Protein AF-A0A962TSA5-F1 (afdb_monomer_lite)

Foldseek 3Di:
DDDDDDDDDDDDDDDDDDDDDDDDDDDDDDDDDDDDDDPPPCDPVNVVVVVVVVVVLVVVVVVVCVVAVVSVVLLVQCQVPDPVSLVVVLVCCVPPVSVCVCCVVRVDPGVNVVSVVCNVVSCRLDLPPVDPLLVLLVLQLVLLCVVLVAASLLLQLQLCLQQVSVVRQADPVCFGASNRDHPVLLVVLCVPCVVVLLVSCCVSCVVCNVVSVVSVVCSVVVNNPCVSHVSNSVSNSLSVQLSVLCVLLVHRSNDLVCSLLSQCCSQLNSVLSNVLVVQVVVVHLAQSCVVSPPSCVVVVVLRPPSHHSVSSSVVSSVSSVVSSVVSVVSVVVVVPPPCPDPPPPPPPPDDDDDDDDDDDDDDDDDDDDDDDDDDDDDDDDDDDDDDDDDDDDDDDDDDDDDDDDDDDDDDDPPDPPPVPDDPVNVVVPDDDDDDDDDDD

Structure (mmCIF, N/CA/C/O backbone):
data_AF-A0A962TSA5-F1
#
_entry.id   AF-A0A962TSA5-F1
#
loop_
_atom_site.group_PDB
_atom_site.id
_atom_site.type_symbol
_atom_site.label_atom_id
_atom_site.label_alt_id
_atom_site.label_comp_id
_atom_site.label_asym_id
_atom_site.label_entity_id
_atom_site.label_seq_id
_atom_site.pdbx_PDB_ins_code
_atom_site.Cartn_x
_atom_site.Cartn_y
_atom_site.Cartn_z
_atom_site.occupancy
_atom_site.B_iso_or_equiv
_atom_site.auth_seq_id
_atom_site.auth_comp_id
_atom_site.auth_asym_id
_atom_site.auth_atom_id
_atom_site.pdbx_PDB_model_num
ATOM 1 N N . MET A 1 1 ? -27.569 -52.762 -12.638 1.00 45.59 1 MET A N 1
ATOM 2 C CA . MET A 1 1 ? -26.628 -53.143 -13.709 1.00 45.59 1 MET A CA 1
ATOM 3 C C . MET A 1 1 ? -25.319 -52.463 -13.376 1.00 45.59 1 MET A C 1
ATOM 5 O O . MET A 1 1 ? -25.299 -51.246 -13.286 1.00 45.59 1 MET A O 1
ATOM 9 N N . ALA A 1 2 ? -24.329 -53.265 -12.997 1.00 36.88 2 ALA A N 1
ATOM 10 C CA . ALA A 1 2 ? -23.041 -52.830 -12.474 1.00 36.88 2 ALA A CA 1
ATOM 11 C C . ALA A 1 2 ? -22.015 -52.797 -13.615 1.00 36.88 2 ALA A C 1
ATOM 13 O O . ALA A 1 2 ? -21.939 -53.762 -14.376 1.00 36.88 2 ALA A O 1
ATOM 14 N N . GLU A 1 3 ? -21.253 -51.711 -13.723 1.00 48.50 3 GLU A N 1
ATOM 15 C CA . GLU A 1 3 ? -20.084 -51.613 -14.603 1.00 48.50 3 GLU A CA 1
ATOM 16 C C . GLU A 1 3 ? -18.805 -52.027 -13.855 1.00 48.50 3 GLU A C 1
ATOM 18 O O . GLU A 1 3 ? -18.669 -51.715 -12.666 1.00 48.50 3 GLU A O 1
ATOM 23 N N . PRO A 1 4 ? -17.870 -52.743 -14.511 1.00 63.16 4 PRO A N 1
ATOM 24 C CA . PRO A 1 4 ? -16.690 -53.279 -13.854 1.00 63.16 4 PRO A CA 1
ATOM 25 C C . PRO A 1 4 ? -15.444 -52.381 -13.941 1.00 63.16 4 PRO A C 1
ATOM 27 O O . PRO A 1 4 ? -15.107 -51.793 -14.965 1.00 63.16 4 PRO A O 1
ATOM 30 N N . ASN A 1 5 ? -14.742 -52.415 -12.812 1.00 50.22 5 ASN A N 1
ATOM 31 C CA . ASN A 1 5 ? -13.368 -52.036 -12.491 1.00 50.22 5 ASN A CA 1
ATOM 32 C C . ASN A 1 5 ? -12.312 -52.385 -13.569 1.00 50.22 5 ASN A C 1
ATOM 34 O O . ASN A 1 5 ? -12.251 -53.530 -14.020 1.00 50.22 5 ASN A O 1
ATOM 38 N N . GLN A 1 6 ? -11.393 -51.453 -13.860 1.00 51.62 6 GLN A N 1
ATOM 39 C CA . GLN A 1 6 ? -10.094 -51.729 -14.500 1.00 51.62 6 GLN A CA 1
ATOM 40 C C . GLN A 1 6 ? -8.940 -51.549 -13.490 1.00 51.62 6 GLN A C 1
ATOM 42 O O . GLN A 1 6 ? -8.972 -50.596 -12.710 1.00 51.62 6 GLN A O 1
ATOM 47 N N . PRO A 1 7 ? -7.922 -52.436 -13.481 1.00 57.53 7 PRO A N 1
ATOM 48 C CA . PRO A 1 7 ? -6.838 -52.399 -12.503 1.00 57.53 7 PRO A CA 1
ATOM 49 C C . PRO A 1 7 ? -5.642 -51.523 -12.912 1.00 57.53 7 PRO A C 1
ATOM 51 O O . PRO A 1 7 ? -5.318 -51.356 -14.087 1.00 57.53 7 PRO A O 1
ATOM 54 N N . ALA A 1 8 ? -4.975 -51.020 -11.872 1.00 40.25 8 ALA A N 1
ATOM 55 C CA . ALA A 1 8 ? -3.790 -50.174 -11.874 1.00 40.25 8 ALA A CA 1
ATOM 56 C C . ALA A 1 8 ? -2.538 -50.843 -12.472 1.00 40.25 8 ALA A C 1
ATOM 58 O O . ALA A 1 8 ? -2.273 -52.021 -12.229 1.00 40.25 8 ALA A O 1
ATOM 59 N N . GLN A 1 9 ? -1.729 -50.048 -13.179 1.00 44.59 9 GLN A N 1
ATOM 60 C CA . GLN A 1 9 ? -0.360 -50.387 -13.563 1.00 44.59 9 GLN A CA 1
ATOM 61 C C . GLN A 1 9 ? 0.637 -49.709 -12.617 1.00 44.59 9 GLN A C 1
ATOM 63 O O . GLN A 1 9 ? 0.576 -48.508 -12.363 1.00 44.59 9 GLN A O 1
ATOM 68 N N . THR A 1 10 ? 1.539 -50.524 -12.082 1.00 39.41 10 THR A N 1
ATOM 69 C CA . THR A 1 10 ? 2.683 -50.164 -11.245 1.00 39.41 10 THR A CA 1
ATOM 70 C C . THR A 1 10 ? 3.916 -49.948 -12.120 1.00 39.41 10 THR A C 1
ATOM 72 O O . THR A 1 10 ? 4.357 -50.894 -12.773 1.00 39.41 10 THR A O 1
ATOM 75 N N . GLU A 1 11 ? 4.513 -48.757 -12.088 1.00 47.38 11 GLU A N 1
ATOM 76 C CA . GLU A 1 11 ? 5.845 -48.503 -12.651 1.00 47.38 11 GLU A CA 1
ATOM 77 C C . GLU A 1 11 ? 6.874 -48.320 -11.525 1.00 47.38 11 GLU A C 1
ATOM 79 O O . GLU A 1 11 ? 6.693 -47.516 -10.609 1.00 47.38 11 GLU A O 1
ATOM 84 N N . SER A 1 12 ? 7.950 -49.110 -11.592 1.00 42.41 12 SER A N 1
ATOM 85 C CA . SER A 1 12 ? 9.136 -49.014 -10.733 1.00 42.41 12 SER A CA 1
ATOM 86 C C . SER A 1 12 ? 10.098 -47.918 -11.219 1.00 42.41 12 SER A C 1
ATOM 88 O O . SER A 1 12 ? 10.203 -47.695 -12.426 1.00 42.41 12 SER A O 1
ATOM 90 N N . PRO A 1 13 ? 10.866 -47.279 -10.316 1.00 49.09 13 PRO A N 1
ATOM 91 C CA . PRO A 1 13 ? 11.733 -46.153 -10.652 1.00 49.09 13 PRO A CA 1
ATOM 92 C C . PRO A 1 13 ? 13.113 -46.585 -11.177 1.00 49.09 13 PRO A C 1
ATOM 94 O O . PRO A 1 13 ? 13.785 -47.438 -10.594 1.00 49.09 13 PRO A O 1
ATOM 97 N N . ALA A 1 14 ? 13.561 -45.930 -12.251 1.00 45.16 14 ALA A N 1
ATOM 98 C CA . ALA A 1 14 ? 14.906 -46.056 -12.801 1.00 45.16 14 ALA A CA 1
ATOM 99 C C . ALA A 1 14 ? 15.915 -45.151 -12.068 1.00 45.16 14 ALA A C 1
ATOM 101 O O . ALA A 1 14 ? 15.670 -43.977 -11.792 1.00 45.16 14 ALA A O 1
ATOM 102 N N . THR A 1 15 ? 17.067 -45.740 -11.768 1.00 35.50 15 THR A N 1
ATOM 103 C CA . THR A 1 15 ? 18.242 -45.177 -11.097 1.00 35.50 15 THR A CA 1
ATOM 104 C C . THR A 1 15 ? 19.026 -44.242 -12.031 1.00 35.50 15 THR A C 1
ATOM 106 O O . THR A 1 15 ? 19.345 -44.635 -13.150 1.00 35.50 15 THR A O 1
ATOM 109 N N . VAL A 1 16 ? 19.400 -43.040 -11.573 1.00 45.16 16 VAL A N 1
ATOM 110 C CA . VAL A 1 16 ? 20.314 -42.128 -12.294 1.00 45.16 16 VAL A CA 1
ATOM 111 C C . VAL A 1 16 ? 21.552 -41.844 -11.437 1.00 45.16 16 VAL A C 1
ATOM 113 O O . VAL A 1 16 ? 21.449 -41.516 -10.257 1.00 45.16 16 VAL A O 1
ATOM 116 N N . ALA A 1 17 ? 22.718 -42.031 -12.055 1.00 39.06 17 ALA A N 1
ATOM 117 C CA . ALA A 1 17 ? 24.061 -41.945 -11.485 1.00 39.06 17 ALA A CA 1
ATOM 118 C C . ALA A 1 17 ? 24.573 -40.491 -11.316 1.00 39.06 17 ALA A C 1
ATOM 120 O O . ALA A 1 17 ? 24.081 -39.588 -11.997 1.00 39.06 17 ALA A O 1
ATOM 121 N N . PRO A 1 18 ? 25.585 -40.251 -10.454 1.00 36.62 18 PRO A N 1
ATOM 122 C CA . PRO A 1 18 ? 26.130 -38.921 -10.191 1.00 36.62 18 PRO A CA 1
ATOM 123 C C . PRO A 1 18 ? 27.232 -38.534 -11.194 1.00 36.62 18 PRO A C 1
ATOM 125 O O . PRO A 1 18 ? 28.142 -39.317 -11.463 1.00 36.62 18 PRO A O 1
ATOM 128 N N . VAL A 1 19 ? 27.188 -37.299 -11.701 1.00 40.53 19 VAL A N 1
ATOM 129 C CA . VAL A 1 19 ? 28.249 -36.698 -12.528 1.00 40.53 19 VAL A CA 1
ATOM 130 C C . VAL A 1 19 ? 28.995 -35.654 -11.697 1.00 40.53 19 VAL A C 1
ATOM 132 O O . VAL A 1 19 ? 28.388 -34.748 -11.130 1.00 40.53 19 VAL A O 1
ATOM 135 N N . GLY A 1 20 ? 30.314 -35.832 -11.592 1.00 31.53 20 GLY A N 1
ATOM 136 C CA . GLY A 1 20 ? 31.245 -34.953 -10.883 1.00 31.53 20 GLY A CA 1
ATOM 137 C C . GLY A 1 20 ? 31.638 -33.682 -11.658 1.00 31.53 20 GLY A C 1
ATOM 138 O O . GLY A 1 20 ? 31.197 -33.479 -12.790 1.00 31.53 20 GLY A O 1
ATOM 139 N N . PRO A 1 21 ? 32.461 -32.810 -11.045 1.00 34.44 21 PRO A N 1
ATOM 140 C CA . PRO A 1 21 ? 32.612 -31.415 -11.447 1.00 34.44 21 PRO A CA 1
ATOM 141 C C . PRO A 1 21 ? 33.734 -31.201 -12.473 1.00 34.44 21 PRO A C 1
ATOM 143 O O . PRO A 1 21 ? 34.819 -31.769 -12.350 1.00 34.44 21 PRO A O 1
ATOM 146 N N . ALA A 1 22 ? 33.499 -30.310 -13.439 1.00 31.52 22 ALA A N 1
ATOM 147 C CA . ALA A 1 22 ? 34.520 -29.804 -14.352 1.00 31.52 22 ALA A CA 1
ATOM 148 C C . ALA A 1 22 ? 34.832 -28.333 -14.038 1.00 31.52 22 ALA A C 1
ATOM 150 O O . ALA A 1 22 ? 33.946 -27.479 -14.021 1.00 31.52 22 ALA A O 1
ATOM 151 N N . ALA A 1 23 ? 36.111 -28.065 -13.784 1.00 30.44 23 ALA A N 1
ATOM 152 C CA . ALA A 1 23 ? 36.692 -26.739 -13.646 1.00 30.44 23 ALA A CA 1
ATOM 153 C C . ALA A 1 23 ? 36.972 -26.123 -15.025 1.00 30.44 23 ALA A C 1
ATOM 155 O O . ALA A 1 23 ? 37.478 -26.814 -15.908 1.00 30.44 23 ALA A O 1
ATOM 156 N N . VAL A 1 24 ? 36.730 -24.817 -15.183 1.00 30.95 24 VAL A N 1
ATOM 157 C CA . VAL A 1 24 ? 37.295 -24.004 -16.273 1.00 30.95 24 VAL A CA 1
ATOM 158 C C . VAL A 1 24 ? 37.670 -22.620 -15.736 1.00 30.95 24 VAL A C 1
ATOM 160 O O . VAL A 1 24 ? 36.848 -21.896 -15.183 1.00 30.95 24 VAL A O 1
ATOM 163 N N . THR A 1 25 ? 38.942 -22.280 -15.912 1.00 30.20 25 THR A N 1
ATOM 164 C CA . THR A 1 25 ? 39.590 -20.976 -15.721 1.00 30.20 25 THR A CA 1
ATOM 165 C C . THR A 1 25 ? 39.541 -20.138 -17.005 1.00 30.20 25 THR A C 1
ATOM 167 O O . THR A 1 25 ? 39.847 -20.694 -18.057 1.00 30.20 25 THR A O 1
ATOM 170 N N . ALA A 1 26 ? 39.296 -18.820 -16.924 1.00 30.06 26 ALA A N 1
ATOM 171 C CA . ALA A 1 26 ? 39.888 -17.789 -17.804 1.00 30.06 26 ALA A CA 1
ATOM 172 C C . ALA A 1 26 ? 39.580 -16.349 -17.317 1.00 30.06 26 ALA A C 1
ATOM 174 O O . ALA A 1 26 ? 38.661 -16.126 -16.539 1.00 30.06 26 ALA A O 1
ATOM 175 N N . ALA A 1 27 ? 40.416 -15.412 -17.772 1.00 29.89 27 ALA A N 1
ATOM 176 C CA . ALA A 1 27 ? 40.799 -14.103 -17.224 1.00 29.89 27 ALA A CA 1
ATOM 177 C C . ALA A 1 27 ? 39.903 -12.901 -17.671 1.00 29.89 27 ALA A C 1
ATOM 179 O O . ALA A 1 27 ? 38.966 -13.109 -18.441 1.00 29.89 27 ALA A O 1
ATOM 180 N N . PRO A 1 28 ? 40.150 -11.653 -17.194 1.00 35.25 28 PRO A N 1
ATOM 181 C CA . PRO A 1 28 ? 39.163 -10.569 -17.163 1.00 35.25 28 PRO A CA 1
ATOM 182 C C . PRO A 1 28 ? 39.222 -9.635 -18.383 1.00 35.25 28 PRO A C 1
ATOM 184 O O . PRO A 1 28 ? 40.281 -9.440 -18.979 1.00 35.25 28 PRO A O 1
ATOM 187 N N . ALA A 1 29 ? 38.092 -8.999 -18.708 1.00 32.16 29 ALA A N 1
ATOM 188 C CA . ALA A 1 29 ? 37.985 -7.973 -19.746 1.00 32.16 29 ALA A CA 1
ATOM 189 C C . ALA A 1 29 ? 37.429 -6.647 -19.191 1.00 32.16 29 ALA A C 1
ATOM 191 O O . ALA A 1 29 ? 36.701 -6.616 -18.201 1.00 32.16 29 ALA A O 1
ATOM 192 N N . ALA A 1 30 ? 37.855 -5.572 -19.850 1.00 30.20 30 ALA A N 1
ATOM 193 C CA . ALA A 1 30 ? 37.902 -4.178 -19.430 1.00 30.20 30 ALA A CA 1
ATOM 194 C C . ALA A 1 30 ? 36.566 -3.500 -19.068 1.00 30.20 30 ALA A C 1
ATOM 196 O O . ALA A 1 30 ? 35.527 -3.718 -19.687 1.00 30.20 30 ALA A O 1
ATOM 197 N N . THR A 1 31 ? 36.660 -2.577 -18.111 1.00 30.45 31 THR A N 1
ATOM 198 C CA . THR A 1 31 ? 35.673 -1.557 -17.747 1.00 30.45 31 THR A CA 1
ATOM 199 C C . THR A 1 31 ? 35.572 -0.473 -18.824 1.00 30.45 31 THR A C 1
ATOM 201 O O . THR A 1 31 ? 36.545 0.227 -19.100 1.00 30.45 31 THR A O 1
ATOM 204 N N . ALA A 1 32 ? 34.380 -0.290 -19.393 1.00 33.47 32 ALA A N 1
ATOM 205 C CA . ALA A 1 32 ? 34.023 0.895 -20.172 1.00 33.47 32 ALA A CA 1
ATOM 206 C C . ALA A 1 32 ? 33.307 1.911 -19.266 1.00 33.47 32 ALA A C 1
ATOM 208 O O . ALA A 1 32 ? 32.428 1.546 -18.484 1.00 33.47 32 ALA A O 1
ATOM 209 N N . ALA A 1 33 ? 33.718 3.177 -19.351 1.00 32.69 33 ALA A N 1
ATOM 210 C CA . ALA A 1 33 ? 33.140 4.288 -18.600 1.00 32.69 33 ALA A CA 1
ATOM 211 C C . ALA A 1 33 ? 31.745 4.672 -19.140 1.00 32.69 33 ALA A C 1
ATOM 213 O O . ALA A 1 33 ? 31.531 4.602 -20.353 1.00 32.69 33 ALA A O 1
ATOM 214 N N . PRO A 1 34 ? 30.805 5.102 -18.279 1.00 33.91 34 PRO A N 1
ATOM 215 C CA . PRO A 1 34 ? 29.478 5.521 -18.712 1.00 33.91 34 PRO A CA 1
ATOM 216 C C . PRO A 1 34 ? 29.515 6.885 -19.414 1.00 33.91 34 PRO A C 1
ATOM 218 O O . PRO A 1 34 ? 30.122 7.843 -18.936 1.00 33.91 34 PRO A O 1
ATOM 221 N N . THR A 1 35 ? 28.831 6.959 -20.552 1.00 33.50 35 THR A N 1
ATOM 222 C CA . THR A 1 35 ? 28.543 8.188 -21.297 1.00 33.50 35 THR A CA 1
ATOM 223 C C . THR A 1 35 ? 27.528 9.026 -20.515 1.00 33.50 35 THR A C 1
ATOM 225 O O . THR A 1 35 ? 26.468 8.525 -20.148 1.00 33.50 35 THR A O 1
ATOM 228 N N . ILE A 1 36 ? 27.868 10.286 -20.234 1.00 35.75 36 ILE A N 1
ATOM 229 C CA . ILE A 1 36 ? 27.014 11.250 -19.529 1.00 35.75 36 ILE A CA 1
ATOM 230 C C . ILE A 1 36 ? 26.337 12.140 -20.571 1.00 35.75 36 ILE A C 1
ATOM 232 O O . ILE A 1 36 ? 27.021 12.783 -21.366 1.00 35.75 36 ILE A O 1
ATOM 236 N N . ASP A 1 37 ? 25.007 12.165 -20.543 1.00 37.59 37 ASP A N 1
ATOM 237 C CA . ASP A 1 37 ? 24.167 13.070 -21.324 1.00 37.59 37 ASP A CA 1
ATOM 238 C C . ASP A 1 37 ? 23.950 14.366 -20.525 1.00 37.59 37 ASP A C 1
ATOM 240 O O . ASP A 1 37 ? 23.416 14.357 -19.413 1.00 37.59 37 ASP A O 1
ATOM 244 N N . GLY A 1 38 ? 24.447 15.476 -21.059 1.00 38.34 38 GLY A N 1
ATOM 245 C CA . GLY A 1 38 ? 24.337 16.809 -20.485 1.00 38.34 38 GLY A CA 1
ATOM 246 C C . GLY A 1 38 ? 24.269 17.821 -21.620 1.00 38.34 38 GLY A C 1
ATOM 247 O O . GLY A 1 38 ? 25.075 17.774 -22.548 1.00 38.34 38 GLY A O 1
ATOM 248 N N . GLY A 1 39 ? 23.282 18.716 -21.564 1.00 54.00 39 GLY A N 1
ATOM 249 C CA . GLY A 1 39 ? 23.109 19.769 -22.562 1.00 54.00 39 GLY A CA 1
ATOM 250 C C . GLY A 1 39 ? 24.360 20.656 -22.698 1.00 54.00 39 GLY A C 1
ATOM 251 O O . GLY A 1 39 ? 25.144 20.764 -21.753 1.00 54.00 39 GLY A O 1
ATOM 252 N N . PRO A 1 40 ? 24.539 21.329 -23.847 1.00 49.22 40 PRO A N 1
ATOM 253 C CA . PRO A 1 40 ? 25.822 21.874 -24.312 1.00 49.22 40 PRO A CA 1
ATOM 254 C C . PRO A 1 40 ? 26.482 22.967 -23.445 1.00 49.22 40 PRO A C 1
ATOM 256 O O . PRO A 1 40 ? 27.595 23.373 -23.761 1.00 49.22 40 PRO A O 1
ATOM 259 N N . ASP A 1 41 ? 25.856 23.410 -22.350 1.00 57.28 41 ASP A N 1
ATOM 260 C CA . ASP A 1 41 ? 26.374 24.455 -21.451 1.00 57.28 41 ASP A CA 1
ATOM 261 C C . ASP A 1 41 ? 26.521 24.031 -19.974 1.00 57.28 41 ASP A C 1
ATOM 263 O O . ASP A 1 41 ? 26.943 24.844 -19.132 1.00 57.28 41 ASP A O 1
ATOM 267 N N . ASP A 1 42 ? 26.185 22.779 -19.635 1.00 60.59 42 ASP A N 1
ATOM 268 C CA . ASP A 1 42 ? 26.234 22.292 -18.254 1.00 60.59 42 ASP A CA 1
ATOM 269 C C . ASP A 1 42 ? 27.566 21.590 -17.973 1.00 60.59 42 ASP A C 1
ATOM 271 O O . ASP A 1 42 ? 27.711 20.375 -18.112 1.00 60.59 42 ASP A O 1
ATOM 275 N N . THR A 1 43 ? 28.584 22.378 -17.615 1.00 85.50 43 THR A N 1
ATOM 276 C CA . THR A 1 43 ? 29.880 21.802 -17.248 1.00 85.50 43 THR A CA 1
ATOM 277 C C . THR A 1 43 ? 29.738 20.980 -15.957 1.00 85.50 43 THR A C 1
ATOM 279 O O . THR A 1 43 ? 28.943 21.344 -15.079 1.00 85.50 43 THR A O 1
ATOM 282 N N . PRO A 1 44 ? 30.508 19.889 -15.790 1.00 73.69 44 PRO A N 1
ATOM 283 C CA . PRO A 1 44 ? 30.489 19.078 -14.571 1.00 73.69 44 PRO A CA 1
ATOM 284 C C . PRO A 1 44 ? 30.640 19.914 -13.291 1.00 73.69 44 PRO A C 1
ATOM 286 O O . PRO A 1 44 ? 29.990 19.638 -12.285 1.00 73.69 44 PRO A O 1
ATOM 289 N N . GLU A 1 45 ? 31.422 20.991 -13.347 1.00 73.75 45 GLU A N 1
ATOM 290 C CA . GLU A 1 45 ? 31.641 21.921 -12.239 1.00 73.75 45 GLU A CA 1
ATOM 291 C C . GLU A 1 45 ? 30.384 22.731 -11.897 1.00 73.75 45 GLU A C 1
ATOM 293 O O . GLU A 1 45 ? 30.066 22.894 -10.720 1.00 73.75 45 GLU A O 1
ATOM 298 N N . LYS A 1 46 ? 29.621 23.200 -12.897 1.00 70.56 46 LYS A N 1
ATOM 299 C CA . LYS A 1 46 ? 28.351 23.912 -12.664 1.00 70.56 46 LYS A CA 1
ATOM 300 C C . LYS A 1 46 ? 27.287 22.992 -12.076 1.00 70.56 46 LYS A C 1
ATOM 302 O O . LYS A 1 46 ? 26.497 23.438 -11.241 1.00 70.56 46 LYS A O 1
ATOM 307 N N . LYS A 1 47 ? 27.270 21.720 -12.481 1.00 66.25 47 LYS A N 1
ATOM 308 C CA . LYS A 1 47 ? 26.379 20.712 -11.900 1.00 66.25 47 LYS A CA 1
ATOM 309 C C . LYS A 1 47 ? 26.737 20.436 -10.440 1.00 66.25 47 LYS A C 1
ATOM 311 O O . LYS A 1 47 ? 25.862 20.513 -9.584 1.00 66.25 47 LYS A O 1
ATOM 316 N N . VAL A 1 48 ? 28.015 20.192 -10.145 1.00 71.81 48 VAL A N 1
ATOM 317 C CA . VAL A 1 48 ? 28.498 19.970 -8.771 1.00 71.81 48 VAL A CA 1
ATOM 318 C C . VAL A 1 48 ? 28.218 21.184 -7.886 1.00 71.81 48 VAL A C 1
ATOM 320 O O . VAL A 1 48 ? 27.725 21.017 -6.775 1.00 71.81 48 VAL A O 1
ATOM 323 N N . GLN A 1 49 ? 28.446 22.402 -8.385 1.00 70.25 49 GLN A N 1
ATOM 324 C CA . GLN A 1 49 ? 28.152 23.624 -7.638 1.00 70.25 49 GLN A CA 1
ATOM 325 C C . GLN A 1 49 ? 26.651 23.772 -7.352 1.00 70.25 49 GLN A C 1
ATOM 327 O O . GLN A 1 49 ? 26.272 24.062 -6.224 1.00 70.25 49 GLN A O 1
ATOM 332 N N . ARG A 1 50 ? 25.782 23.506 -8.335 1.00 73.62 50 ARG A N 1
ATOM 333 C CA . ARG A 1 50 ? 24.321 23.553 -8.160 1.00 73.62 50 ARG A CA 1
ATOM 334 C C . ARG A 1 50 ? 23.825 22.503 -7.165 1.00 73.62 50 ARG A C 1
ATOM 336 O O . ARG A 1 50 ? 22.947 22.800 -6.355 1.00 73.62 50 ARG A O 1
ATOM 343 N N . ASP A 1 51 ? 24.375 21.293 -7.229 1.00 59.44 51 ASP A N 1
ATOM 344 C CA . ASP A 1 51 ? 24.047 20.196 -6.318 1.00 59.44 51 ASP A CA 1
ATOM 345 C C . ASP A 1 51 ? 24.533 20.516 -4.889 1.00 59.44 51 ASP A C 1
ATOM 347 O O . ASP A 1 51 ? 23.806 20.285 -3.921 1.00 59.44 51 ASP A O 1
ATOM 351 N N . MET A 1 52 ? 25.705 21.147 -4.753 1.00 60.16 52 MET A N 1
ATOM 352 C CA . MET A 1 52 ? 26.259 21.610 -3.477 1.00 60.16 52 MET A CA 1
ATOM 353 C C . MET A 1 52 ? 25.462 22.781 -2.884 1.00 60.16 52 MET A C 1
ATOM 355 O O . MET A 1 52 ? 25.105 22.738 -1.709 1.00 60.16 52 MET A O 1
ATOM 359 N N . ASP A 1 53 ? 25.091 23.781 -3.686 1.00 61.53 53 ASP A N 1
ATOM 360 C CA . ASP A 1 53 ? 24.254 24.910 -3.254 1.00 61.53 53 ASP A CA 1
ATOM 361 C C . ASP A 1 53 ? 22.862 24.433 -2.813 1.00 61.53 53 ASP A C 1
ATOM 363 O O . ASP A 1 53 ? 22.301 24.915 -1.824 1.00 61.53 53 ASP A O 1
ATOM 367 N N . ARG A 1 54 ? 22.309 23.432 -3.512 1.00 54.91 54 ARG A N 1
ATOM 368 C CA . ARG A 1 54 ? 21.053 22.772 -3.136 1.00 54.91 54 ARG A CA 1
ATOM 369 C C . ARG A 1 54 ? 21.198 22.016 -1.813 1.00 54.91 54 ARG A C 1
ATOM 371 O O . ARG A 1 54 ? 20.321 22.141 -0.960 1.00 54.91 54 ARG A O 1
ATOM 378 N N . ALA A 1 55 ? 22.294 21.283 -1.614 1.00 48.25 55 ALA A N 1
ATOM 379 C CA . ALA A 1 55 ? 22.569 20.568 -0.369 1.00 48.25 55 ALA A CA 1
ATOM 380 C C . ALA A 1 55 ? 22.744 21.526 0.824 1.00 48.25 55 ALA A C 1
ATOM 382 O O . ALA A 1 55 ? 22.137 21.308 1.870 1.00 48.25 55 ALA A O 1
ATOM 383 N N . ILE A 1 56 ? 23.482 22.628 0.647 1.00 53.91 56 ILE A N 1
ATOM 384 C CA . ILE A 1 56 ? 23.678 23.668 1.671 1.00 53.91 56 ILE A CA 1
ATOM 385 C C . ILE A 1 56 ? 22.344 24.329 2.040 1.00 53.91 56 ILE A C 1
ATOM 387 O O . ILE A 1 56 ? 22.036 24.489 3.221 1.00 53.91 56 ILE A O 1
ATOM 391 N N . LYS A 1 57 ? 21.512 24.670 1.047 1.00 56.59 57 LYS A N 1
ATOM 392 C CA . LYS A 1 57 ? 20.185 25.258 1.287 1.00 56.59 57 LYS A CA 1
ATOM 393 C C . LYS A 1 57 ? 19.247 24.291 2.014 1.00 56.59 57 LYS A C 1
ATOM 395 O O . LYS A 1 57 ? 18.515 24.707 2.912 1.00 56.59 57 LYS A O 1
ATOM 400 N N . ASN A 1 58 ? 19.281 23.009 1.653 1.00 54.44 58 ASN A N 1
ATOM 401 C CA . ASN A 1 58 ? 18.485 21.976 2.312 1.00 54.44 58 ASN A CA 1
ATOM 402 C C . ASN A 1 58 ? 18.936 21.758 3.764 1.00 54.44 58 ASN A C 1
ATOM 404 O O . ASN A 1 58 ? 18.085 21.703 4.647 1.00 54.44 58 ASN A O 1
ATOM 408 N N . GLN A 1 59 ? 20.247 21.737 4.024 1.00 52.69 59 GLN A N 1
ATOM 409 C CA . GLN A 1 59 ? 20.804 21.624 5.374 1.00 52.69 59 GLN A CA 1
ATOM 410 C C . GLN A 1 59 ? 20.437 22.831 6.252 1.00 52.69 59 GLN A C 1
ATOM 412 O O . GLN A 1 59 ? 19.969 22.647 7.369 1.00 52.69 59 GLN A O 1
ATOM 417 N N . ALA A 1 60 ? 20.546 24.061 5.735 1.00 50.16 60 ALA A N 1
ATOM 418 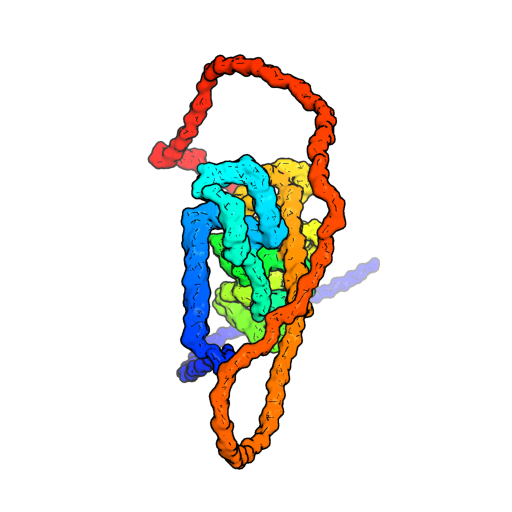C CA . ALA A 1 60 ? 20.191 25.270 6.485 1.00 50.16 60 ALA A CA 1
ATOM 419 C C . ALA A 1 60 ? 18.694 25.321 6.854 1.00 50.16 60 ALA A C 1
ATOM 421 O O . ALA A 1 60 ? 18.329 25.715 7.963 1.00 50.16 60 ALA A O 1
ATOM 422 N N . ASN A 1 61 ? 17.820 24.876 5.945 1.00 52.16 61 ASN A N 1
ATOM 423 C CA . ASN A 1 61 ? 16.393 24.729 6.230 1.00 52.16 61 ASN A CA 1
ATOM 424 C C . ASN A 1 61 ? 16.136 23.644 7.286 1.00 52.16 61 ASN A C 1
ATOM 426 O O . ASN A 1 61 ? 15.276 23.813 8.147 1.00 52.16 61 ASN A O 1
ATOM 430 N N . GLN A 1 62 ? 16.888 22.545 7.243 1.00 49.53 62 GLN A N 1
ATOM 431 C CA . GLN A 1 62 ? 16.765 21.441 8.190 1.00 49.53 62 GLN A CA 1
ATOM 432 C C . GLN A 1 62 ? 17.259 21.825 9.593 1.00 49.53 62 GLN A C 1
ATOM 434 O O . GLN A 1 62 ? 16.591 21.513 10.576 1.00 49.53 62 GLN A O 1
ATOM 439 N N . ASP A 1 63 ? 18.342 22.593 9.702 1.00 53.84 63 ASP A N 1
ATOM 440 C CA . ASP A 1 63 ? 18.854 23.109 10.975 1.00 53.84 63 ASP A CA 1
ATOM 441 C C . ASP A 1 63 ? 17.890 24.129 11.610 1.00 53.84 63 ASP A C 1
ATOM 443 O O . ASP A 1 63 ? 17.641 24.086 12.816 1.00 53.84 63 ASP A O 1
ATOM 447 N N . ALA A 1 64 ? 17.258 24.989 10.800 1.00 54.72 64 ALA A N 1
ATOM 448 C CA . ALA A 1 64 ? 16.226 25.922 11.263 1.00 54.72 64 ALA A CA 1
ATOM 449 C C . ALA A 1 64 ? 14.951 25.210 11.756 1.00 54.72 64 ALA A C 1
ATOM 451 O O . ALA A 1 64 ? 14.326 25.645 12.725 1.00 54.72 64 ALA A O 1
ATOM 452 N N . LEU A 1 65 ? 14.577 24.100 11.114 1.00 51.34 65 LEU A N 1
ATOM 453 C CA . LEU A 1 65 ? 13.457 23.255 11.531 1.00 51.34 65 LEU A CA 1
ATOM 454 C C . LEU A 1 65 ? 13.773 22.470 12.816 1.00 51.34 65 LEU A C 1
ATOM 456 O O . LEU A 1 65 ? 12.906 22.329 13.677 1.00 51.34 65 LEU A O 1
ATOM 460 N N . ASN A 1 66 ? 15.016 22.011 12.976 1.00 50.38 66 ASN A N 1
ATOM 461 C CA . ASN A 1 66 ? 15.469 21.276 14.158 1.00 50.38 66 ASN A CA 1
ATOM 462 C C . ASN A 1 66 ? 15.609 22.170 15.403 1.00 50.38 66 ASN A C 1
ATOM 464 O O . ASN A 1 66 ? 15.460 21.687 16.524 1.00 50.38 66 ASN A O 1
ATOM 468 N N . ALA A 1 67 ? 15.862 23.470 15.227 1.00 61.44 67 ALA A N 1
ATOM 469 C CA . ALA A 1 67 ? 16.019 24.420 16.328 1.00 61.44 67 ALA A CA 1
ATOM 470 C C . ALA A 1 67 ? 14.694 24.824 17.009 1.00 61.44 67 ALA A C 1
ATOM 472 O O . ALA A 1 67 ? 14.720 25.350 18.122 1.00 61.44 67 ALA A O 1
ATOM 473 N N . ASN A 1 68 ? 13.533 24.594 16.377 1.00 68.44 68 ASN A N 1
ATOM 474 C CA . ASN A 1 68 ? 12.233 24.928 16.962 1.00 68.44 68 ASN A CA 1
ATOM 475 C C . ASN A 1 68 ? 11.148 23.893 16.579 1.00 68.44 68 ASN A C 1
ATOM 477 O O . ASN A 1 68 ? 10.609 23.945 15.469 1.00 68.44 68 ASN A O 1
ATOM 481 N N . PRO A 1 69 ? 10.761 22.978 17.491 1.00 62.00 69 PRO A N 1
ATOM 482 C CA . PRO A 1 69 ? 9.818 21.894 17.196 1.00 62.00 69 PRO A CA 1
ATOM 483 C C . PRO A 1 69 ? 8.418 22.381 16.787 1.00 62.00 69 PRO A C 1
ATOM 485 O O . PRO A 1 69 ? 7.717 21.683 16.051 1.00 62.00 69 PRO A O 1
ATOM 488 N N . PHE A 1 70 ? 8.016 23.591 17.191 1.00 70.69 70 PHE A N 1
ATOM 489 C CA . PHE A 1 70 ? 6.777 24.212 16.715 1.00 70.69 70 PHE A CA 1
ATOM 490 C C . PHE A 1 70 ? 6.862 24.594 15.234 1.00 70.69 70 PHE A C 1
ATOM 492 O O . PHE A 1 70 ? 5.903 24.396 14.492 1.00 70.69 70 PHE A O 1
ATOM 499 N N . MET A 1 71 ? 8.021 25.075 14.779 1.00 66.62 71 MET A N 1
ATOM 500 C CA . MET A 1 71 ? 8.243 25.451 13.381 1.00 66.62 71 MET A CA 1
ATOM 501 C C . MET A 1 71 ? 8.284 24.229 12.466 1.00 66.62 71 MET A C 1
ATOM 503 O O . MET A 1 71 ? 7.730 24.279 11.371 1.00 66.62 71 MET A O 1
ATOM 507 N N . PHE A 1 72 ? 8.843 23.109 12.936 1.00 64.44 72 PHE A N 1
ATOM 508 C CA . PHE A 1 72 ? 8.757 21.830 12.228 1.00 64.44 72 PHE A CA 1
ATOM 509 C C . PHE A 1 72 ? 7.311 21.340 12.095 1.00 64.44 72 PHE A C 1
ATOM 511 O O . PHE A 1 72 ? 6.868 20.997 10.999 1.00 64.44 72 PHE A O 1
ATOM 518 N N . PHE A 1 73 ? 6.543 21.367 13.188 1.00 68.06 73 PHE A N 1
ATOM 519 C CA . PHE A 1 73 ? 5.133 20.974 13.178 1.00 68.06 73 PHE A CA 1
ATOM 520 C C . PHE A 1 73 ? 4.281 21.869 12.263 1.00 68.06 73 PHE A C 1
ATOM 522 O O . PHE A 1 73 ? 3.461 21.376 11.489 1.00 68.06 73 PHE A O 1
ATOM 529 N N . LEU A 1 74 ? 4.507 23.182 12.304 1.00 67.06 74 LEU A N 1
ATOM 530 C CA . LEU A 1 74 ? 3.818 24.156 11.465 1.00 67.06 74 LEU A CA 1
ATOM 531 C C . LEU A 1 74 ? 4.184 23.997 9.980 1.00 67.06 74 LEU A C 1
ATOM 533 O O . LEU A 1 74 ? 3.294 24.024 9.132 1.00 67.06 74 LEU A O 1
ATOM 537 N N . ALA A 1 75 ? 5.462 23.771 9.661 1.00 62.25 75 ALA A N 1
ATOM 538 C CA . ALA A 1 75 ? 5.909 23.468 8.303 1.00 62.25 75 ALA A CA 1
ATOM 539 C C . ALA A 1 75 ? 5.281 22.167 7.781 1.00 62.25 75 ALA A C 1
ATOM 541 O O . ALA A 1 75 ? 4.839 22.131 6.638 1.00 62.25 75 ALA A O 1
ATOM 542 N N . LEU A 1 76 ? 5.154 21.136 8.625 1.00 59.12 76 LEU A N 1
ATOM 543 C CA . LEU A 1 76 ? 4.483 19.882 8.276 1.00 59.12 76 LEU A CA 1
ATOM 544 C C . LEU A 1 76 ? 2.995 20.106 7.961 1.00 59.12 76 LEU A C 1
ATOM 546 O O . LEU A 1 76 ? 2.500 19.598 6.959 1.00 59.12 76 LEU A O 1
ATOM 550 N N . ILE A 1 77 ? 2.279 20.891 8.777 1.00 64.00 77 ILE A N 1
ATOM 551 C CA . ILE A 1 77 ? 0.874 21.252 8.518 1.00 64.00 77 ILE A CA 1
ATOM 552 C C . ILE A 1 77 ? 0.756 22.008 7.191 1.00 64.00 77 ILE A C 1
ATOM 554 O O . ILE A 1 77 ? -0.047 21.639 6.337 1.00 64.00 77 ILE A O 1
ATOM 558 N N . LEU A 1 78 ? 1.571 23.042 6.985 1.00 62.19 78 LEU A N 1
ATOM 559 C CA . LEU A 1 78 ? 1.535 23.839 5.757 1.00 62.19 78 LEU A CA 1
ATOM 560 C C . LEU A 1 78 ? 1.871 22.996 4.518 1.00 62.19 78 LEU A C 1
ATOM 562 O O . LEU A 1 78 ? 1.220 23.142 3.484 1.00 62.19 78 LEU A O 1
ATOM 566 N N . ALA A 1 79 ? 2.824 22.070 4.639 1.00 56.06 79 ALA A N 1
ATOM 567 C CA . ALA A 1 79 ? 3.187 21.140 3.581 1.00 56.06 79 ALA A CA 1
ATOM 568 C C . ALA A 1 79 ? 2.027 20.174 3.266 1.00 56.06 79 ALA A C 1
ATOM 570 O O . ALA A 1 79 ? 1.686 20.005 2.098 1.00 56.06 79 ALA A O 1
ATOM 571 N N . MET A 1 80 ? 1.363 19.609 4.283 1.00 55.38 80 MET A N 1
ATOM 572 C CA . MET A 1 80 ? 0.274 18.631 4.124 1.00 55.38 80 MET A CA 1
ATOM 573 C C . MET A 1 80 ? -0.986 19.174 3.444 1.00 55.38 80 MET A C 1
ATOM 575 O O . MET A 1 80 ? -1.678 18.409 2.780 1.00 55.38 80 MET A O 1
ATOM 579 N N . PHE A 1 81 ? -1.301 20.459 3.603 1.00 62.06 81 PHE A N 1
ATOM 580 C CA . PHE A 1 81 ? -2.592 21.011 3.175 1.00 62.06 81 PHE A CA 1
ATOM 581 C C . PHE A 1 81 ? -2.493 22.013 2.004 1.00 62.06 81 PHE A C 1
ATOM 583 O O . PHE A 1 81 ? -3.513 22.540 1.545 1.00 62.06 81 PHE A O 1
ATOM 590 N N . GLY A 1 82 ? -1.285 22.289 1.497 1.00 61.97 82 GLY A N 1
ATOM 591 C CA . GLY A 1 82 ? -1.063 23.185 0.357 1.00 61.97 82 GLY A CA 1
ATOM 592 C C . GLY A 1 82 ? -1.640 24.595 0.566 1.00 61.97 82 GLY A C 1
ATOM 593 O O . GLY A 1 82 ? -1.723 25.094 1.688 1.00 61.97 82 GLY A O 1
ATOM 594 N N . LYS A 1 83 ? -2.073 25.256 -0.519 1.00 59.31 83 LYS A N 1
ATOM 595 C CA . LYS A 1 83 ? -2.588 26.642 -0.470 1.00 59.31 83 LYS A CA 1
ATOM 596 C C . LYS A 1 83 ? -3.835 26.790 0.420 1.00 59.31 83 LYS A C 1
ATOM 598 O O . LYS A 1 83 ? -3.921 27.739 1.189 1.00 59.31 83 LYS A O 1
ATOM 603 N N . HIS A 1 84 ? -4.763 25.831 0.376 1.00 56.41 84 HIS A N 1
ATOM 604 C CA . HIS A 1 84 ? -5.951 25.837 1.244 1.00 56.41 84 HIS A CA 1
ATOM 605 C C . HIS A 1 84 ? -5.600 25.623 2.724 1.00 56.41 84 HIS A C 1
ATOM 607 O O . HIS A 1 84 ? -6.212 26.222 3.609 1.00 56.41 84 HIS A O 1
ATOM 613 N N . GLY A 1 85 ? -4.572 24.822 2.995 1.00 66.44 85 GLY A N 1
ATOM 614 C CA . GLY A 1 85 ? -3.964 24.684 4.311 1.00 66.44 85 GLY A CA 1
ATOM 615 C C . GLY A 1 85 ? -3.381 25.962 4.858 1.00 66.44 85 GLY A C 1
ATOM 616 O O . GLY A 1 85 ? -3.616 26.309 6.010 1.00 66.44 85 GLY A O 1
ATOM 617 N N . GLN A 1 86 ? -2.646 26.676 4.012 1.00 70.31 86 GLN A N 1
ATOM 618 C CA . GLN A 1 86 ? -2.050 27.954 4.362 1.00 70.31 86 GLN A CA 1
ATOM 619 C C . GLN A 1 86 ? -3.116 28.973 4.771 1.00 70.31 86 GLN A C 1
ATOM 621 O O . GLN A 1 86 ? -2.974 29.596 5.821 1.00 70.31 86 GLN A O 1
ATOM 626 N N . ASP A 1 87 ? -4.198 29.104 4.002 1.00 73.69 87 ASP A N 1
ATOM 627 C CA . ASP A 1 87 ? -5.293 30.026 4.327 1.00 73.69 87 ASP A CA 1
ATOM 628 C C . ASP A 1 87 ? -6.008 29.613 5.624 1.00 73.69 87 ASP A C 1
ATOM 630 O O . ASP A 1 87 ? -6.305 30.455 6.470 1.00 73.69 87 ASP A O 1
ATOM 634 N N . THR A 1 88 ? -6.191 28.306 5.838 1.00 74.50 88 THR A N 1
ATOM 635 C CA . THR A 1 88 ? -6.779 27.761 7.071 1.00 74.50 88 THR A CA 1
ATOM 636 C C . THR A 1 88 ? -5.905 28.063 8.292 1.00 74.50 88 THR A C 1
ATOM 638 O O . THR A 1 88 ? -6.399 28.576 9.295 1.00 74.50 88 THR A O 1
ATOM 641 N N . VAL A 1 89 ? -4.595 27.821 8.207 1.00 75.75 89 VAL A N 1
ATOM 642 C CA . VAL A 1 89 ? -3.637 28.118 9.283 1.00 75.75 89 VAL A CA 1
ATOM 643 C C . VAL A 1 89 ? -3.565 29.621 9.541 1.00 75.75 89 VAL A C 1
ATOM 645 O O . VAL A 1 89 ? -3.623 30.045 10.692 1.00 75.75 89 VAL A O 1
ATOM 648 N N . LEU A 1 90 ? -3.501 30.445 8.492 1.00 81.62 90 LEU A N 1
ATOM 649 C CA . LEU A 1 90 ? -3.494 31.902 8.632 1.00 81.62 90 LEU A CA 1
ATOM 650 C C . LEU A 1 90 ? -4.788 32.430 9.265 1.00 81.62 90 LEU A C 1
ATOM 652 O O . LEU A 1 90 ? -4.707 33.363 10.062 1.00 81.62 90 LEU A O 1
ATOM 656 N N . SER A 1 91 ? -5.940 31.821 8.965 1.00 79.94 91 SER A N 1
ATOM 657 C CA . SER A 1 91 ? -7.224 32.159 9.595 1.00 79.94 91 SER A CA 1
ATOM 658 C C . SER A 1 91 ? -7.305 31.718 11.061 1.00 79.94 91 SER A C 1
ATOM 660 O O . SER A 1 91 ? -7.902 32.402 11.886 1.00 79.94 91 SER A O 1
ATOM 662 N N . ALA A 1 92 ? -6.632 30.627 11.444 1.00 79.25 92 ALA A N 1
ATOM 663 C CA . ALA A 1 92 ? -6.548 30.215 12.845 1.00 79.25 92 ALA A CA 1
ATOM 664 C C . ALA A 1 92 ? -5.793 31.249 13.702 1.00 79.25 92 ALA A C 1
ATOM 666 O O . ALA A 1 92 ? -6.141 31.451 14.864 1.00 79.25 92 ALA A O 1
ATOM 667 N N . PHE A 1 93 ? -4.820 31.959 13.121 1.00 84.88 93 PHE A N 1
ATOM 668 C CA . PHE A 1 93 ? -4.127 33.078 13.771 1.00 84.88 93 PHE A CA 1
ATOM 669 C C . PHE A 1 93 ? -4.936 34.388 13.814 1.00 84.88 93 PHE A C 1
ATOM 671 O O . PHE A 1 93 ? -4.510 35.323 14.493 1.00 84.88 93 PHE A O 1
ATOM 678 N N . ASP A 1 94 ? -6.100 34.471 13.154 1.00 84.06 94 ASP A N 1
ATOM 679 C CA . ASP A 1 94 ? -7.069 35.557 13.391 1.00 84.06 94 ASP A CA 1
ATOM 680 C C . ASP A 1 94 ? -7.756 35.410 14.760 1.00 84.06 94 ASP A C 1
ATOM 682 O O . ASP A 1 94 ? -8.268 36.382 15.318 1.00 84.06 94 ASP A O 1
ATOM 686 N N . ASN A 1 95 ? -7.724 34.211 15.353 1.00 88.44 95 ASN A N 1
ATOM 687 C CA . ASN A 1 95 ? -8.169 34.006 16.721 1.00 88.44 95 ASN A CA 1
ATOM 688 C C . ASN A 1 95 ? -7.103 34.509 17.709 1.00 88.44 95 ASN A C 1
ATOM 690 O O . ASN A 1 95 ? -6.018 33.933 17.828 1.00 88.44 95 ASN A O 1
ATOM 694 N N . LYS A 1 96 ? -7.444 35.556 18.474 1.00 85.69 96 LYS A N 1
ATOM 695 C CA . LYS A 1 96 ? -6.565 36.156 19.491 1.00 85.69 96 LYS A CA 1
ATOM 696 C C . LYS A 1 96 ? -6.004 35.125 20.479 1.00 85.69 96 LYS A C 1
ATOM 698 O O . LYS A 1 96 ? -4.828 35.202 20.806 1.00 85.69 96 LYS A O 1
ATOM 703 N N . GLY A 1 97 ? -6.802 34.144 20.906 1.00 86.12 97 GLY A N 1
ATOM 704 C CA . GLY A 1 97 ? -6.365 33.111 21.850 1.00 86.12 97 GLY A CA 1
ATOM 705 C C . GLY A 1 97 ? -5.300 32.175 21.274 1.00 86.12 97 GLY A C 1
ATOM 706 O O . GLY A 1 97 ? -4.342 31.845 21.964 1.00 86.12 97 GLY A O 1
ATOM 707 N N . VAL A 1 98 ? -5.421 31.796 19.998 1.00 77.44 98 VAL A N 1
ATOM 708 C CA . VAL A 1 98 ? -4.407 30.981 19.302 1.00 77.44 98 VAL A CA 1
ATOM 709 C C . VAL A 1 98 ? -3.122 31.784 19.105 1.00 77.44 98 VAL A C 1
ATOM 711 O O . VAL A 1 98 ? -2.028 31.268 19.324 1.00 77.44 98 VAL A O 1
ATOM 714 N N . ASN A 1 99 ? -3.248 33.056 18.726 1.00 83.75 99 ASN A N 1
ATOM 715 C CA . ASN A 1 99 ? -2.106 33.937 18.512 1.00 83.75 99 ASN A CA 1
ATOM 716 C C . ASN A 1 99 ? -1.336 34.217 19.818 1.00 83.75 99 ASN A C 1
ATOM 718 O O . ASN A 1 99 ? -0.117 34.059 19.854 1.00 83.75 99 ASN A O 1
ATOM 722 N N . ASP A 1 100 ? -2.047 34.550 20.902 1.00 84.44 100 ASP A N 1
ATOM 723 C CA . ASP A 1 100 ? -1.456 34.759 22.230 1.00 84.44 100 ASP A CA 1
ATOM 724 C C . ASP A 1 100 ? -0.806 33.466 22.748 1.00 84.44 100 ASP A C 1
ATOM 726 O O . ASP A 1 100 ? 0.347 33.492 23.165 1.00 84.44 100 ASP A O 1
ATOM 730 N N . PHE A 1 101 ? -1.477 32.312 22.621 1.00 85.69 101 PHE A N 1
ATOM 731 C CA . PHE A 1 101 ? -0.902 31.020 23.007 1.00 85.69 101 PHE A CA 1
ATOM 732 C C . PHE A 1 101 ? 0.429 30.748 22.299 1.00 85.69 101 PHE A C 1
ATOM 734 O O . PHE A 1 101 ? 1.399 30.351 22.944 1.00 85.69 101 PHE A O 1
ATOM 741 N N . VAL A 1 102 ? 0.496 30.967 20.982 1.00 81.50 102 VAL A N 1
ATOM 742 C CA . VAL A 1 102 ? 1.721 30.698 20.220 1.00 81.50 102 VAL A CA 1
ATOM 743 C C . VAL A 1 102 ? 2.830 31.687 20.574 1.00 81.50 102 VAL A C 1
ATOM 745 O O . VAL A 1 102 ? 3.982 31.278 20.732 1.00 81.50 102 VAL A O 1
ATOM 748 N N . ARG A 1 103 ? 2.501 32.971 20.743 1.00 84.56 103 ARG A N 1
ATOM 749 C CA . ARG A 1 103 ? 3.473 33.977 21.183 1.00 84.56 103 ARG A CA 1
ATOM 750 C C . ARG A 1 103 ? 4.051 33.625 22.551 1.00 84.56 103 ARG A C 1
ATOM 752 O O . ARG A 1 103 ? 5.268 33.642 22.716 1.00 84.56 103 ARG A O 1
ATOM 759 N N . ASP A 1 104 ? 3.192 33.284 23.503 1.00 84.31 104 ASP A N 1
ATOM 760 C CA . ASP A 1 104 ? 3.576 33.144 24.904 1.00 84.31 104 ASP A CA 1
ATOM 761 C C . ASP A 1 104 ? 4.319 31.819 25.169 1.00 84.31 104 ASP A C 1
ATOM 763 O O . ASP A 1 104 ? 5.223 31.784 26.001 1.00 84.31 104 ASP A O 1
ATOM 767 N N . ASN A 1 105 ? 4.004 30.748 24.427 1.00 77.69 105 ASN A N 1
ATOM 768 C CA . ASN A 1 105 ? 4.638 29.431 24.605 1.00 77.69 105 ASN A CA 1
ATOM 769 C C . ASN A 1 105 ? 5.853 29.187 23.700 1.00 77.69 105 ASN A C 1
ATOM 771 O O . ASN A 1 105 ? 6.691 28.349 24.029 1.00 77.69 105 ASN A O 1
ATOM 775 N N . PHE A 1 106 ? 5.958 29.879 22.560 1.00 80.94 106 PHE A N 1
ATOM 776 C CA . PHE A 1 106 ? 7.048 29.665 21.596 1.00 80.94 106 PHE A CA 1
ATOM 777 C C . PHE A 1 106 ? 7.914 30.905 21.366 1.00 80.94 106 PHE A C 1
ATOM 779 O O . PHE A 1 106 ? 8.811 30.871 20.525 1.00 80.94 106 PHE A O 1
ATOM 786 N N . HIS A 1 107 ? 7.658 31.988 22.108 1.00 85.62 107 HIS A N 1
ATOM 787 C CA . HIS A 1 107 ? 8.392 33.255 22.040 1.00 85.62 107 HIS A CA 1
ATOM 788 C C . HIS A 1 107 ? 8.462 33.847 20.623 1.00 85.62 107 HIS A C 1
ATOM 790 O O . HIS A 1 107 ? 9.447 34.474 20.239 1.00 85.62 107 HIS A O 1
ATOM 796 N N . ILE A 1 108 ? 7.404 33.647 19.829 1.00 83.38 108 ILE A N 1
ATOM 797 C CA . ILE A 1 108 ? 7.293 34.203 18.479 1.00 83.38 108 ILE A CA 1
ATOM 798 C C . ILE A 1 108 ? 6.507 35.506 18.570 1.00 83.38 108 ILE A C 1
ATOM 800 O O . ILE A 1 108 ? 5.298 35.483 18.764 1.00 83.38 108 ILE A O 1
ATOM 804 N N . GLU A 1 109 ? 7.184 36.639 18.403 1.00 86.44 109 GLU A N 1
ATOM 805 C CA . GLU A 1 109 ? 6.601 37.975 18.597 1.00 86.44 109 GLU A CA 1
ATOM 806 C C . GLU A 1 109 ? 5.419 38.265 17.653 1.00 86.44 109 GLU A C 1
ATOM 808 O O . GLU A 1 109 ? 4.436 38.891 18.049 1.00 86.44 109 GLU A O 1
ATOM 813 N N . ASN A 1 110 ? 5.469 37.748 16.419 1.00 88.88 110 ASN A N 1
ATOM 814 C CA . ASN A 1 110 ? 4.378 37.855 15.451 1.00 88.88 110 ASN A CA 1
ATOM 815 C C . ASN A 1 110 ? 4.139 36.522 14.717 1.00 88.88 110 ASN A C 1
ATOM 817 O O . ASN A 1 110 ? 4.590 36.354 13.580 1.00 88.88 110 ASN A O 1
ATOM 821 N N . PRO A 1 111 ? 3.425 35.562 15.338 1.00 81.62 111 PRO A N 1
ATOM 822 C CA . PRO A 1 111 ? 3.212 34.223 14.792 1.00 81.62 111 PRO A CA 1
ATOM 823 C C . PRO A 1 111 ? 2.653 34.237 13.372 1.00 81.62 111 PRO A C 1
ATOM 825 O O . PRO A 1 111 ? 3.143 33.522 12.503 1.00 81.62 111 PRO A O 1
ATOM 828 N N . ARG A 1 112 ? 1.690 35.122 13.095 1.00 82.94 112 ARG A N 1
ATOM 829 C CA . ARG A 1 112 ? 1.079 35.253 11.770 1.00 82.94 112 ARG A CA 1
ATOM 830 C C . ARG A 1 112 ? 2.058 35.751 10.709 1.00 82.94 112 ARG A C 1
ATOM 832 O O . ARG A 1 112 ? 2.097 35.191 9.614 1.00 82.94 112 ARG A O 1
ATOM 839 N N . ALA A 1 113 ? 2.817 36.811 10.996 1.00 83.06 113 ALA A N 1
ATOM 840 C CA . ALA A 1 113 ? 3.809 37.324 10.051 1.00 83.06 113 ALA A CA 1
ATOM 841 C C . ALA A 1 113 ? 4.910 36.288 9.803 1.00 83.06 113 ALA A C 1
ATOM 843 O O . ALA A 1 113 ? 5.306 36.092 8.658 1.00 83.06 113 ALA A O 1
ATOM 844 N N . THR A 1 114 ? 5.316 35.566 10.847 1.00 79.81 114 THR A N 1
ATOM 845 C CA . THR A 1 114 ? 6.258 34.450 10.765 1.00 79.81 114 THR A CA 1
ATOM 846 C C . THR A 1 114 ? 5.731 33.326 9.870 1.00 79.81 114 THR A C 1
ATOM 848 O O . THR A 1 114 ? 6.412 32.943 8.926 1.00 79.81 114 THR A O 1
ATOM 851 N N . VAL A 1 115 ? 4.488 32.866 10.064 1.00 77.88 115 VAL A N 1
ATOM 852 C CA . VAL A 1 115 ? 3.829 31.872 9.190 1.00 77.88 115 VAL A CA 1
ATOM 853 C C . VAL A 1 115 ? 3.765 32.367 7.743 1.00 77.88 115 VAL A C 1
ATOM 855 O O . VAL A 1 115 ? 4.040 31.617 6.811 1.00 77.88 115 VAL A O 1
ATOM 858 N N . ARG A 1 116 ? 3.430 33.645 7.533 1.00 79.38 116 ARG A N 1
ATOM 859 C CA . ARG A 1 116 ? 3.328 34.255 6.199 1.00 79.38 116 ARG A CA 1
ATOM 860 C C . ARG A 1 116 ? 4.686 34.393 5.506 1.00 79.38 116 ARG A C 1
ATOM 862 O O . ARG A 1 116 ? 4.756 34.200 4.298 1.00 79.38 116 ARG A O 1
ATOM 869 N N . ALA A 1 117 ? 5.743 34.709 6.252 1.00 76.94 117 ALA A N 1
ATOM 870 C CA . ALA A 1 117 ? 7.120 34.776 5.759 1.00 76.94 117 ALA A CA 1
ATOM 871 C C . ALA A 1 117 ? 7.709 33.380 5.502 1.00 76.94 117 ALA A C 1
ATOM 873 O O . ALA A 1 117 ? 8.533 33.201 4.604 1.00 76.94 117 ALA A O 1
ATOM 874 N N . MET A 1 118 ? 7.247 32.383 6.259 1.00 66.06 118 MET A N 1
ATOM 875 C CA . MET A 1 118 ? 7.578 30.982 6.040 1.00 66.06 118 MET A CA 1
ATOM 876 C C . MET A 1 118 ? 6.830 30.394 4.857 1.00 66.06 118 MET A C 1
ATOM 878 O O . MET A 1 118 ? 7.430 29.622 4.136 1.00 66.06 118 MET A O 1
ATOM 882 N N . ALA A 1 119 ? 5.580 30.768 4.593 1.00 65.06 119 ALA A N 1
ATOM 883 C CA . ALA A 1 119 ? 4.767 30.192 3.522 1.00 65.06 119 ALA A CA 1
ATOM 884 C C . ALA A 1 119 ? 5.440 30.073 2.131 1.00 65.06 119 ALA A C 1
ATOM 886 O O . ALA A 1 119 ? 5.296 29.018 1.518 1.00 65.06 119 ALA A O 1
ATOM 887 N N . PRO A 1 120 ? 6.193 31.069 1.613 1.00 58.22 120 PRO A N 1
ATOM 888 C CA . PRO A 1 120 ? 6.929 30.913 0.351 1.00 58.22 120 PRO A CA 1
ATOM 889 C C . PRO A 1 120 ? 8.185 30.025 0.456 1.00 58.22 120 PRO A C 1
ATOM 891 O O . PRO A 1 120 ? 8.728 29.625 -0.570 1.00 58.22 120 PRO A O 1
ATOM 894 N N . ASN A 1 121 ? 8.649 29.735 1.675 1.00 48.97 121 ASN A N 1
ATOM 895 C CA . ASN A 1 121 ? 9.856 28.967 1.995 1.00 48.97 121 ASN A CA 1
ATOM 896 C C . ASN A 1 121 ? 9.572 27.615 2.671 1.00 48.97 121 ASN A C 1
ATOM 898 O O . ASN A 1 121 ? 10.504 26.832 2.849 1.00 48.97 121 ASN A O 1
ATOM 902 N N . VAL A 1 122 ? 8.318 27.316 3.038 1.00 49.59 122 VAL A N 1
ATOM 903 C CA . VAL A 1 122 ? 7.900 25.953 3.363 1.00 49.59 122 VAL A CA 1
ATOM 904 C C . VAL A 1 122 ? 8.180 25.168 2.092 1.00 49.59 122 VAL A C 1
ATOM 906 O O . VAL A 1 122 ? 7.650 25.551 1.042 1.00 49.59 122 VAL A O 1
ATOM 909 N N . PRO A 1 123 ? 9.025 24.123 2.134 1.00 44.53 123 PRO A N 1
ATOM 910 C CA . PRO A 1 123 ? 9.136 23.226 1.005 1.00 44.53 123 PRO A CA 1
ATOM 911 C C . PRO A 1 123 ? 7.704 22.809 0.701 1.00 44.53 123 PRO A C 1
ATOM 913 O O . PRO A 1 123 ? 7.057 22.194 1.550 1.00 44.53 123 PRO A O 1
ATOM 916 N N . SER A 1 124 ? 7.160 23.200 -0.456 1.00 45.22 124 SER A N 1
ATOM 917 C CA . SER A 1 124 ? 5.946 22.546 -0.931 1.00 45.22 124 SER A CA 1
ATOM 918 C C . SER A 1 124 ? 6.206 21.053 -0.746 1.00 45.22 124 SER A C 1
ATOM 920 O O . SER A 1 124 ? 7.306 20.628 -1.120 1.00 45.22 124 SER A O 1
ATOM 922 N N . LEU A 1 125 ? 5.270 20.265 -0.191 1.00 42.75 125 LEU A N 1
ATOM 923 C CA . LEU A 1 125 ? 5.234 18.847 -0.568 1.00 42.75 125 LEU A CA 1
ATOM 924 C C . LEU A 1 125 ? 5.346 18.888 -2.083 1.00 42.75 125 LEU A C 1
ATOM 926 O O . LEU A 1 125 ? 4.487 19.524 -2.695 1.00 42.75 125 LEU A O 1
ATOM 930 N N . GLY A 1 126 ? 6.508 18.475 -2.600 1.00 40.84 126 GLY A N 1
ATOM 931 C CA . GLY A 1 126 ? 7.103 19.076 -3.790 1.00 40.84 126 GLY A CA 1
ATOM 932 C C . GLY A 1 126 ? 6.069 19.261 -4.883 1.00 40.84 126 GLY A C 1
ATOM 933 O O . GLY A 1 126 ? 5.186 18.417 -5.043 1.00 40.84 126 GLY A O 1
ATOM 934 N N . LYS A 1 127 ? 6.207 20.300 -5.718 1.00 41.84 127 LYS A N 1
ATOM 935 C CA . LYS A 1 127 ? 5.832 20.071 -7.120 1.00 41.84 127 LYS A CA 1
ATOM 936 C C . LYS A 1 127 ? 6.353 18.672 -7.442 1.00 41.84 127 LYS A C 1
ATOM 938 O O . LYS A 1 127 ? 7.541 18.447 -7.215 1.00 41.84 127 LYS A O 1
ATOM 943 N N . ILE A 1 128 ? 5.487 17.738 -7.838 1.00 44.62 128 ILE A N 1
ATOM 944 C CA . ILE A 1 128 ? 5.990 16.494 -8.400 1.00 44.62 128 ILE A CA 1
ATOM 945 C C . ILE A 1 128 ? 6.780 16.963 -9.616 1.00 44.62 128 ILE A C 1
ATOM 947 O O . ILE A 1 128 ? 6.211 17.316 -10.648 1.00 44.62 128 ILE A O 1
ATOM 951 N N . GLU A 1 129 ? 8.092 17.085 -9.452 1.00 49.75 129 GLU A N 1
ATOM 952 C CA . GLU A 1 129 ? 9.001 17.026 -10.568 1.00 49.75 129 GLU A CA 1
ATOM 953 C C . GLU A 1 129 ? 8.798 15.606 -11.059 1.00 49.75 129 GLU A C 1
ATOM 955 O O . GLU A 1 129 ? 9.206 14.647 -10.407 1.00 49.75 129 GLU A O 1
ATOM 960 N N . VAL A 1 130 ? 8.001 15.466 -12.117 1.00 58.44 130 VAL A N 1
ATOM 961 C CA . VAL A 1 130 ? 7.799 14.175 -12.754 1.00 58.44 130 VAL A CA 1
ATOM 962 C C . VAL A 1 130 ? 9.111 13.826 -13.416 1.00 58.44 130 VAL A C 1
ATOM 964 O O . VAL A 1 130 ? 9.360 14.166 -14.569 1.00 58.44 130 VAL A O 1
ATOM 967 N N . GLY A 1 131 ? 9.972 13.209 -12.621 1.00 77.44 131 GLY A N 1
ATOM 968 C CA . GLY A 1 131 ? 11.142 12.524 -13.101 1.00 77.44 131 GLY A CA 1
ATOM 969 C C . GLY A 1 131 ? 10.746 11.173 -13.670 1.00 77.44 131 GLY A C 1
ATOM 970 O O . GLY A 1 131 ? 9.613 10.695 -13.524 1.00 77.44 131 GLY A O 1
ATOM 971 N N . ASP A 1 132 ? 11.729 10.532 -14.283 1.00 85.94 132 ASP A N 1
ATOM 972 C CA . ASP A 1 132 ? 11.587 9.224 -14.918 1.00 85.94 132 ASP A CA 1
ATOM 973 C C . ASP A 1 132 ? 11.005 8.180 -13.953 1.00 85.94 132 ASP A C 1
ATOM 975 O O . ASP A 1 132 ? 10.215 7.324 -14.347 1.00 85.94 132 ASP A O 1
ATOM 979 N N . ARG A 1 133 ? 11.312 8.302 -12.652 1.00 90.62 133 ARG A N 1
ATOM 980 C CA . ARG A 1 133 ? 10.762 7.436 -11.604 1.00 90.62 133 ARG A CA 1
ATOM 981 C C . ARG A 1 133 ? 9.238 7.522 -11.513 1.00 90.62 133 ARG A C 1
ATOM 983 O O . ARG A 1 133 ? 8.574 6.489 -11.549 1.00 90.62 133 ARG A O 1
ATOM 990 N N . GLN A 1 134 ? 8.674 8.724 -11.375 1.00 91.12 134 GLN A N 1
ATOM 991 C CA . GLN A 1 134 ? 7.226 8.894 -11.243 1.00 91.12 134 GLN A CA 1
ATOM 992 C C . GLN A 1 134 ? 6.501 8.430 -12.504 1.00 91.12 134 GLN A C 1
ATOM 994 O O . GLN A 1 134 ? 5.459 7.789 -12.398 1.00 91.12 134 GLN A O 1
ATOM 999 N N . GLN A 1 135 ? 7.067 8.696 -13.685 1.00 90.06 135 GLN A N 1
ATOM 1000 C CA . GLN A 1 135 ? 6.521 8.183 -14.944 1.00 90.06 135 GLN A CA 1
ATOM 1001 C C . GLN A 1 135 ? 6.522 6.650 -14.970 1.00 90.06 135 GLN A C 1
ATOM 1003 O O . GLN A 1 135 ? 5.514 6.046 -15.341 1.00 90.06 135 GLN A O 1
ATOM 1008 N N . ALA A 1 136 ? 7.608 6.019 -14.513 1.00 92.94 136 ALA A N 1
ATOM 1009 C CA . ALA A 1 136 ? 7.709 4.567 -14.440 1.00 92.94 136 ALA A CA 1
ATOM 1010 C C . ALA A 1 136 ? 6.654 3.956 -13.501 1.00 92.94 136 ALA A C 1
ATOM 1012 O O . ALA A 1 136 ? 5.983 3.004 -13.900 1.00 92.94 136 ALA A O 1
ATOM 1013 N N . VAL A 1 137 ? 6.433 4.522 -12.305 1.00 95.81 137 VAL A N 1
ATOM 1014 C CA . VAL A 1 137 ? 5.378 4.042 -11.386 1.00 95.81 137 VAL A CA 1
ATOM 1015 C C . VAL A 1 137 ? 3.982 4.254 -11.983 1.00 95.81 137 VAL A C 1
ATOM 1017 O O . VAL A 1 137 ? 3.167 3.332 -11.984 1.00 95.81 137 VAL A O 1
ATOM 1020 N N . VAL A 1 138 ? 3.706 5.432 -12.558 1.00 94.25 138 VAL A N 1
ATOM 1021 C CA . VAL A 1 138 ? 2.423 5.733 -13.224 1.00 94.25 138 VAL A CA 1
ATOM 1022 C C . VAL A 1 138 ? 2.133 4.746 -14.357 1.00 94.25 138 VAL A C 1
ATOM 1024 O O . VAL A 1 138 ? 0.995 4.292 -14.488 1.00 94.25 138 VAL A O 1
ATOM 1027 N N . GLY A 1 139 ? 3.148 4.386 -15.147 1.00 94.38 139 GLY A N 1
ATOM 1028 C CA . GLY A 1 139 ? 3.037 3.381 -16.204 1.00 94.38 139 GLY A CA 1
ATOM 1029 C C . GLY A 1 139 ? 2.914 1.944 -15.682 1.00 94.38 139 GLY A C 1
ATOM 1030 O O . GLY A 1 139 ? 2.264 1.120 -16.326 1.00 94.38 139 GLY A O 1
ATOM 1031 N N . ALA A 1 140 ? 3.495 1.641 -14.517 1.00 97.62 140 ALA A N 1
ATOM 1032 C CA . ALA A 1 140 ? 3.474 0.309 -13.907 1.00 97.62 140 ALA A CA 1
ATOM 1033 C C . ALA A 1 140 ? 2.165 -0.036 -13.210 1.00 97.62 140 ALA A C 1
ATOM 1035 O O . ALA A 1 140 ? 1.719 -1.177 -13.310 1.00 97.62 140 ALA A O 1
ATOM 1036 N N . ILE A 1 141 ? 1.518 0.932 -12.555 1.00 98.12 141 ILE A N 1
ATOM 1037 C CA . ILE A 1 141 ? 0.260 0.705 -11.831 1.00 98.12 141 ILE A CA 1
ATOM 1038 C C . ILE A 1 141 ? -0.810 0.008 -12.690 1.00 98.12 141 ILE A C 1
ATOM 1040 O O . ILE A 1 141 ? -1.307 -1.026 -12.247 1.00 98.12 141 ILE A O 1
ATOM 1044 N N . PRO A 1 142 ? -1.191 0.494 -13.891 1.00 97.94 142 PRO A N 1
ATOM 1045 C CA . PRO A 1 142 ? -2.239 -0.162 -14.673 1.00 97.94 142 PRO A CA 1
ATOM 1046 C C . PRO A 1 142 ? -1.852 -1.587 -15.090 1.00 97.94 142 PRO A C 1
ATOM 1048 O O . PRO A 1 142 ? -2.696 -2.477 -15.036 1.00 97.94 142 PRO A O 1
ATOM 1051 N N . LYS A 1 143 ? -0.579 -1.821 -15.435 1.00 98.31 143 LYS A N 1
ATOM 1052 C CA . LYS A 1 143 ? -0.065 -3.141 -15.827 1.00 98.31 143 LYS A CA 1
ATOM 1053 C C . LYS A 1 143 ? -0.090 -4.129 -14.648 1.00 98.31 143 LYS A C 1
ATOM 1055 O O . LYS A 1 143 ? -0.549 -5.256 -14.795 1.00 98.31 143 LYS A O 1
ATOM 1060 N N . ALA A 1 144 ? 0.347 -3.703 -13.463 1.00 98.62 144 ALA A N 1
ATOM 1061 C CA . ALA A 1 144 ? 0.330 -4.531 -12.254 1.00 98.62 144 ALA A CA 1
ATOM 1062 C C . ALA A 1 144 ? -1.104 -4.812 -11.761 1.00 98.62 144 ALA A C 1
ATOM 1064 O O . ALA A 1 144 ? -1.432 -5.934 -11.365 1.00 98.62 144 ALA A O 1
ATOM 1065 N N . ALA A 1 145 ? -1.979 -3.806 -11.826 1.00 98.56 145 ALA A N 1
ATOM 1066 C CA . ALA A 1 145 ? -3.398 -3.925 -11.502 1.00 98.56 145 ALA A CA 1
ATOM 1067 C C . ALA A 1 145 ? -4.128 -4.911 -12.428 1.00 98.56 145 ALA A C 1
ATOM 1069 O O . ALA A 1 145 ? -4.936 -5.709 -11.957 1.00 98.56 145 ALA A O 1
ATOM 1070 N N . GLU A 1 146 ? -3.824 -4.902 -13.731 1.00 98.38 146 GLU A N 1
ATOM 1071 C CA . GLU A 1 146 ? -4.398 -5.845 -14.701 1.00 98.38 146 GLU A CA 1
ATOM 1072 C C . GLU A 1 146 ? -4.105 -7.299 -14.317 1.00 98.38 146 GLU A C 1
ATOM 1074 O O . GLU A 1 146 ? -5.000 -8.144 -14.328 1.00 98.38 146 GLU A O 1
ATOM 1079 N N . VAL A 1 147 ? -2.861 -7.577 -13.932 1.00 98.19 147 VAL A N 1
ATOM 1080 C CA . VAL A 1 147 ? -2.395 -8.930 -13.618 1.00 98.19 147 VAL A CA 1
ATOM 1081 C C . VAL A 1 147 ? -2.925 -9.435 -12.274 1.00 98.19 147 VAL A C 1
ATOM 1083 O O . VAL A 1 147 ? -3.279 -10.606 -12.131 1.00 98.19 147 VAL A O 1
ATOM 1086 N N . THR A 1 148 ? -3.011 -8.556 -11.279 1.00 98.50 148 THR A N 1
ATOM 1087 C CA . THR A 1 148 ? -3.396 -8.931 -9.908 1.00 98.50 148 THR A CA 1
ATOM 1088 C C . THR A 1 148 ? -4.885 -8.771 -9.624 1.00 98.50 148 THR A C 1
ATOM 1090 O O . THR A 1 148 ? -5.392 -9.333 -8.653 1.00 98.50 148 THR A O 1
ATOM 1093 N N . GLY A 1 149 ? -5.594 -8.020 -10.467 1.00 98.06 149 GLY A N 1
ATOM 1094 C CA . GLY A 1 149 ? -6.991 -7.666 -10.272 1.00 98.06 149 GLY A CA 1
ATOM 1095 C C . GLY A 1 149 ? -7.218 -6.570 -9.229 1.00 98.06 149 GLY A C 1
ATOM 1096 O O . GLY A 1 149 ? -8.366 -6.364 -8.860 1.00 98.06 149 GLY A O 1
ATOM 1097 N N . VAL A 1 150 ? -6.182 -5.879 -8.753 1.00 98.50 150 VAL A N 1
ATOM 1098 C CA . VAL A 1 150 ? -6.306 -4.765 -7.796 1.00 98.50 150 VAL A CA 1
ATOM 1099 C C . VAL A 1 150 ? -6.855 -3.509 -8.480 1.00 98.50 150 VAL A C 1
ATOM 1101 O O . VAL A 1 150 ? -6.605 -3.291 -9.664 1.00 98.50 150 VAL A O 1
ATOM 1104 N N . ASP A 1 151 ? -7.597 -2.663 -7.759 1.00 98.44 151 ASP A N 1
ATOM 1105 C CA . ASP A 1 151 ? -8.017 -1.363 -8.293 1.00 98.44 151 ASP A CA 1
ATOM 1106 C C . ASP A 1 151 ? -6.801 -0.434 -8.534 1.00 98.44 151 ASP A C 1
ATOM 1108 O O . ASP A 1 151 ? -6.120 -0.039 -7.578 1.00 98.44 151 ASP A O 1
ATOM 1112 N N . PRO A 1 152 ? -6.523 0.001 -9.779 1.00 98.31 152 PRO A N 1
ATOM 1113 C CA . PRO A 1 152 ? -5.433 0.938 -10.043 1.00 98.31 152 PRO A CA 1
ATOM 1114 C C . PRO A 1 152 ? -5.617 2.297 -9.345 1.00 98.31 152 PRO A C 1
ATOM 1116 O O . PRO A 1 152 ? -4.632 3.001 -9.115 1.00 98.31 152 PRO A O 1
ATOM 1119 N N . LYS A 1 153 ? -6.847 2.705 -9.005 1.00 98.19 153 LYS A N 1
ATOM 1120 C CA . LYS A 1 153 ? -7.099 3.941 -8.245 1.00 98.19 153 LYS A CA 1
ATOM 1121 C C . LYS A 1 153 ? -6.635 3.811 -6.798 1.00 98.19 153 LYS A C 1
ATOM 1123 O O . LYS A 1 153 ? -5.976 4.724 -6.300 1.00 98.19 153 LYS A O 1
ATOM 1128 N N . PHE A 1 154 ? -6.893 2.661 -6.172 1.00 98.62 154 PHE A N 1
ATOM 1129 C CA . PHE A 1 154 ? -6.373 2.344 -4.843 1.00 98.62 154 PHE A CA 1
ATOM 1130 C C . PHE A 1 154 ? -4.849 2.436 -4.825 1.00 98.62 154 PHE A C 1
ATOM 1132 O O . PHE A 1 154 ? -4.284 3.136 -3.991 1.00 98.62 154 PHE A O 1
ATOM 1139 N N . MET A 1 155 ? -4.186 1.800 -5.798 1.00 98.62 155 MET A N 1
ATOM 1140 C CA . MET A 1 155 ? -2.725 1.817 -5.910 1.00 98.62 155 MET A CA 1
ATOM 1141 C C . MET A 1 155 ? -2.161 3.238 -6.046 1.00 98.62 155 MET A C 1
ATOM 1143 O O . MET A 1 155 ? -1.161 3.563 -5.413 1.00 98.62 155 MET A O 1
ATOM 1147 N N . LYS A 1 156 ? -2.813 4.117 -6.816 1.00 97.75 156 LYS A N 1
ATOM 1148 C CA . LYS A 1 156 ? -2.411 5.531 -6.932 1.00 97.75 156 LYS A CA 1
ATOM 1149 C C . LYS A 1 156 ? -2.534 6.278 -5.604 1.00 97.75 156 LYS A C 1
ATOM 1151 O O . LYS A 1 156 ? -1.614 7.002 -5.228 1.00 97.75 156 LYS A O 1
ATOM 1156 N N . GLY A 1 157 ? -3.650 6.094 -4.894 1.00 97.44 157 GLY A N 1
ATOM 1157 C CA . GLY A 1 157 ? -3.847 6.685 -3.570 1.00 97.44 157 GLY A CA 1
ATOM 1158 C C . GLY A 1 157 ? -2.841 6.155 -2.545 1.00 97.44 157 GLY A C 1
ATOM 1159 O O . GLY A 1 157 ? -2.254 6.936 -1.799 1.00 97.44 157 GLY A O 1
ATOM 1160 N N . LEU A 1 158 ? -2.568 4.849 -2.565 1.00 98.25 158 LEU A N 1
ATOM 1161 C CA . LEU A 1 158 ? -1.588 4.208 -1.693 1.00 98.25 158 LEU A CA 1
ATOM 1162 C C . LEU A 1 158 ? -0.169 4.721 -1.957 1.00 98.25 158 LEU A C 1
ATOM 1164 O O . LEU A 1 158 ? 0.497 5.137 -1.019 1.00 98.25 158 LEU A O 1
ATOM 1168 N N . TRP A 1 159 ? 0.273 4.793 -3.214 1.00 97.62 159 TRP A N 1
ATOM 1169 C CA . TRP A 1 159 ? 1.586 5.349 -3.568 1.00 97.62 159 TRP A CA 1
ATOM 1170 C C . TRP A 1 159 ? 1.758 6.799 -3.085 1.00 97.62 159 TRP A C 1
ATOM 1172 O O . TRP A 1 159 ? 2.795 7.174 -2.529 1.00 97.62 159 TRP A O 1
ATOM 1182 N N . GLY A 1 160 ? 0.710 7.615 -3.236 1.00 95.31 160 GLY A N 1
ATOM 1183 C CA . GLY A 1 160 ? 0.677 8.976 -2.703 1.00 95.31 160 GLY A CA 1
ATOM 1184 C C . GLY A 1 160 ? 0.736 9.033 -1.179 1.00 95.31 160 GLY A C 1
ATOM 1185 O O . GLY A 1 160 ? 1.316 9.963 -0.619 1.00 95.31 160 GLY A O 1
ATOM 1186 N N . PHE A 1 161 ? 0.153 8.051 -0.496 1.00 95.81 161 PHE A N 1
ATOM 1187 C CA . PHE A 1 161 ? 0.199 7.978 0.957 1.00 95.81 161 PHE A CA 1
ATOM 1188 C C . PHE A 1 161 ? 1.569 7.519 1.469 1.00 95.81 161 PHE A C 1
ATOM 1190 O O . PHE A 1 161 ? 2.124 8.169 2.351 1.00 95.81 161 PHE A O 1
ATOM 1197 N N . GLU A 1 162 ? 2.118 6.448 0.896 1.00 96.38 162 GLU A N 1
ATOM 1198 C CA . GLU A 1 162 ? 3.329 5.786 1.386 1.00 96.38 162 GLU A CA 1
ATOM 1199 C C . GLU A 1 162 ? 4.594 6.611 1.123 1.00 96.38 162 GLU A C 1
ATOM 1201 O O . GLU A 1 162 ? 5.370 6.875 2.038 1.00 96.38 162 GLU A O 1
ATOM 1206 N N . SER A 1 163 ? 4.798 7.097 -0.104 1.00 95.88 163 SER A N 1
ATOM 1207 C CA . SER A 1 163 ? 6.049 7.778 -0.481 1.00 95.88 163 SER A CA 1
ATOM 1208 C C . SER A 1 163 ? 5.857 9.212 -0.957 1.00 95.88 163 SER A C 1
ATOM 1210 O O . SER A 1 163 ? 6.798 9.830 -1.458 1.00 95.88 163 SER A O 1
ATOM 1212 N N . SER A 1 164 ? 4.648 9.772 -0.818 1.00 94.06 164 SER A N 1
ATOM 1213 C CA . SER A 1 164 ? 4.310 11.077 -1.404 1.00 94.06 164 SER A CA 1
ATOM 1214 C C . SER A 1 164 ? 4.666 11.133 -2.895 1.00 94.06 164 SER A C 1
ATOM 1216 O O . SER A 1 164 ? 5.286 12.095 -3.348 1.00 94.06 164 SER A O 1
ATOM 1218 N N . PHE A 1 165 ? 4.303 10.079 -3.638 1.00 93.81 165 PHE A N 1
ATOM 1219 C CA . PHE A 1 165 ? 4.615 9.901 -5.061 1.00 93.81 165 PHE A CA 1
ATOM 1220 C C . PHE A 1 165 ? 6.126 9.824 -5.356 1.00 93.81 165 PHE A C 1
ATOM 1222 O O . PHE A 1 165 ? 6.638 10.489 -6.259 1.00 93.81 165 PHE A O 1
ATOM 1229 N N . GLY A 1 166 ? 6.856 9.039 -4.557 1.00 91.31 166 GLY A N 1
ATOM 1230 C CA . GLY A 1 166 ? 8.296 8.813 -4.721 1.00 91.31 166 GLY A CA 1
ATOM 1231 C C . GLY A 1 166 ? 9.202 9.929 -4.186 1.00 91.31 166 GLY A C 1
ATOM 1232 O O . GLY A 1 166 ? 10.418 9.856 -4.344 1.00 91.31 166 GLY A O 1
ATOM 1233 N N . ASN A 1 167 ? 8.641 10.949 -3.531 1.00 89.19 167 ASN A N 1
ATOM 1234 C CA . ASN A 1 167 ? 9.412 12.032 -2.907 1.00 89.19 167 ASN A CA 1
ATOM 1235 C C . ASN A 1 167 ? 10.043 11.623 -1.567 1.00 89.19 167 ASN A C 1
ATOM 1237 O O . ASN A 1 167 ? 10.965 12.282 -1.090 1.00 89.19 167 ASN A O 1
ATOM 1241 N N . ASN A 1 168 ? 9.550 10.547 -0.953 1.00 90.31 168 ASN A N 1
ATOM 1242 C CA . ASN A 1 168 ? 10.089 9.989 0.276 1.00 90.31 168 ASN A CA 1
ATOM 1243 C C . ASN A 1 168 ? 10.255 8.473 0.143 1.00 90.31 168 ASN A C 1
ATOM 1245 O O . ASN A 1 168 ? 9.308 7.718 0.341 1.00 90.31 168 ASN A O 1
ATOM 1249 N N . LEU A 1 169 ? 11.463 8.032 -0.209 1.00 93.06 169 LEU A N 1
ATOM 1250 C CA . LEU A 1 169 ? 11.757 6.616 -0.452 1.00 93.06 169 LEU A CA 1
ATOM 1251 C C . LEU A 1 169 ? 12.266 5.877 0.788 1.00 93.06 169 LEU A C 1
ATOM 1253 O O . LEU A 1 169 ? 12.530 4.684 0.696 1.00 93.06 169 LEU A O 1
ATOM 1257 N N . LYS A 1 170 ? 12.427 6.544 1.936 1.00 94.06 170 LYS A N 1
ATOM 1258 C CA . LYS A 1 170 ? 12.939 5.914 3.157 1.00 94.06 170 LYS A CA 1
ATOM 1259 C C . LYS A 1 170 ? 12.281 6.502 4.396 1.00 94.06 170 LYS A C 1
ATOM 1261 O O . LYS A 1 170 ? 12.424 7.689 4.680 1.00 94.06 170 LYS A O 1
ATOM 1266 N N . SER A 1 171 ? 11.604 5.662 5.169 1.00 91.88 171 SER A N 1
ATOM 1267 C CA . SER A 1 171 ? 11.018 6.063 6.445 1.00 91.88 171 SER A CA 1
ATOM 1268 C C . SER A 1 171 ? 12.003 5.906 7.607 1.00 91.88 171 SER A C 1
ATOM 1270 O O . SER A 1 171 ? 12.925 5.087 7.586 1.00 91.88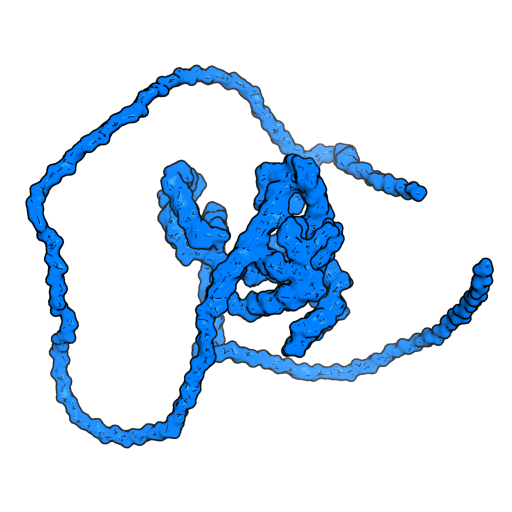 171 SER A O 1
ATOM 1272 N N . GLY A 1 172 ? 11.736 6.622 8.704 1.00 86.69 172 GLY A N 1
ATOM 1273 C CA . GLY A 1 172 ? 12.412 6.381 9.984 1.00 86.69 172 GLY A CA 1
ATOM 1274 C C . GLY A 1 172 ? 12.095 5.012 10.608 1.00 86.69 172 GLY A C 1
ATOM 1275 O O . GLY A 1 172 ? 12.798 4.587 11.518 1.00 86.69 172 GLY A O 1
ATOM 1276 N N . SER A 1 173 ? 11.062 4.309 10.123 1.00 82.94 173 SER A N 1
ATOM 1277 C CA . SER A 1 173 ? 10.705 2.952 10.557 1.00 82.94 173 SER A CA 1
ATOM 1278 C C . SER A 1 173 ? 11.437 1.847 9.784 1.00 82.94 173 SER A C 1
ATOM 1280 O O . SER A 1 173 ? 11.184 0.672 10.042 1.00 82.94 173 SER A O 1
ATOM 1282 N N . GLY A 1 174 ? 12.340 2.200 8.860 1.00 90.69 174 GLY A N 1
ATOM 1283 C CA . GLY A 1 174 ? 13.091 1.237 8.047 1.00 90.69 174 GLY A CA 1
ATOM 1284 C C . GLY A 1 174 ? 12.291 0.652 6.881 1.00 90.69 174 GLY A C 1
ATOM 1285 O O . GLY A 1 174 ? 12.619 -0.427 6.401 1.00 90.69 174 GLY A O 1
ATOM 1286 N N . CYS A 1 175 ? 11.223 1.333 6.462 1.00 95.00 175 CYS A N 1
ATOM 1287 C CA . CYS A 1 175 ? 10.475 0.997 5.257 1.00 95.00 175 CYS A CA 1
ATOM 1288 C C . CYS A 1 175 ? 11.045 1.772 4.066 1.00 95.00 175 CYS A C 1
ATOM 1290 O O . CYS A 1 175 ? 11.401 2.946 4.206 1.00 95.00 175 CYS A O 1
ATOM 1292 N N . GLU A 1 176 ? 11.142 1.124 2.908 1.00 97.50 176 GLU A N 1
ATOM 1293 C CA . GLU A 1 176 ? 11.883 1.664 1.766 1.00 97.50 176 GLU A CA 1
ATOM 1294 C C . GLU A 1 176 ? 11.118 1.544 0.435 1.00 97.50 176 GLU A C 1
ATOM 1296 O O . GLU A 1 176 ? 10.207 0.724 0.275 1.00 97.50 176 GLU A O 1
ATOM 1301 N N . GLY A 1 177 ? 11.477 2.397 -0.528 1.00 97.19 177 GLY A N 1
ATOM 1302 C CA . GLY A 1 177 ? 10.910 2.428 -1.877 1.00 97.19 177 GLY A CA 1
ATOM 1303 C C . GLY A 1 177 ? 9.582 3.179 -2.009 1.00 97.19 177 GLY A C 1
ATOM 1304 O O . GLY A 1 177 ? 9.076 3.777 -1.059 1.00 97.19 177 GLY A O 1
ATOM 1305 N N . ASP A 1 178 ? 8.993 3.132 -3.209 1.00 97.19 178 ASP A N 1
ATOM 1306 C CA . ASP A 1 178 ? 7.730 3.827 -3.530 1.00 97.19 178 ASP A CA 1
ATOM 1307 C C . ASP A 1 178 ? 6.550 3.352 -2.676 1.00 97.19 178 ASP A C 1
ATOM 1309 O O . ASP A 1 178 ? 5.630 4.118 -2.389 1.00 97.19 178 ASP A O 1
ATOM 1313 N N . TRP A 1 179 ? 6.604 2.090 -2.265 1.00 98.19 179 TRP A N 1
ATOM 1314 C CA . TRP A 1 179 ? 5.534 1.394 -1.561 1.00 98.19 179 TRP A CA 1
ATOM 1315 C C . TRP A 1 179 ? 5.878 1.132 -0.091 1.00 98.19 179 TRP A C 1
ATOM 1317 O O . TRP A 1 179 ? 5.139 0.427 0.587 1.00 98.19 179 TRP A O 1
ATOM 1327 N N . GLN A 1 180 ? 6.992 1.691 0.401 1.00 97.94 180 GLN A N 1
ATOM 1328 C CA . GLN A 1 180 ? 7.422 1.607 1.802 1.00 97.94 180 GLN A CA 1
ATOM 1329 C C . GLN A 1 180 ? 7.377 0.172 2.350 1.00 97.94 180 GLN A C 1
ATOM 1331 O O . GLN A 1 180 ? 6.776 -0.121 3.385 1.00 97.94 180 GLN A O 1
ATOM 1336 N N . PHE A 1 181 ? 8.039 -0.751 1.657 1.00 98.25 181 PHE A N 1
ATOM 1337 C CA . PHE A 1 181 ? 8.165 -2.118 2.143 1.00 98.25 181 PHE A CA 1
ATOM 1338 C C . PHE A 1 181 ? 9.104 -2.178 3.347 1.00 98.25 181 PHE A C 1
ATOM 1340 O O . PHE A 1 181 ? 10.207 -1.639 3.305 1.00 98.25 181 PHE A O 1
ATOM 1347 N N . SER A 1 182 ? 8.711 -2.910 4.392 1.00 96.62 182 SER A N 1
ATOM 1348 C CA . SER A 1 182 ? 9.684 -3.410 5.368 1.00 96.62 182 SER A CA 1
ATOM 1349 C C . SER A 1 182 ? 10.519 -4.537 4.750 1.00 96.62 182 SER A C 1
ATOM 1351 O O . SER A 1 182 ? 10.050 -5.236 3.845 1.00 96.62 182 SER A O 1
ATOM 1353 N N . GLU A 1 183 ? 11.724 -4.778 5.272 1.00 96.50 183 GLU A N 1
ATOM 1354 C CA . GLU A 1 183 ? 12.576 -5.880 4.805 1.00 96.50 183 GLU A CA 1
ATOM 1355 C C . GLU A 1 183 ? 11.852 -7.237 4.867 1.00 96.50 183 GLU A C 1
ATOM 1357 O O . GLU A 1 183 ? 11.848 -7.988 3.891 1.00 96.50 183 GLU A O 1
ATOM 1362 N N . GLY A 1 184 ? 11.177 -7.528 5.984 1.00 97.19 184 GLY A N 1
ATOM 1363 C CA . GLY A 1 184 ? 10.451 -8.786 6.167 1.00 97.19 184 GLY A CA 1
ATOM 1364 C C . GLY A 1 184 ? 9.276 -8.939 5.201 1.00 97.19 184 GLY A C 1
ATOM 1365 O O . GLY A 1 184 ? 9.098 -10.005 4.608 1.00 97.19 184 GLY A O 1
ATOM 1366 N N . THR A 1 185 ? 8.502 -7.868 4.990 1.00 97.94 185 THR A N 1
ATOM 1367 C CA . THR A 1 185 ? 7.390 -7.873 4.026 1.00 97.94 185 THR A CA 1
ATOM 1368 C C . THR A 1 185 ? 7.908 -8.107 2.610 1.00 97.94 185 THR A C 1
ATOM 1370 O O . THR A 1 185 ? 7.385 -8.964 1.900 1.00 97.94 185 THR A O 1
ATOM 1373 N N . TRP A 1 186 ? 8.972 -7.401 2.216 1.00 98.44 186 TRP A N 1
ATOM 1374 C CA . TRP A 1 186 ? 9.593 -7.563 0.906 1.00 98.44 186 TRP A CA 1
ATOM 1375 C C . TRP A 1 186 ? 10.058 -8.997 0.669 1.00 98.44 186 TRP A C 1
ATOM 1377 O O . TRP A 1 186 ? 9.682 -9.613 -0.326 1.00 98.44 186 TRP A O 1
ATOM 1387 N N . GLN A 1 187 ? 10.829 -9.563 1.601 1.00 98.38 187 GLN A N 1
ATOM 1388 C CA . GLN A 1 187 ? 11.309 -10.943 1.498 1.00 98.38 187 GLN A CA 1
ATOM 1389 C C . GLN A 1 187 ? 10.150 -11.943 1.374 1.00 98.38 187 GLN A C 1
ATOM 1391 O O . GLN A 1 187 ? 10.242 -12.886 0.586 1.00 98.38 187 GLN A O 1
ATOM 1396 N N . GLY A 1 188 ? 9.049 -11.716 2.099 1.00 98.38 188 GLY A N 1
ATOM 1397 C CA . GLY A 1 188 ? 7.821 -12.503 1.982 1.00 98.38 188 GLY A CA 1
ATOM 1398 C C . GLY A 1 188 ? 7.242 -12.481 0.565 1.00 98.38 188 GLY A C 1
ATOM 1399 O O . GLY A 1 188 ? 7.064 -13.542 -0.036 1.00 98.38 188 GLY A O 1
ATOM 1400 N N . VAL A 1 189 ? 7.038 -11.287 -0.001 1.00 98.62 189 VAL A N 1
ATOM 1401 C CA . VAL A 1 189 ? 6.516 -11.122 -1.369 1.00 98.62 189 VAL A CA 1
ATOM 1402 C C . VAL A 1 189 ? 7.461 -11.741 -2.400 1.00 98.62 189 VAL A C 1
ATOM 1404 O O . VAL A 1 189 ? 7.011 -12.469 -3.280 1.00 98.62 189 VAL A O 1
ATOM 1407 N N . MET A 1 190 ? 8.776 -11.533 -2.281 1.00 98.50 190 MET A N 1
ATOM 1408 C CA . MET A 1 190 ? 9.756 -12.113 -3.212 1.00 98.50 190 MET A CA 1
ATOM 1409 C C . MET A 1 190 ? 9.749 -13.641 -3.180 1.00 98.50 190 MET A C 1
ATOM 1411 O O . MET A 1 190 ? 9.828 -14.286 -4.227 1.00 98.50 190 MET A O 1
ATOM 1415 N N . LYS A 1 191 ? 9.641 -14.231 -1.986 1.00 98.31 191 LYS A N 1
ATOM 1416 C CA . LYS A 1 191 ? 9.581 -15.684 -1.813 1.00 98.31 191 LYS A CA 1
ATOM 1417 C C . LYS A 1 191 ? 8.327 -16.276 -2.454 1.00 98.31 191 LYS A C 1
ATOM 1419 O O . LYS A 1 191 ? 8.412 -17.352 -3.042 1.00 98.31 191 LYS A O 1
ATOM 1424 N N . GLN A 1 192 ? 7.190 -15.600 -2.313 1.00 98.56 192 GLN A N 1
ATOM 1425 C CA . GLN A 1 192 ? 5.901 -16.096 -2.785 1.00 98.56 192 GLN A CA 1
ATOM 1426 C C . GLN A 1 192 ? 5.686 -15.835 -4.281 1.00 98.56 192 GLN A C 1
ATOM 1428 O O . GLN A 1 192 ? 5.327 -16.755 -5.008 1.00 98.56 192 GLN A O 1
ATOM 1433 N N . HIS A 1 193 ? 5.978 -14.618 -4.743 1.00 98.69 193 HIS A N 1
ATOM 1434 C CA . HIS A 1 193 ? 5.581 -14.121 -6.066 1.00 98.69 193 HIS A CA 1
ATOM 1435 C C . HIS A 1 193 ? 6.754 -13.771 -6.982 1.00 98.69 193 HIS A C 1
ATOM 1437 O O . HIS A 1 193 ? 6.550 -13.511 -8.162 1.00 98.69 193 HIS A O 1
ATOM 1443 N N . GLY A 1 194 ? 8.002 -13.782 -6.497 1.00 98.25 194 GLY A N 1
ATOM 1444 C CA . GLY A 1 194 ? 9.164 -13.296 -7.258 1.00 98.25 194 GLY A CA 1
ATOM 1445 C C . GLY A 1 194 ? 9.312 -13.917 -8.649 1.00 98.25 194 GLY A C 1
ATOM 1446 O O . GLY A 1 194 ? 9.573 -13.211 -9.619 1.00 98.25 194 GLY A O 1
ATOM 1447 N N . LYS A 1 195 ? 9.100 -15.235 -8.770 1.00 98.38 195 LYS A N 1
ATOM 1448 C CA . LYS A 1 195 ? 9.179 -15.942 -10.062 1.00 98.38 195 LYS A CA 1
ATOM 1449 C C . LYS A 1 195 ? 8.026 -15.588 -11.002 1.00 98.38 195 LYS A C 1
ATOM 1451 O O . LYS A 1 195 ? 8.256 -15.457 -12.200 1.00 98.38 195 LYS A O 1
ATOM 1456 N N . GLU A 1 196 ? 6.816 -15.461 -10.464 1.00 98.38 196 GLU A N 1
ATOM 1457 C CA . GLU A 1 196 ? 5.622 -15.079 -11.225 1.00 98.38 196 GLU A CA 1
ATOM 1458 C C . GLU A 1 196 ? 5.796 -13.657 -11.770 1.00 98.38 196 GLU A C 1
ATOM 1460 O O . GLU A 1 196 ? 5.721 -13.450 -12.980 1.00 98.38 196 GLU A O 1
ATOM 1465 N N . MET A 1 197 ? 6.210 -12.721 -10.911 1.00 98.50 197 MET A N 1
ATOM 1466 C CA . MET A 1 197 ? 6.468 -11.330 -11.284 1.00 98.50 197 MET A CA 1
ATOM 1467 C C . MET A 1 197 ? 7.507 -11.180 -12.395 1.00 98.50 197 MET A C 1
ATOM 1469 O O . MET A 1 197 ? 7.343 -10.326 -13.257 1.00 98.50 197 MET A O 1
ATOM 1473 N N . VAL A 1 198 ? 8.557 -12.008 -12.446 1.00 98.56 198 VAL A N 1
ATOM 1474 C CA . VAL A 1 198 ? 9.506 -11.975 -13.577 1.00 98.56 198 VAL A CA 1
ATOM 1475 C C . VAL A 1 198 ? 8.782 -12.216 -14.906 1.00 98.56 198 VAL A C 1
ATOM 1477 O O . VAL A 1 198 ? 9.011 -11.487 -15.870 1.00 98.56 198 VAL A O 1
ATOM 1480 N N . ALA A 1 199 ? 7.913 -13.227 -14.977 1.00 98.44 199 ALA A N 1
ATOM 1481 C CA . ALA A 1 199 ? 7.174 -13.542 -16.199 1.00 98.44 199 ALA A CA 1
ATOM 1482 C C . ALA A 1 199 ? 6.154 -12.446 -16.545 1.00 98.44 199 ALA A C 1
ATOM 1484 O O . ALA A 1 199 ? 6.027 -12.058 -17.708 1.00 98.44 199 ALA A O 1
ATOM 1485 N N . GLU A 1 200 ? 5.464 -11.918 -15.535 1.00 98.44 200 GLU A N 1
ATOM 1486 C CA . GLU A 1 200 ? 4.499 -10.830 -15.684 1.00 98.44 200 GLU A CA 1
ATOM 1487 C C . GLU A 1 200 ? 5.162 -9.543 -16.186 1.00 98.44 200 GLU A C 1
ATOM 1489 O O . GLU A 1 200 ? 4.670 -8.937 -17.135 1.00 98.44 200 GLU A O 1
ATOM 1494 N N . ILE A 1 201 ? 6.313 -9.164 -15.621 1.00 98.25 201 ILE A N 1
ATOM 1495 C CA . ILE A 1 201 ? 7.062 -7.969 -16.026 1.00 98.25 201 ILE A CA 1
ATOM 1496 C C . ILE A 1 201 ? 7.602 -8.135 -17.450 1.00 98.25 201 ILE A C 1
ATOM 1498 O O . ILE A 1 201 ? 7.439 -7.216 -18.248 1.00 98.25 201 ILE A O 1
ATOM 1502 N N . LYS A 1 202 ? 8.151 -9.306 -17.823 1.00 98.19 202 LYS A N 1
ATOM 1503 C CA . LYS A 1 202 ? 8.571 -9.579 -19.218 1.00 98.19 202 LYS A CA 1
ATOM 1504 C C . LYS A 1 202 ? 7.423 -9.391 -20.207 1.00 98.19 202 LYS A C 1
ATOM 1506 O O . LYS A 1 202 ? 7.618 -8.836 -21.283 1.00 98.19 202 LYS A O 1
ATOM 1511 N N . LYS A 1 203 ? 6.227 -9.861 -19.847 1.00 98.00 203 LYS A N 1
ATOM 1512 C CA . LYS A 1 203 ? 5.030 -9.721 -20.683 1.00 98.00 203 LYS A CA 1
ATOM 1513 C C . LYS A 1 203 ? 4.548 -8.271 -20.751 1.00 98.00 203 LYS A C 1
ATOM 1515 O O . LYS A 1 203 ? 4.105 -7.830 -21.806 1.00 98.00 203 LYS A O 1
ATOM 1520 N N . ALA A 1 204 ? 4.589 -7.558 -19.630 1.00 96.31 204 ALA A N 1
ATOM 1521 C CA . ALA A 1 204 ? 4.066 -6.206 -19.511 1.00 96.31 204 ALA A CA 1
ATOM 1522 C C . ALA A 1 204 ? 5.013 -5.135 -20.086 1.00 96.31 204 ALA A C 1
ATOM 1524 O O . ALA A 1 204 ? 4.541 -4.059 -20.451 1.00 96.31 204 ALA A O 1
ATOM 1525 N N . TYR A 1 205 ? 6.316 -5.421 -20.173 1.00 95.38 205 TYR A N 1
ATOM 1526 C CA . TYR A 1 205 ? 7.366 -4.524 -20.676 1.00 95.38 205 TYR A CA 1
ATOM 1527 C C . TYR A 1 205 ? 8.282 -5.222 -21.700 1.00 95.38 205 TYR A C 1
ATOM 1529 O O . TYR A 1 205 ? 9.483 -5.373 -21.455 1.00 95.38 205 TYR A O 1
ATOM 1537 N N . PRO A 1 206 ? 7.751 -5.675 -22.851 1.00 95.50 206 PRO A N 1
ATOM 1538 C CA . PRO A 1 206 ? 8.562 -6.303 -23.898 1.00 95.50 206 PRO A CA 1
ATOM 1539 C C . PRO A 1 206 ? 9.629 -5.364 -24.487 1.00 95.50 206 PRO A C 1
ATOM 1541 O O . PRO A 1 206 ? 10.616 -5.836 -25.044 1.00 95.50 206 PRO A O 1
ATOM 1544 N N . GLU A 1 207 ? 9.437 -4.050 -24.369 1.00 92.06 207 GLU A N 1
ATOM 1545 C CA . GLU A 1 207 ? 10.374 -3.004 -24.782 1.00 92.06 207 GLU A CA 1
ATOM 1546 C C . GLU A 1 207 ? 11.558 -2.807 -23.824 1.00 92.06 207 GLU A C 1
ATOM 1548 O O . GLU A 1 207 ? 12.550 -2.193 -24.211 1.00 92.06 207 GLU A O 1
ATOM 1553 N N . SER A 1 208 ? 11.460 -3.328 -22.597 1.00 91.44 208 SER A N 1
ATOM 1554 C CA . SER A 1 208 ? 12.480 -3.192 -21.548 1.00 91.44 208 SER A CA 1
ATOM 1555 C C . SER A 1 208 ? 12.730 -4.530 -20.833 1.00 91.44 208 SER A C 1
ATOM 1557 O O . SER A 1 208 ? 12.534 -4.640 -19.613 1.00 91.44 208 SER A O 1
ATOM 1559 N N . PRO A 1 209 ? 13.140 -5.585 -21.569 1.00 91.94 209 PRO A N 1
ATOM 1560 C CA . PRO A 1 209 ? 13.358 -6.918 -21.003 1.00 91.94 209 PRO A CA 1
ATOM 1561 C C . PRO A 1 209 ? 14.425 -6.928 -19.897 1.00 91.94 209 PRO A C 1
ATOM 1563 O O . PRO A 1 209 ? 14.362 -7.757 -18.984 1.00 91.94 209 PRO A O 1
ATOM 1566 N N . GLU A 1 210 ? 15.361 -5.976 -19.922 1.00 95.25 210 GLU A N 1
ATOM 1567 C CA . GLU A 1 210 ? 16.448 -5.853 -18.956 1.00 95.25 210 GLU A CA 1
ATOM 1568 C C . GLU A 1 210 ? 15.965 -5.655 -17.514 1.00 95.25 210 GLU A C 1
ATOM 1570 O O . GLU A 1 210 ? 16.665 -6.062 -16.585 1.00 95.25 210 GLU A O 1
ATOM 1575 N N . ILE A 1 211 ? 14.777 -5.072 -17.299 1.00 93.75 211 ILE A N 1
ATOM 1576 C CA . ILE A 1 211 ? 14.194 -4.905 -15.957 1.00 93.75 211 ILE A CA 1
ATOM 1577 C C . ILE A 1 211 ? 13.949 -6.284 -15.341 1.00 93.75 211 ILE A C 1
ATOM 1579 O O . ILE A 1 211 ? 14.433 -6.596 -14.249 1.00 93.75 211 ILE A O 1
ATOM 1583 N N . ALA A 1 212 ? 13.237 -7.142 -16.074 1.00 96.69 212 ALA A N 1
ATOM 1584 C CA . ALA A 1 212 ? 12.902 -8.475 -15.604 1.00 96.69 212 ALA A CA 1
ATOM 1585 C C . ALA A 1 212 ? 14.122 -9.401 -15.549 1.00 96.69 212 ALA A C 1
ATOM 1587 O O . ALA A 1 212 ? 14.206 -10.230 -14.648 1.00 96.69 212 ALA A O 1
ATOM 1588 N N . GLU A 1 213 ? 15.077 -9.269 -16.472 1.00 97.44 213 GLU A N 1
ATOM 1589 C CA . GLU A 1 213 ? 16.313 -10.061 -16.464 1.00 97.44 213 GLU A CA 1
ATOM 1590 C C . GLU A 1 213 ? 17.204 -9.736 -15.261 1.00 97.44 213 GLU A C 1
ATOM 1592 O O . GLU A 1 213 ? 17.668 -10.649 -14.570 1.00 97.44 213 GLU A O 1
ATOM 1597 N N . LYS A 1 214 ? 17.405 -8.445 -14.960 1.00 97.62 214 LYS A N 1
ATOM 1598 C CA . LYS A 1 214 ? 18.150 -8.014 -13.768 1.00 97.62 214 LYS A CA 1
ATOM 1599 C C . LYS A 1 214 ? 17.453 -8.483 -12.495 1.00 97.62 214 LYS A C 1
ATOM 1601 O O . LYS A 1 214 ? 18.118 -8.999 -11.594 1.00 97.62 214 LYS A O 1
ATOM 1606 N N . PHE A 1 215 ? 16.126 -8.354 -12.433 1.00 98.12 215 PHE A N 1
ATOM 1607 C CA . PHE A 1 215 ? 15.350 -8.825 -11.290 1.00 98.12 215 PHE A CA 1
ATOM 1608 C C . PHE A 1 215 ? 15.434 -10.348 -11.122 1.00 98.12 215 PHE A C 1
ATOM 1610 O O . PHE A 1 215 ? 15.673 -10.837 -10.020 1.00 98.12 215 PHE A O 1
ATOM 1617 N N . GLU A 1 216 ? 15.330 -11.113 -12.208 1.00 98.44 216 GLU A N 1
ATOM 1618 C CA . GLU A 1 216 ? 15.471 -12.570 -12.189 1.00 98.44 216 GLU A CA 1
ATOM 1619 C C . GLU A 1 216 ? 16.862 -13.004 -11.699 1.00 98.44 216 GLU A C 1
ATOM 1621 O O . GLU A 1 216 ? 16.980 -13.927 -10.886 1.00 98.44 216 GLU A O 1
ATOM 1626 N N . ALA A 1 217 ? 17.921 -12.331 -12.158 1.00 98.19 217 ALA A N 1
ATOM 1627 C CA . ALA A 1 217 ? 19.285 -12.582 -11.701 1.00 98.19 217 ALA A CA 1
ATOM 1628 C C . ALA A 1 217 ? 19.443 -12.287 -10.200 1.00 98.19 217 ALA A C 1
ATOM 1630 O O . ALA A 1 217 ? 20.008 -13.100 -9.463 1.00 98.19 217 ALA A O 1
ATOM 1631 N N . ALA A 1 218 ? 18.889 -11.169 -9.726 1.00 98.00 218 ALA A N 1
ATOM 1632 C CA . ALA A 1 218 ? 18.887 -10.803 -8.314 1.00 98.00 218 ALA A CA 1
ATOM 1633 C C . ALA A 1 218 ? 18.093 -11.793 -7.451 1.00 98.00 218 ALA A C 1
ATOM 1635 O O . ALA A 1 218 ? 18.553 -12.172 -6.373 1.00 98.00 218 ALA A O 1
ATOM 1636 N N . LEU A 1 219 ? 16.949 -12.274 -7.944 1.00 97.56 219 LEU A N 1
ATOM 1637 C CA . LEU A 1 219 ? 16.136 -13.292 -7.282 1.00 97.56 219 LEU A CA 1
ATOM 1638 C C . LEU A 1 219 ? 16.908 -14.609 -7.130 1.00 97.56 219 LEU A C 1
ATOM 1640 O O . LEU A 1 219 ? 16.938 -15.176 -6.039 1.00 97.56 219 LEU A O 1
ATOM 1644 N N . LYS A 1 220 ? 17.596 -15.063 -8.187 1.00 97.94 220 LYS A N 1
ATOM 1645 C CA . LYS A 1 220 ? 18.464 -16.258 -8.143 1.00 97.94 220 LYS A CA 1
ATOM 1646 C C . LYS A 1 220 ? 19.635 -16.092 -7.173 1.00 97.94 220 LYS A C 1
ATOM 1648 O O . LYS A 1 220 ? 20.022 -17.055 -6.519 1.00 97.94 220 LYS A O 1
ATOM 1653 N N . ALA A 1 221 ? 20.182 -14.883 -7.072 1.00 97.25 221 ALA A N 1
ATOM 1654 C CA . ALA A 1 221 ? 21.281 -14.563 -6.167 1.00 97.25 221 ALA A CA 1
ATOM 1655 C C . ALA A 1 221 ? 20.838 -14.289 -4.716 1.00 97.25 221 ALA A C 1
ATOM 1657 O O . ALA A 1 221 ? 21.701 -14.108 -3.858 1.00 97.25 221 ALA A O 1
ATOM 1658 N N . GLY A 1 222 ? 19.531 -14.209 -4.433 1.00 95.94 222 GLY A N 1
ATOM 1659 C CA . GLY A 1 222 ? 19.010 -13.799 -3.124 1.00 95.94 222 GLY A CA 1
ATOM 1660 C C . GLY A 1 222 ? 19.298 -12.332 -2.771 1.00 95.94 222 GLY A C 1
ATOM 1661 O O . GLY A 1 222 ? 19.345 -11.985 -1.596 1.00 95.94 222 GLY A O 1
ATOM 1662 N N . LYS A 1 223 ? 19.519 -11.470 -3.772 1.00 96.56 223 LYS A N 1
ATOM 1663 C CA . LYS A 1 223 ? 19.925 -10.059 -3.625 1.00 96.56 223 LYS A CA 1
ATOM 1664 C C . LYS A 1 223 ? 18.853 -9.103 -4.148 1.00 96.56 223 LYS A C 1
ATOM 1666 O O . LYS A 1 223 ? 19.123 -8.238 -4.970 1.00 96.56 223 LYS A O 1
ATOM 1671 N N . THR A 1 224 ? 17.612 -9.285 -3.711 1.00 97.12 224 THR A N 1
ATOM 1672 C CA . THR A 1 224 ? 16.467 -8.518 -4.229 1.00 97.12 224 THR A CA 1
ATOM 1673 C C . THR A 1 224 ? 16.206 -7.214 -3.484 1.00 97.12 224 THR A C 1
ATOM 1675 O O . THR A 1 224 ? 15.275 -6.509 -3.849 1.00 97.12 224 THR A O 1
ATOM 1678 N N . HIS A 1 225 ? 16.959 -6.889 -2.431 1.00 95.81 225 HIS A N 1
ATOM 1679 C CA . HIS A 1 225 ? 16.667 -5.728 -1.584 1.00 95.81 225 HIS A CA 1
ATOM 1680 C C . HIS A 1 225 ? 16.656 -4.408 -2.372 1.00 95.81 225 HIS A C 1
ATOM 1682 O O . HIS A 1 225 ? 15.693 -3.656 -2.266 1.00 95.81 225 HIS A O 1
ATOM 1688 N N . ASP A 1 226 ? 17.633 -4.192 -3.257 1.00 95.12 226 ASP A N 1
ATOM 1689 C CA . ASP A 1 226 ? 17.730 -2.963 -4.060 1.00 95.12 226 ASP A CA 1
ATOM 1690 C C . ASP A 1 226 ? 16.522 -2.756 -4.991 1.00 95.12 226 ASP A C 1
ATOM 1692 O O . ASP A 1 226 ? 16.186 -1.627 -5.347 1.00 95.12 226 ASP A O 1
ATOM 1696 N N . PHE A 1 227 ? 15.806 -3.830 -5.339 1.00 97.69 227 PHE A N 1
ATOM 1697 C CA . PHE A 1 227 ? 14.604 -3.758 -6.170 1.00 97.69 227 PHE A CA 1
ATOM 1698 C C . PHE A 1 227 ? 13.382 -3.193 -5.432 1.00 97.69 227 PHE A C 1
ATOM 1700 O O . PHE A 1 227 ? 12.379 -2.901 -6.079 1.00 97.69 227 PHE A O 1
ATOM 1707 N N . GLN A 1 228 ? 13.468 -2.939 -4.119 1.00 96.50 228 GLN A N 1
ATOM 1708 C CA . GLN A 1 228 ? 12.494 -2.092 -3.415 1.00 96.50 228 GLN A CA 1
ATOM 1709 C C . GLN A 1 228 ? 12.469 -0.671 -3.997 1.00 96.50 228 GLN A C 1
ATOM 1711 O O . GLN A 1 228 ? 11.426 -0.019 -4.008 1.00 96.50 228 GLN A O 1
ATOM 1716 N N . TYR A 1 229 ? 13.603 -0.211 -4.532 1.00 97.38 229 TYR A N 1
ATOM 1717 C CA . TYR A 1 229 ? 13.735 1.080 -5.197 1.00 97.38 229 TYR A CA 1
ATOM 1718 C C . TYR A 1 229 ? 13.516 1.004 -6.708 1.00 97.38 229 TYR A C 1
ATOM 1720 O O . TYR A 1 229 ? 13.523 2.051 -7.353 1.00 97.38 229 TYR A O 1
ATOM 1728 N N . ASP A 1 230 ? 13.293 -0.166 -7.299 1.00 97.50 230 ASP A N 1
ATOM 1729 C CA . ASP A 1 230 ? 12.921 -0.237 -8.709 1.00 97.50 230 ASP A CA 1
ATOM 1730 C C . ASP A 1 230 ? 11.421 0.089 -8.853 1.00 97.50 230 ASP A C 1
ATOM 1732 O O . ASP A 1 230 ? 10.591 -0.602 -8.254 1.00 97.50 230 ASP A O 1
ATOM 1736 N N . PRO A 1 231 ? 11.034 1.139 -9.600 1.00 97.38 231 PRO A N 1
ATOM 1737 C CA . PRO A 1 231 ? 9.643 1.586 -9.664 1.00 97.38 231 PRO A CA 1
ATOM 1738 C C . PRO A 1 231 ? 8.710 0.551 -10.305 1.00 97.38 231 PRO A C 1
ATOM 1740 O O . PRO A 1 231 ? 7.534 0.495 -9.953 1.00 97.38 231 PRO A O 1
ATOM 1743 N N . VAL A 1 232 ? 9.203 -0.290 -11.219 1.00 98.12 232 VAL A N 1
ATOM 1744 C CA . VAL A 1 232 ? 8.386 -1.315 -11.878 1.00 98.12 232 VAL A CA 1
ATOM 1745 C C . VAL A 1 232 ? 8.252 -2.527 -10.965 1.00 98.12 232 VAL A C 1
ATOM 1747 O O . VAL A 1 232 ? 7.135 -2.916 -10.622 1.00 98.12 232 VAL A O 1
ATOM 1750 N N . VAL A 1 233 ? 9.371 -3.094 -10.511 1.00 98.56 233 VAL A N 1
ATOM 1751 C CA . VAL A 1 233 ? 9.366 -4.311 -9.686 1.00 98.56 233 VAL A CA 1
ATOM 1752 C C . VAL A 1 233 ? 8.642 -4.076 -8.362 1.00 98.56 233 VAL A C 1
ATOM 1754 O O . VAL A 1 233 ? 7.804 -4.891 -7.973 1.00 98.56 233 VAL A O 1
ATOM 1757 N N . SER A 1 234 ? 8.894 -2.950 -7.689 1.00 98.62 234 SER A N 1
ATOM 1758 C CA . SER A 1 234 ? 8.214 -2.635 -6.428 1.00 98.62 234 SER A CA 1
ATOM 1759 C C . SER A 1 234 ? 6.704 -2.421 -6.603 1.00 98.62 234 SER A C 1
ATOM 1761 O O . SER A 1 234 ? 5.936 -2.808 -5.724 1.00 98.62 234 SER A O 1
ATOM 1763 N N . THR A 1 235 ? 6.252 -1.905 -7.753 1.00 98.75 235 THR A N 1
ATOM 1764 C CA . THR A 1 235 ? 4.819 -1.751 -8.067 1.00 98.75 235 THR A CA 1
ATOM 1765 C C . THR A 1 235 ? 4.121 -3.092 -8.270 1.00 98.75 235 THR A C 1
ATOM 1767 O O . THR A 1 235 ? 3.029 -3.296 -7.738 1.00 98.75 235 THR A O 1
ATOM 1770 N N . PHE A 1 236 ? 4.755 -4.037 -8.970 1.00 98.81 236 PHE A N 1
ATOM 1771 C CA . PHE A 1 236 ? 4.234 -5.405 -9.082 1.00 98.81 236 PHE A CA 1
ATOM 1772 C C . PHE A 1 236 ? 4.202 -6.104 -7.719 1.00 98.81 236 PHE A C 1
ATOM 1774 O O . PHE A 1 236 ? 3.199 -6.725 -7.367 1.00 98.81 236 PHE A O 1
ATOM 1781 N N . ALA A 1 237 ? 5.249 -5.933 -6.909 1.00 98.81 237 ALA A N 1
ATOM 1782 C CA . ALA A 1 237 ? 5.294 -6.477 -5.556 1.00 98.81 237 ALA A CA 1
ATOM 1783 C C . ALA A 1 237 ? 4.158 -5.926 -4.676 1.00 98.81 237 ALA A C 1
ATOM 1785 O O . ALA A 1 237 ? 3.512 -6.686 -3.953 1.00 98.81 237 ALA A O 1
ATOM 1786 N N . ALA A 1 238 ? 3.879 -4.620 -4.755 1.00 98.81 238 ALA A N 1
ATOM 1787 C CA . ALA A 1 238 ? 2.793 -3.991 -4.006 1.00 98.81 238 ALA A CA 1
ATOM 1788 C C . ALA A 1 238 ? 1.428 -4.522 -4.447 1.00 98.81 238 ALA A C 1
ATOM 1790 O O . ALA A 1 238 ? 0.605 -4.866 -3.601 1.00 98.81 238 ALA A O 1
ATOM 1791 N N . ALA A 1 239 ? 1.208 -4.667 -5.755 1.00 98.81 239 ALA A N 1
ATOM 1792 C CA . ALA A 1 239 ? -0.025 -5.227 -6.294 1.00 98.81 239 ALA A CA 1
ATOM 1793 C C . ALA A 1 239 ? -0.283 -6.661 -5.790 1.00 98.81 239 ALA A C 1
ATOM 1795 O O . ALA A 1 239 ? -1.392 -6.972 -5.354 1.00 98.81 239 ALA A O 1
ATOM 1796 N N . HIS A 1 240 ? 0.743 -7.521 -5.771 1.00 98.81 240 HIS A N 1
ATOM 1797 C CA . HIS A 1 240 ? 0.618 -8.883 -5.234 1.00 98.81 240 HIS A CA 1
ATOM 1798 C C . HIS A 1 240 ? 0.371 -8.902 -3.723 1.00 98.81 240 HIS A C 1
ATOM 1800 O O . HIS A 1 240 ? -0.483 -9.654 -3.259 1.00 98.81 240 HIS A O 1
ATOM 1806 N N . LEU A 1 241 ? 1.028 -8.029 -2.950 1.00 98.81 241 LEU A N 1
ATOM 1807 C CA . LEU A 1 241 ? 0.743 -7.901 -1.516 1.00 98.81 241 LEU A CA 1
ATOM 1808 C C . LEU A 1 241 ? -0.714 -7.478 -1.259 1.00 98.81 241 LEU A C 1
ATOM 1810 O O . LEU A 1 241 ? -1.374 -8.011 -0.366 1.00 98.81 241 LEU A O 1
ATOM 1814 N N . ILE A 1 242 ? -1.239 -6.535 -2.043 1.00 98.75 242 ILE A N 1
ATOM 1815 C CA . ILE A 1 242 ? -2.631 -6.080 -1.924 1.00 98.75 242 ILE A CA 1
ATOM 1816 C C . ILE A 1 242 ? -3.602 -7.212 -2.291 1.00 98.75 242 ILE A C 1
ATOM 1818 O O . ILE A 1 242 ? -4.571 -7.441 -1.563 1.00 98.75 242 ILE A O 1
ATOM 1822 N N . LYS A 1 243 ? -3.319 -7.964 -3.362 1.00 98.69 243 LYS A N 1
ATOM 1823 C CA . LYS A 1 243 ? -4.077 -9.162 -3.760 1.00 98.69 243 LYS A CA 1
ATOM 1824 C C . LYS A 1 243 ? -4.126 -10.195 -2.631 1.00 98.69 243 LYS A C 1
ATOM 1826 O O . LYS A 1 243 ? -5.216 -10.636 -2.268 1.00 98.69 243 LYS A O 1
ATOM 1831 N N . ASP A 1 244 ? -2.988 -10.532 -2.030 1.00 98.69 244 ASP A N 1
ATOM 1832 C CA . ASP A 1 244 ? -2.914 -11.495 -0.922 1.00 98.69 244 ASP A CA 1
ATOM 1833 C C . ASP A 1 244 ? -3.685 -11.017 0.317 1.00 98.69 244 ASP A C 1
ATOM 1835 O O . ASP A 1 244 ? -4.401 -11.790 0.968 1.00 98.69 244 ASP A O 1
ATOM 1839 N N . ASN A 1 245 ? -3.588 -9.723 0.632 1.00 98.62 245 ASN A N 1
ATOM 1840 C CA . ASN A 1 245 ? -4.353 -9.109 1.712 1.00 98.62 245 ASN A CA 1
ATOM 1841 C C . ASN A 1 245 ? -5.862 -9.205 1.450 1.00 98.62 245 ASN A C 1
ATOM 1843 O O . ASN A 1 245 ? -6.617 -9.599 2.343 1.00 98.62 245 ASN A O 1
ATOM 1847 N N . ALA A 1 246 ? -6.310 -8.900 0.231 1.00 98.56 246 ALA A N 1
ATOM 1848 C CA . ALA A 1 246 ? -7.716 -8.989 -0.150 1.00 98.56 246 ALA A CA 1
ATOM 1849 C C . ALA A 1 246 ? -8.244 -10.4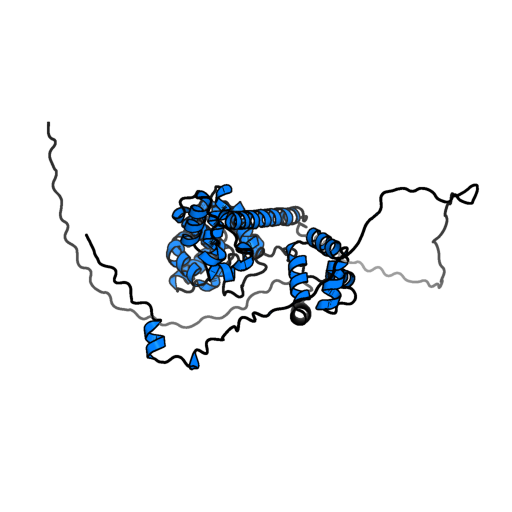32 -0.087 1.00 98.56 246 ALA A C 1
ATOM 1851 O O . ALA A 1 246 ? -9.323 -10.671 0.461 1.00 98.56 246 ALA A O 1
ATOM 1852 N N . GLN A 1 247 ? -7.454 -11.405 -0.552 1.00 98.44 247 GLN A N 1
ATOM 1853 C CA . GLN A 1 247 ? -7.770 -12.832 -0.436 1.00 98.44 247 GLN A CA 1
ATOM 1854 C C . GLN A 1 247 ? -7.900 -13.266 1.028 1.00 98.44 247 GLN A C 1
ATOM 1856 O O . GLN A 1 247 ? -8.887 -13.903 1.402 1.00 98.44 247 GLN A O 1
ATOM 1861 N N . THR A 1 248 ? -6.948 -12.867 1.875 1.00 98.19 248 THR A N 1
ATOM 1862 C CA . THR A 1 248 ? -6.963 -13.175 3.313 1.00 98.19 248 THR A CA 1
ATOM 1863 C C . THR A 1 248 ? -8.202 -12.596 3.997 1.00 98.19 248 THR A C 1
ATOM 1865 O O . THR A 1 248 ? -8.834 -13.251 4.828 1.00 98.19 248 THR A O 1
ATOM 1868 N N . LEU A 1 249 ? -8.583 -11.375 3.623 1.00 98.25 249 LEU A N 1
ATOM 1869 C CA . LEU A 1 249 ? -9.754 -10.688 4.156 1.00 98.25 249 LEU A CA 1
ATOM 1870 C C . LEU A 1 249 ? -11.076 -11.120 3.515 1.00 98.25 249 LEU A C 1
ATOM 1872 O O . LEU A 1 249 ? -12.130 -10.749 4.037 1.00 98.25 249 LEU A O 1
ATOM 1876 N N . LYS A 1 250 ? -11.047 -11.893 2.423 1.00 98.25 250 LYS A N 1
ATOM 1877 C CA . LYS A 1 250 ? -12.224 -12.256 1.618 1.00 98.25 250 LYS A CA 1
ATOM 1878 C C . LYS A 1 250 ? -13.010 -11.011 1.187 1.00 98.25 250 LYS A C 1
ATOM 1880 O O . LYS A 1 250 ? -14.198 -10.874 1.491 1.00 98.25 250 LYS A O 1
ATOM 1885 N N . ILE A 1 251 ? -12.311 -10.071 0.559 1.00 98.12 251 ILE A N 1
ATOM 1886 C CA . ILE A 1 251 ? -12.870 -8.848 -0.034 1.00 98.12 251 ILE A CA 1
ATOM 1887 C C . ILE A 1 251 ? -12.495 -8.780 -1.513 1.00 98.12 251 ILE A C 1
ATOM 1889 O O . ILE A 1 251 ? -11.500 -9.378 -1.922 1.00 98.12 251 ILE A O 1
ATOM 1893 N N . ASP A 1 252 ? -13.285 -8.059 -2.304 1.00 98.12 252 ASP A N 1
ATOM 1894 C CA . ASP A 1 252 ? -12.943 -7.781 -3.697 1.00 98.12 252 ASP A CA 1
ATOM 1895 C C . ASP A 1 252 ? -11.901 -6.649 -3.750 1.00 98.12 252 ASP A C 1
ATOM 1897 O O . ASP A 1 252 ? -12.213 -5.532 -3.330 1.00 98.12 252 ASP A O 1
ATOM 1901 N N . PRO A 1 253 ? -10.674 -6.889 -4.253 1.00 97.00 253 PRO A N 1
ATOM 1902 C CA . PRO A 1 253 ? -9.657 -5.849 -4.346 1.00 97.00 253 PRO A CA 1
ATOM 1903 C C . PRO A 1 253 ? -10.009 -4.718 -5.334 1.00 97.00 253 PRO A C 1
ATOM 1905 O O . PRO A 1 253 ? -9.325 -3.691 -5.330 1.00 97.00 253 PRO A O 1
ATOM 1908 N N . LYS A 1 254 ? -11.057 -4.877 -6.160 1.00 97.19 254 LYS A N 1
ATOM 1909 C CA . LYS A 1 254 ? -11.577 -3.843 -7.074 1.00 97.19 254 LYS A CA 1
ATOM 1910 C C . LYS A 1 254 ? -12.642 -2.945 -6.461 1.00 97.19 254 LYS A C 1
ATOM 1912 O O . LYS A 1 254 ? -12.936 -1.894 -7.023 1.00 97.19 254 LYS A O 1
ATOM 1917 N N . ASP A 1 255 ? -13.250 -3.367 -5.360 1.00 97.75 255 ASP A N 1
ATOM 1918 C CA . ASP A 1 255 ? -14.351 -2.635 -4.751 1.00 97.75 255 ASP A CA 1
ATOM 1919 C C . ASP A 1 255 ? -13.813 -1.485 -3.889 1.00 97.75 255 ASP A C 1
ATOM 1921 O O . ASP A 1 255 ? -13.095 -1.704 -2.906 1.00 97.75 255 ASP A O 1
ATOM 1925 N N . GLN A 1 256 ? -14.177 -0.255 -4.257 1.00 97.31 256 GLN A N 1
ATOM 1926 C CA . GLN A 1 256 ? -13.755 0.964 -3.572 1.00 97.31 256 GLN A CA 1
ATOM 1927 C C . GLN A 1 256 ? -14.205 1.012 -2.105 1.00 97.31 256 GLN A C 1
ATOM 1929 O O . GLN A 1 256 ? -13.471 1.532 -1.258 1.00 97.31 256 GLN A O 1
ATOM 1934 N N . ASP A 1 257 ? -15.341 0.397 -1.768 1.00 97.38 257 ASP A N 1
ATOM 1935 C CA . ASP A 1 257 ? -15.848 0.347 -0.390 1.00 97.38 257 ASP A CA 1
ATOM 1936 C C . ASP A 1 257 ? -14.962 -0.513 0.530 1.00 97.38 257 ASP A C 1
ATOM 1938 O O . ASP A 1 257 ? -15.056 -0.460 1.764 1.00 97.38 257 ASP A O 1
ATOM 1942 N N . THR A 1 258 ? -14.058 -1.301 -0.062 1.00 97.94 258 THR A N 1
ATOM 1943 C CA . THR A 1 258 ? -13.131 -2.171 0.661 1.00 97.94 258 THR A CA 1
ATOM 1944 C C . THR A 1 258 ? -11.754 -1.548 0.893 1.00 97.94 258 THR A C 1
ATOM 1946 O O . THR A 1 258 ? -10.955 -2.130 1.636 1.00 97.94 258 THR A O 1
ATOM 1949 N N . TRP A 1 259 ? -11.463 -0.367 0.333 1.00 98.38 259 TRP A N 1
ATOM 1950 C CA . TRP A 1 259 ? -10.144 0.273 0.442 1.00 98.38 259 TRP A CA 1
ATOM 1951 C C . TRP A 1 259 ? -9.707 0.490 1.892 1.00 98.38 259 TRP A C 1
ATOM 1953 O O . TRP A 1 259 ? -8.542 0.269 2.218 1.00 98.38 259 TRP A O 1
ATOM 1963 N N . LYS A 1 260 ? -10.633 0.829 2.796 1.00 98.50 260 LYS A N 1
ATOM 1964 C CA . LYS A 1 260 ? -10.367 0.910 4.242 1.00 98.50 260 LYS A CA 1
ATOM 1965 C C . LYS A 1 260 ? -9.765 -0.363 4.824 1.00 98.50 260 LYS A C 1
ATOM 1967 O O . LYS A 1 260 ? -8.860 -0.288 5.652 1.00 98.50 260 LYS A O 1
ATOM 1972 N N . TYR A 1 261 ? -10.248 -1.528 4.394 1.00 98.69 261 TYR A N 1
ATOM 1973 C CA . TYR A 1 261 ? -9.743 -2.816 4.860 1.00 98.69 261 TYR A CA 1
ATOM 1974 C C . TYR A 1 261 ? -8.433 -3.181 4.167 1.00 98.69 261 TYR A C 1
ATOM 1976 O O . TYR A 1 261 ? -7.524 -3.676 4.830 1.00 98.69 261 TYR A O 1
ATOM 1984 N N . GLN A 1 262 ? -8.323 -2.911 2.861 1.00 98.44 262 GLN A N 1
ATOM 1985 C CA . GLN A 1 262 ? -7.092 -3.144 2.104 1.00 98.44 262 GLN A CA 1
ATOM 1986 C C . GLN A 1 262 ? -5.934 -2.331 2.683 1.00 98.44 262 GLN A C 1
ATOM 1988 O O . GLN A 1 262 ? -4.867 -2.881 2.952 1.00 98.44 262 GLN A O 1
ATOM 1993 N N . TYR A 1 263 ? -6.157 -1.043 2.952 1.00 98.56 263 TYR A N 1
ATOM 1994 C CA . TYR A 1 263 ? -5.114 -0.188 3.492 1.00 98.56 263 TYR A CA 1
ATOM 1995 C C . TYR A 1 263 ? -4.796 -0.510 4.957 1.00 98.56 263 TYR A C 1
ATOM 1997 O O . TYR A 1 263 ? -3.626 -0.586 5.326 1.00 98.56 263 TYR A O 1
ATOM 2005 N N . ALA A 1 264 ? -5.801 -0.828 5.782 1.00 98.56 264 ALA A N 1
ATOM 2006 C CA . ALA A 1 264 ? -5.541 -1.352 7.122 1.00 98.56 264 ALA A CA 1
ATOM 2007 C C . ALA A 1 264 ? -4.684 -2.633 7.075 1.00 98.56 264 ALA A C 1
ATOM 2009 O O . ALA A 1 264 ? -3.752 -2.775 7.862 1.00 98.56 264 ALA A O 1
ATOM 2010 N N . ALA A 1 265 ? -4.950 -3.553 6.140 1.00 98.56 265 ALA A N 1
ATOM 2011 C CA . ALA A 1 265 ? -4.160 -4.776 5.994 1.00 98.56 265 ALA A CA 1
ATOM 2012 C C . ALA A 1 265 ? -2.730 -4.499 5.528 1.00 98.56 265 ALA A C 1
ATOM 2014 O O . ALA A 1 265 ? -1.804 -5.132 6.025 1.00 98.56 265 ALA A O 1
ATOM 2015 N N . TYR A 1 266 ? -2.551 -3.536 4.625 1.00 98.19 266 TYR A N 1
ATOM 2016 C CA . TYR A 1 266 ? -1.233 -3.086 4.187 1.00 98.19 266 TYR A CA 1
ATOM 2017 C C . TYR A 1 266 ? -0.419 -2.505 5.352 1.00 98.19 266 TYR A C 1
ATOM 2019 O O . TYR A 1 266 ? 0.738 -2.861 5.547 1.00 98.19 266 TYR A O 1
ATOM 2027 N N . ASN A 1 267 ? -1.055 -1.658 6.165 1.00 96.88 267 ASN A N 1
ATOM 2028 C CA . ASN A 1 267 ? -0.399 -0.883 7.213 1.00 96.88 267 ASN A CA 1
ATOM 2029 C C . ASN A 1 267 ? -0.123 -1.696 8.496 1.00 96.88 267 ASN A C 1
ATOM 2031 O O . ASN A 1 267 ? 0.978 -1.636 9.039 1.00 96.88 267 ASN A O 1
ATOM 2035 N N . VAL A 1 268 ? -1.103 -2.465 8.991 1.00 96.81 268 VAL A N 1
ATOM 2036 C CA . VAL A 1 268 ? -0.996 -3.194 10.277 1.00 96.81 268 VAL A CA 1
ATOM 2037 C C . VAL A 1 268 ? -1.051 -4.719 10.147 1.00 96.81 268 VAL A C 1
ATOM 2039 O O . VAL A 1 268 ? -1.040 -5.432 11.160 1.00 96.81 268 VAL A O 1
ATOM 2042 N N . GLY A 1 269 ? -1.108 -5.226 8.915 1.00 97.44 269 GLY A N 1
ATOM 2043 C CA . GLY A 1 269 ? -1.227 -6.643 8.588 1.00 97.44 269 GLY A CA 1
ATOM 2044 C C . GLY A 1 269 ? -2.682 -7.131 8.481 1.00 97.44 269 GLY A C 1
ATOM 2045 O O . GLY A 1 269 ? -3.581 -6.621 9.166 1.00 97.44 269 GLY A O 1
ATOM 2046 N N . PRO A 1 270 ? -2.943 -8.179 7.674 1.00 97.88 270 PRO A N 1
ATOM 2047 C CA . PRO A 1 270 ? -4.300 -8.641 7.375 1.00 97.88 270 PRO A CA 1
ATOM 2048 C C . PRO A 1 270 ? -5.040 -9.200 8.598 1.00 97.88 270 PRO A C 1
ATOM 2050 O O . PRO A 1 270 ? -6.253 -9.034 8.710 1.00 97.88 270 PRO A O 1
ATOM 2053 N N . GLY A 1 271 ? -4.336 -9.796 9.567 1.00 97.75 271 GLY A N 1
ATOM 2054 C CA . GLY A 1 271 ? -4.961 -10.306 10.795 1.00 97.75 271 GLY A CA 1
ATOM 2055 C C . GLY A 1 271 ? -5.601 -9.204 11.649 1.00 97.75 271 GLY A C 1
ATOM 2056 O O . GLY A 1 271 ? -6.715 -9.366 12.150 1.00 97.75 271 GLY A O 1
ATOM 2057 N N . ARG A 1 272 ? -4.937 -8.048 11.776 1.00 98.00 272 ARG A N 1
ATOM 2058 C CA . ARG A 1 272 ? -5.472 -6.903 12.530 1.00 98.00 272 ARG A CA 1
ATOM 2059 C C . ARG A 1 272 ? -6.564 -6.175 11.762 1.00 98.00 272 ARG A C 1
ATOM 2061 O O . ARG A 1 272 ? -7.554 -5.775 12.368 1.00 98.00 272 ARG A O 1
ATOM 2068 N N . ALA A 1 273 ? -6.438 -6.072 10.442 1.00 98.44 273 ALA A N 1
ATOM 2069 C CA . ALA A 1 273 ? -7.509 -5.551 9.598 1.00 98.44 273 ALA A CA 1
ATOM 2070 C C . ALA A 1 273 ? -8.782 -6.414 9.686 1.00 98.44 273 ALA A C 1
ATOM 2072 O O . ALA A 1 273 ? -9.881 -5.875 9.812 1.00 98.44 273 ALA A O 1
ATOM 2073 N N . ALA A 1 274 ? -8.647 -7.746 9.719 1.00 98.44 274 ALA A N 1
ATOM 2074 C CA . ALA A 1 274 ? -9.771 -8.660 9.932 1.00 98.44 274 ALA A CA 1
ATOM 2075 C C . ALA A 1 274 ? -10.438 -8.445 11.300 1.00 98.44 274 ALA A C 1
ATOM 2077 O O . ALA A 1 274 ? -11.667 -8.410 11.393 1.00 98.44 274 ALA A O 1
ATOM 2078 N N . MET A 1 275 ? -9.635 -8.253 12.354 1.00 98.06 275 MET A N 1
ATOM 2079 C CA . MET A 1 275 ? -10.139 -7.890 13.681 1.00 98.06 275 MET A CA 1
ATOM 2080 C C . MET A 1 275 ? -10.931 -6.576 13.628 1.00 98.06 275 MET A C 1
ATOM 2082 O O . MET A 1 275 ? -12.074 -6.552 14.071 1.00 98.06 275 MET A O 1
ATOM 2086 N N . MET A 1 276 ? -10.378 -5.509 13.041 1.00 98.50 276 MET A N 1
ATOM 2087 C CA . MET A 1 276 ? -11.073 -4.218 12.921 1.00 98.50 276 MET A CA 1
ATOM 2088 C C . MET A 1 276 ? -12.382 -4.339 12.140 1.00 98.50 276 MET A C 1
ATOM 2090 O O . MET A 1 276 ? -13.395 -3.797 12.569 1.00 98.50 276 MET A O 1
ATOM 2094 N N . ARG A 1 277 ? -12.398 -5.092 11.034 1.00 98.25 277 ARG A N 1
ATOM 2095 C CA . ARG A 1 277 ? -13.619 -5.346 10.256 1.00 98.25 277 ARG A CA 1
ATOM 2096 C C . ARG A 1 277 ? -14.701 -6.025 11.095 1.00 98.25 277 ARG A C 1
ATOM 2098 O O . ARG A 1 277 ? -15.867 -5.655 10.999 1.00 98.25 277 ARG A O 1
ATOM 2105 N N . LYS A 1 278 ? -14.327 -6.999 11.930 1.00 98.25 278 LYS A N 1
ATOM 2106 C CA . LYS A 1 278 ? -15.262 -7.669 12.845 1.00 98.25 278 LYS A CA 1
ATOM 2107 C C . LYS A 1 278 ? -15.826 -6.697 13.885 1.00 98.25 278 LYS A C 1
ATOM 2109 O O . LYS A 1 278 ? -17.031 -6.694 14.107 1.00 98.25 278 LYS A O 1
ATOM 2114 N N . GLU A 1 279 ? -14.967 -5.884 14.496 1.00 98.38 279 GLU A N 1
ATOM 2115 C CA . GLU A 1 279 ? -15.364 -4.896 15.509 1.00 98.38 279 GLU A CA 1
ATOM 2116 C C . GLU A 1 279 ? -16.252 -3.785 14.914 1.00 98.38 279 GLU A C 1
ATOM 2118 O O . GLU A 1 279 ? -17.221 -3.364 15.545 1.00 98.38 279 GLU A O 1
ATOM 2123 N N . GLU A 1 280 ? -15.971 -3.336 13.685 1.00 98.31 280 GLU A N 1
ATOM 2124 C CA . GLU A 1 280 ? -16.826 -2.401 12.942 1.00 98.31 280 GLU A CA 1
ATOM 2125 C C . GLU A 1 280 ? -18.203 -3.017 12.669 1.00 98.31 280 GLU A C 1
ATOM 2127 O O . GLU A 1 280 ? -19.218 -2.393 12.973 1.00 98.31 280 GLU A O 1
ATOM 2132 N N . ALA A 1 281 ? -18.249 -4.255 12.164 1.00 97.94 281 ALA A N 1
ATOM 2133 C CA . ALA A 1 281 ? -19.500 -4.950 11.865 1.00 97.94 281 ALA A CA 1
ATOM 2134 C C . ALA A 1 281 ? -20.372 -5.182 13.112 1.00 97.94 281 ALA A C 1
ATOM 2136 O O . ALA A 1 281 ? -21.596 -5.194 13.010 1.00 97.94 281 ALA A O 1
ATOM 2137 N N . SER A 1 282 ? -19.762 -5.344 14.291 1.00 98.12 282 SER A N 1
ATOM 2138 C CA . SER A 1 282 ? -20.493 -5.455 15.557 1.00 98.12 282 SER A CA 1
ATOM 2139 C C . SER A 1 282 ? -20.862 -4.107 16.188 1.00 98.12 282 SER A C 1
ATOM 2141 O O . SER A 1 282 ? -21.474 -4.102 17.252 1.00 98.12 282 SER A O 1
ATOM 2143 N N . GLY A 1 283 ? -20.457 -2.973 15.604 1.00 97.81 283 GLY A N 1
ATOM 2144 C CA . GLY A 1 283 ? -20.666 -1.644 16.193 1.00 97.81 283 GLY A CA 1
ATOM 2145 C C . GLY A 1 283 ? -19.889 -1.416 17.496 1.00 97.81 283 GLY A C 1
ATOM 2146 O O . GLY A 1 283 ? -20.321 -0.646 18.351 1.00 97.81 283 GLY A O 1
ATOM 2147 N N . SER A 1 284 ? -18.763 -2.110 17.678 1.00 97.31 284 SER A N 1
ATOM 2148 C CA . SER A 1 284 ? -17.955 -2.050 18.899 1.00 97.31 284 SER A CA 1
ATOM 2149 C C . SER A 1 284 ? -17.339 -0.665 19.095 1.00 97.31 284 SER A C 1
ATOM 2151 O O . SER A 1 284 ? -16.769 -0.086 18.169 1.00 97.31 284 SER A O 1
ATOM 2153 N N . THR A 1 285 ? -17.396 -0.154 20.325 1.00 97.56 285 THR A N 1
ATOM 2154 C CA . THR A 1 285 ? -16.761 1.111 20.735 1.00 97.56 285 THR A CA 1
ATOM 2155 C C . THR A 1 285 ? -15.367 0.909 21.332 1.00 97.56 285 THR A C 1
ATOM 2157 O O . THR A 1 285 ? -14.785 1.844 21.879 1.00 97.56 285 THR A O 1
ATOM 2160 N N . LYS A 1 286 ? -14.820 -0.310 21.241 1.00 97.44 286 LYS A N 1
ATOM 2161 C CA . LYS A 1 286 ? -13.497 -0.655 21.765 1.00 97.44 286 LYS A CA 1
ATOM 2162 C C . LYS A 1 286 ? -12.415 0.240 21.160 1.00 97.44 286 LYS A C 1
ATOM 2164 O O . LYS A 1 286 ? -12.316 0.355 19.941 1.00 97.44 286 LYS A O 1
ATOM 2169 N N . ASP A 1 287 ? -11.559 0.790 22.017 1.00 98.00 287 ASP A N 1
ATOM 2170 C CA . ASP A 1 287 ? -10.385 1.560 21.603 1.00 98.00 287 ASP A CA 1
ATOM 2171 C C . ASP A 1 287 ? -9.412 0.672 20.810 1.00 98.00 287 ASP A C 1
ATOM 2173 O O . ASP A 1 287 ? -8.797 -0.256 21.350 1.00 98.00 287 ASP A O 1
ATOM 2177 N N . MET A 1 288 ? -9.265 0.957 19.514 1.00 97.81 288 MET A N 1
ATOM 2178 C CA . MET A 1 288 ? -8.359 0.208 18.647 1.00 97.81 288 MET A CA 1
ATOM 2179 C C . MET A 1 288 ? -6.897 0.519 18.903 1.00 97.81 288 MET A C 1
ATOM 2181 O O . MET A 1 288 ? -6.070 -0.370 18.714 1.00 97.81 288 MET A O 1
ATOM 2185 N N . GLY A 1 289 ? -6.575 1.726 19.372 1.00 96.75 289 GLY A N 1
ATOM 2186 C CA . GLY A 1 289 ? -5.215 2.086 19.747 1.00 96.75 289 GLY A CA 1
ATOM 2187 C C . GLY A 1 289 ? -4.703 1.190 20.868 1.00 96.75 289 GLY A C 1
ATOM 2188 O O . GLY A 1 289 ? -3.645 0.571 20.747 1.00 96.75 289 GLY A O 1
ATOM 2189 N N . ALA A 1 290 ? -5.516 1.033 21.914 1.00 97.12 290 ALA A N 1
ATOM 2190 C CA . ALA A 1 290 ? -5.231 0.111 23.008 1.00 97.12 290 ALA A CA 1
ATOM 2191 C C . ALA A 1 290 ? -5.217 -1.359 22.550 1.00 97.12 290 ALA A C 1
ATOM 2193 O O . ALA A 1 290 ? -4.387 -2.141 23.009 1.00 97.12 290 ALA A O 1
ATOM 2194 N N . ALA A 1 291 ? -6.112 -1.746 21.634 1.00 96.75 291 ALA A N 1
ATOM 2195 C CA . ALA A 1 291 ? -6.255 -3.139 21.213 1.00 96.75 291 ALA A CA 1
ATOM 2196 C C . ALA A 1 291 ? -5.084 -3.670 20.373 1.00 96.75 291 ALA A C 1
ATOM 2198 O O . ALA A 1 291 ? -4.744 -4.845 20.506 1.00 96.75 291 ALA A O 1
ATOM 2199 N N . ILE A 1 292 ? -4.493 -2.846 19.499 1.00 95.81 292 ILE A N 1
ATOM 2200 C CA . ILE A 1 292 ? -3.384 -3.283 18.633 1.00 95.81 292 ILE A CA 1
ATOM 2201 C C . ILE A 1 292 ? -2.004 -2.856 19.147 1.00 95.81 292 ILE A C 1
ATOM 2203 O O . ILE A 1 292 ? -0.990 -3.345 18.652 1.00 95.81 292 ILE A O 1
ATOM 2207 N N . GLY A 1 293 ? -1.947 -1.978 20.152 1.00 94.81 293 GLY A N 1
ATOM 2208 C CA . GLY A 1 293 ? -0.729 -1.645 20.883 1.00 94.81 293 GLY A CA 1
ATOM 2209 C C . GLY A 1 293 ? 0.341 -0.983 20.013 1.00 94.81 293 GLY A C 1
ATOM 2210 O O . GLY A 1 293 ? 0.188 0.157 19.572 1.00 94.81 293 GLY A O 1
ATOM 2211 N N . ARG A 1 294 ? 1.459 -1.685 19.793 1.00 92.38 294 ARG A N 1
ATOM 2212 C CA . ARG A 1 294 ? 2.656 -1.123 19.145 1.00 92.38 294 ARG A CA 1
ATOM 2213 C C . ARG A 1 294 ? 2.368 -0.554 17.753 1.00 92.38 294 ARG A C 1
ATOM 2215 O O . ARG A 1 294 ? 2.900 0.498 17.417 1.00 92.38 294 ARG A O 1
ATOM 2222 N N . ASP A 1 295 ? 1.527 -1.201 16.958 1.00 91.38 295 ASP A N 1
ATOM 2223 C CA . ASP A 1 295 ? 1.247 -0.761 15.587 1.00 91.38 295 ASP A CA 1
ATOM 2224 C C . ASP A 1 295 ? 0.425 0.522 15.565 1.00 91.38 295 ASP A C 1
ATOM 2226 O O . ASP A 1 295 ? 0.655 1.382 14.718 1.00 91.38 295 ASP A O 1
ATOM 2230 N N . ALA A 1 296 ? -0.467 0.704 16.542 1.00 94.25 296 ALA A N 1
ATOM 2231 C CA . ALA A 1 296 ? -1.159 1.971 16.724 1.00 94.25 296 ALA A CA 1
ATOM 2232 C C . ALA A 1 296 ? -0.196 3.081 17.143 1.00 94.25 296 ALA A C 1
ATOM 2234 O O . ALA A 1 296 ? -0.339 4.204 16.669 1.00 94.25 296 ALA A O 1
ATOM 2235 N N . ALA A 1 297 ? 0.806 2.781 17.976 1.00 91.31 297 ALA A N 1
ATOM 2236 C CA . ALA A 1 297 ? 1.825 3.758 18.358 1.00 91.31 297 ALA A CA 1
ATOM 2237 C C . ALA A 1 297 ? 2.662 4.228 17.152 1.00 91.31 297 ALA A C 1
ATOM 2239 O O . ALA A 1 297 ? 2.964 5.416 17.047 1.00 91.31 297 ALA A O 1
ATOM 2240 N N . LEU A 1 298 ? 2.979 3.327 16.214 1.00 89.31 298 LEU A N 1
ATOM 2241 C CA . LEU A 1 298 ? 3.679 3.662 14.964 1.00 89.31 298 LEU A CA 1
ATOM 2242 C C . LEU A 1 298 ? 2.799 4.445 13.978 1.00 89.31 298 LEU A C 1
ATOM 2244 O O . LEU A 1 298 ? 3.309 5.223 13.179 1.00 89.31 298 LEU A O 1
ATOM 2248 N N . ASN A 1 299 ? 1.480 4.282 14.070 1.00 91.56 299 ASN A N 1
ATOM 2249 C CA . ASN A 1 299 ? 0.494 4.861 13.159 1.00 91.56 299 ASN A CA 1
ATOM 2250 C C . ASN A 1 299 ? -0.467 5.814 13.886 1.00 91.56 299 ASN A C 1
ATOM 2252 O O . ASN A 1 299 ? -1.664 5.871 13.591 1.00 91.56 299 ASN A O 1
ATOM 2256 N N . GLY A 1 300 ? 0.052 6.561 14.867 1.00 91.44 300 GLY A N 1
ATOM 2257 C CA . GLY A 1 300 ? -0.749 7.238 15.890 1.00 91.44 300 GLY A CA 1
ATOM 2258 C C . GLY A 1 300 ? -1.841 8.169 15.365 1.00 91.44 300 GLY A C 1
ATOM 2259 O O . GLY A 1 300 ? -2.860 8.334 16.029 1.00 91.44 300 GLY A O 1
ATOM 2260 N N . SER A 1 301 ? -1.686 8.745 14.168 1.00 92.94 301 SER A N 1
ATOM 2261 C CA . SER A 1 301 ? -2.699 9.590 13.518 1.00 92.94 301 SER A CA 1
ATOM 2262 C C . SER A 1 301 ? -4.050 8.890 13.327 1.00 92.94 301 SER A C 1
ATOM 2264 O O . SER A 1 301 ? -5.084 9.536 13.510 1.00 92.94 301 SER A O 1
ATOM 2266 N N . PHE A 1 302 ? -4.062 7.587 13.037 1.00 96.44 302 PHE A N 1
ATOM 2267 C CA . PHE A 1 302 ? -5.291 6.821 12.819 1.00 96.44 302 PHE A CA 1
ATOM 2268 C C . PHE A 1 302 ? -6.013 6.462 14.119 1.00 96.44 302 PHE A C 1
ATOM 2270 O O . PHE A 1 302 ? -7.240 6.376 14.122 1.00 96.44 302 PHE A O 1
ATOM 2277 N N . TYR A 1 303 ? -5.289 6.342 15.234 1.00 97.00 303 TYR A N 1
ATOM 2278 C CA . TYR A 1 303 ? -5.795 5.787 16.499 1.00 97.00 303 TYR A CA 1
ATOM 2279 C C . TYR A 1 303 ? -6.041 6.838 17.594 1.00 97.00 303 TYR A C 1
ATOM 2281 O O . TYR A 1 303 ? -6.368 6.495 18.727 1.00 97.00 303 TYR A O 1
ATOM 2289 N N . LYS A 1 304 ? -5.919 8.135 17.275 1.00 93.31 304 LYS A N 1
ATOM 2290 C CA . LYS A 1 304 ? -6.122 9.225 18.248 1.00 93.31 304 LYS A CA 1
ATOM 2291 C C . LYS A 1 304 ? -7.518 9.205 18.868 1.00 93.31 304 LYS A C 1
ATOM 2293 O O . LYS A 1 304 ? -8.501 8.954 18.161 1.00 93.31 304 LYS A O 1
ATOM 2298 N N . ASN A 1 305 ? -7.576 9.621 20.135 1.00 95.00 305 ASN A N 1
ATOM 2299 C CA . ASN A 1 305 ? -8.790 9.837 20.929 1.00 95.00 305 ASN A CA 1
ATOM 2300 C C . ASN A 1 305 ? -9.603 8.559 21.178 1.00 95.00 305 ASN A C 1
ATOM 2302 O O . ASN A 1 305 ? -10.828 8.593 21.115 1.00 95.00 305 ASN A O 1
ATOM 2306 N N . GLY A 1 306 ? -8.920 7.435 21.414 1.00 94.69 306 GLY A N 1
ATOM 2307 C CA . GLY A 1 306 ? -9.566 6.154 21.703 1.00 94.69 306 GLY A CA 1
ATOM 2308 C C . GLY A 1 306 ? -10.454 5.656 20.562 1.00 94.69 306 GLY A C 1
ATOM 2309 O O . GLY A 1 306 ? -11.564 5.182 20.793 1.00 94.69 306 GLY A O 1
ATOM 2310 N N . ALA A 1 307 ? -10.018 5.857 19.314 1.00 97.38 307 ALA A N 1
ATOM 2311 C CA . ALA A 1 307 ? -10.863 5.629 18.149 1.00 97.38 307 ALA A CA 1
ATOM 2312 C C . ALA A 1 307 ? -11.295 4.159 18.024 1.00 97.38 307 ALA A C 1
ATOM 2314 O O . ALA A 1 307 ? -10.467 3.246 17.992 1.00 97.38 307 ALA A O 1
ATOM 2315 N N . ALA A 1 308 ? -12.606 3.956 17.886 1.00 98.38 308 ALA A N 1
ATOM 2316 C CA . ALA A 1 308 ? -13.199 2.666 17.566 1.00 98.38 308 ALA A CA 1
ATOM 2317 C C . ALA A 1 308 ? -12.895 2.229 16.123 1.00 98.38 308 ALA A C 1
ATOM 2319 O O . ALA A 1 308 ? -12.519 3.046 15.277 1.00 98.38 308 ALA A O 1
ATOM 2320 N N . ALA A 1 309 ? -13.107 0.944 15.825 1.00 98.31 309 ALA A N 1
ATOM 2321 C CA . ALA A 1 309 ? -12.761 0.344 14.535 1.00 98.31 309 ALA A CA 1
ATOM 2322 C C . ALA A 1 309 ? -13.375 1.066 13.330 1.00 98.31 309 ALA A C 1
ATOM 2324 O O . ALA A 1 309 ? -12.646 1.395 12.398 1.00 98.31 309 ALA A O 1
ATOM 2325 N N . GLY A 1 310 ? -14.672 1.394 13.370 1.00 98.31 310 GLY A N 1
ATOM 2326 C CA . GLY A 1 310 ? -15.324 2.132 12.281 1.00 98.31 310 GLY A CA 1
ATOM 2327 C C . GLY A 1 310 ? -14.681 3.499 12.020 1.00 98.31 310 GLY A C 1
ATOM 2328 O O . GLY A 1 310 ? -14.440 3.867 10.874 1.00 98.31 310 GLY A O 1
ATOM 2329 N N . THR A 1 311 ? -14.301 4.225 13.076 1.00 98.50 311 THR A N 1
ATOM 2330 C CA . THR A 1 311 ? -13.610 5.518 12.954 1.00 98.50 311 THR A CA 1
ATOM 2331 C C . THR A 1 311 ? -12.205 5.363 12.372 1.00 98.50 311 THR A C 1
ATOM 2333 O O . THR A 1 311 ? -11.808 6.152 11.516 1.00 98.50 311 THR A O 1
ATOM 2336 N N . VAL A 1 312 ? -11.441 4.362 12.819 1.00 98.50 312 VAL A N 1
ATOM 2337 C CA . VAL A 1 312 ? -10.100 4.068 12.283 1.00 98.50 312 VAL A CA 1
ATOM 2338 C C . VAL A 1 312 ? -10.181 3.709 10.799 1.00 98.50 312 VAL A C 1
ATOM 2340 O O . VAL A 1 312 ? -9.466 4.286 9.983 1.00 98.50 312 VAL A O 1
ATOM 2343 N N . LEU A 1 313 ? -11.091 2.808 10.434 1.00 98.62 313 LEU A N 1
ATOM 2344 C CA . LEU A 1 313 ? -11.283 2.364 9.057 1.00 98.62 313 LEU A CA 1
ATOM 2345 C C . LEU A 1 313 ? -11.767 3.505 8.151 1.00 98.62 313 LEU A C 1
ATOM 2347 O O . LEU A 1 313 ? -11.247 3.668 7.052 1.00 98.62 313 LEU A O 1
ATOM 2351 N N . ALA A 1 314 ? -12.672 4.366 8.621 1.00 98.44 314 ALA A N 1
ATOM 2352 C CA . ALA A 1 314 ? -13.069 5.565 7.881 1.00 98.44 314 ALA A CA 1
ATOM 2353 C C . ALA A 1 314 ? -11.891 6.531 7.646 1.00 98.44 314 ALA A C 1
ATOM 2355 O O . ALA A 1 314 ? -11.789 7.144 6.583 1.00 98.44 314 ALA A O 1
ATOM 2356 N N . ARG A 1 315 ? -10.964 6.655 8.609 1.00 98.19 315 ARG A N 1
ATOM 2357 C CA . ARG A 1 315 ? -9.730 7.439 8.423 1.00 98.19 315 ARG A CA 1
ATOM 2358 C C . ARG A 1 315 ? -8.818 6.803 7.372 1.00 98.19 315 ARG A C 1
ATOM 2360 O O . ARG A 1 315 ? -8.275 7.541 6.554 1.00 98.19 315 ARG A O 1
ATOM 2367 N N . TYR A 1 316 ? -8.678 5.475 7.361 1.00 98.44 316 TYR A N 1
ATOM 2368 C CA . TYR A 1 316 ? -7.938 4.762 6.313 1.00 98.44 316 TYR A CA 1
ATOM 2369 C C . TYR A 1 316 ? -8.558 4.976 4.923 1.00 98.44 316 TYR A C 1
ATOM 2371 O O . TYR A 1 316 ? -7.824 5.320 4.001 1.00 98.44 316 TYR A O 1
ATOM 2379 N N . GLN A 1 317 ? -9.887 4.866 4.786 1.00 98.50 317 GLN A N 1
ATOM 2380 C CA . GLN A 1 317 ? -10.598 5.161 3.531 1.00 98.50 317 GLN A CA 1
ATOM 2381 C C . GLN A 1 317 ? -10.245 6.562 3.020 1.00 98.50 317 GLN A C 1
ATOM 2383 O O . GLN A 1 317 ? -9.704 6.730 1.928 1.00 98.50 317 GLN A O 1
ATOM 2388 N N . LYS A 1 318 ? -10.493 7.568 3.867 1.00 98.00 318 LYS A N 1
ATOM 2389 C CA . LYS A 1 318 ? -10.330 8.978 3.519 1.00 98.00 318 LYS A CA 1
ATOM 2390 C C . LYS A 1 318 ? -8.885 9.325 3.167 1.00 98.00 318 LYS A C 1
ATOM 2392 O O . LYS A 1 318 ? -8.651 10.177 2.316 1.00 98.00 318 LYS A O 1
ATOM 2397 N N . ALA A 1 319 ? -7.918 8.693 3.828 1.00 96.94 319 ALA A N 1
ATOM 2398 C CA . ALA A 1 319 ? -6.503 8.890 3.544 1.00 96.94 319 ALA A CA 1
ATOM 2399 C C . ALA A 1 319 ? -6.145 8.487 2.105 1.00 96.94 319 ALA A C 1
ATOM 2401 O O . ALA A 1 319 ? -5.463 9.246 1.417 1.00 96.94 319 ALA A O 1
ATOM 2402 N N . ILE A 1 320 ? -6.634 7.335 1.641 1.00 98.12 320 ILE A N 1
ATOM 2403 C CA . ILE A 1 320 ? -6.377 6.848 0.280 1.00 98.12 320 ILE A CA 1
ATOM 2404 C C . ILE A 1 320 ? -7.141 7.672 -0.755 1.00 98.12 320 ILE A C 1
ATOM 2406 O O . ILE A 1 320 ? -6.545 8.100 -1.741 1.00 98.12 320 ILE A O 1
ATOM 24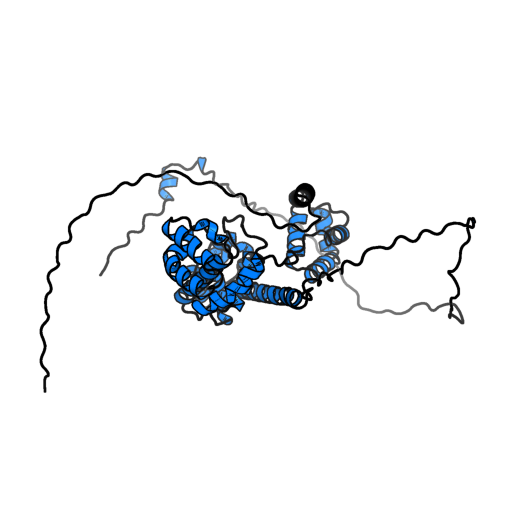10 N N . GLU A 1 321 ? -8.422 7.954 -0.512 1.00 97.31 321 GLU A N 1
ATOM 2411 C CA . GLU A 1 321 ? -9.243 8.781 -1.406 1.00 97.31 321 GLU A CA 1
ATOM 2412 C C . GLU A 1 321 ? -8.635 10.172 -1.597 1.00 97.31 321 GLU A C 1
ATOM 2414 O O . GLU A 1 321 ? -8.418 10.598 -2.728 1.00 97.31 321 GLU A O 1
ATOM 2419 N N . SER A 1 322 ? -8.239 10.833 -0.505 1.00 96.44 322 SER A N 1
ATOM 2420 C CA . SER A 1 322 ? -7.601 12.150 -0.568 1.00 96.44 322 SER A CA 1
ATOM 2421 C C . SER A 1 322 ? -6.302 12.128 -1.374 1.00 96.44 322 SER A C 1
ATOM 2423 O O . SER A 1 322 ? -6.014 13.082 -2.092 1.00 96.44 322 SER A O 1
ATOM 2425 N N . ARG A 1 323 ? -5.503 11.059 -1.275 1.00 95.56 323 ARG A N 1
ATOM 2426 C CA . ARG A 1 323 ? -4.262 10.935 -2.052 1.00 95.56 323 ARG A CA 1
ATOM 2427 C C . ARG A 1 323 ? -4.515 10.608 -3.515 1.00 95.56 323 ARG A C 1
ATOM 2429 O O . ARG A 1 323 ? -3.763 11.061 -4.374 1.00 95.56 323 ARG A O 1
ATOM 2436 N N . TYR A 1 324 ? -5.577 9.874 -3.820 1.00 96.31 324 TYR A N 1
ATOM 2437 C CA . TYR A 1 324 ? -6.011 9.681 -5.196 1.00 96.31 324 TYR A CA 1
ATOM 2438 C C . TYR A 1 324 ? -6.522 10.994 -5.821 1.00 96.31 324 TYR A C 1
ATOM 2440 O O . TYR A 1 324 ? -6.193 11.301 -6.969 1.00 96.31 324 TYR A O 1
ATOM 2448 N N . ASP A 1 325 ? -7.238 11.820 -5.059 1.00 95.12 325 ASP A N 1
ATOM 2449 C CA . ASP A 1 325 ? -7.647 13.157 -5.500 1.00 95.12 325 ASP A CA 1
ATOM 2450 C C . ASP A 1 325 ? -6.435 14.073 -5.730 1.00 95.12 325 ASP A C 1
ATOM 2452 O O . ASP A 1 325 ? -6.346 14.725 -6.776 1.00 95.12 325 ASP A O 1
ATOM 2456 N N . ASP A 1 326 ? -5.456 14.060 -4.816 1.00 92.12 326 ASP A N 1
ATOM 2457 C CA . ASP A 1 326 ? -4.180 14.770 -4.980 1.00 92.12 326 ASP A CA 1
ATOM 2458 C C . ASP A 1 326 ? -3.451 14.326 -6.255 1.00 92.12 326 ASP A C 1
ATOM 2460 O O . ASP A 1 326 ? -2.938 15.165 -7.000 1.00 92.12 326 ASP A O 1
ATOM 2464 N N . TYR A 1 327 ? -3.410 13.016 -6.524 1.00 91.69 327 TYR A N 1
ATOM 2465 C CA . TYR A 1 327 ? -2.831 12.453 -7.743 1.00 91.69 327 TYR A CA 1
ATOM 2466 C C . TYR A 1 327 ? -3.511 13.039 -8.987 1.00 91.69 327 TYR A C 1
ATOM 2468 O O . TYR A 1 327 ? -2.833 13.563 -9.873 1.00 91.69 327 TYR A O 1
ATOM 2476 N N . ASN A 1 328 ? -4.847 13.026 -9.038 1.00 92.00 328 ASN A N 1
ATOM 2477 C CA . ASN A 1 328 ? -5.609 13.550 -10.175 1.00 92.00 328 ASN A CA 1
ATOM 2478 C C . ASN A 1 328 ? -5.387 15.061 -10.361 1.00 92.00 328 ASN A C 1
ATOM 2480 O O . ASN A 1 328 ? -5.201 15.535 -11.484 1.00 92.00 328 ASN A O 1
ATOM 2484 N N . ALA A 1 329 ? -5.350 15.824 -9.265 1.00 88.38 329 ALA A N 1
ATOM 2485 C CA . ALA A 1 329 ? -5.114 17.266 -9.296 1.00 88.38 329 ALA A CA 1
ATOM 2486 C C . ALA A 1 329 ? -3.702 17.632 -9.786 1.00 88.38 329 ALA A C 1
ATOM 2488 O O . ALA A 1 329 ? -3.502 18.700 -10.376 1.00 88.38 329 ALA A O 1
ATOM 2489 N N . GLN A 1 330 ? -2.717 16.770 -9.532 1.00 81.31 330 GLN A N 1
ATOM 2490 C CA . GLN A 1 330 ? -1.330 16.980 -9.938 1.00 81.31 330 GLN A CA 1
ATOM 2491 C C . GLN A 1 330 ? -1.067 16.504 -11.370 1.00 81.31 330 GLN A C 1
ATOM 2493 O O . GLN A 1 330 ? -0.435 17.231 -12.133 1.00 81.31 330 GLN A O 1
ATOM 2498 N N . LEU A 1 331 ? -1.627 15.369 -11.793 1.00 70.69 331 LEU A N 1
ATOM 2499 C CA . LEU A 1 331 ? -1.512 14.887 -13.175 1.00 70.69 331 LEU A CA 1
ATOM 2500 C C . LEU A 1 331 ? -2.310 15.690 -14.191 1.00 70.69 331 LEU A C 1
ATOM 2502 O O . LEU A 1 331 ? -1.815 15.905 -15.292 1.00 70.69 331 LEU A O 1
ATOM 2506 N N . ALA A 1 332 ? -3.435 16.292 -13.804 1.00 61.09 332 ALA A N 1
ATOM 2507 C CA . ALA A 1 332 ? -4.096 17.288 -14.647 1.00 61.09 332 ALA A CA 1
ATOM 2508 C C . ALA A 1 332 ? -3.191 18.495 -14.971 1.00 61.09 332 ALA A C 1
ATOM 2510 O O . ALA A 1 332 ? -3.442 19.212 -15.939 1.00 61.09 332 ALA A O 1
ATOM 2511 N N . LYS A 1 333 ? -2.140 18.746 -14.176 1.00 63.47 333 LYS A N 1
ATOM 2512 C CA . LYS A 1 333 ? -1.123 19.769 -14.474 1.00 63.47 333 LYS A CA 1
ATOM 2513 C C . LYS A 1 333 ? -0.005 19.234 -15.368 1.00 63.47 333 LYS A C 1
ATOM 2515 O O . LYS A 1 333 ? 0.618 20.029 -16.060 1.00 63.47 333 LYS A O 1
ATOM 2520 N N . LEU A 1 334 ? 0.223 17.923 -15.365 1.00 58.47 334 LEU A N 1
ATOM 2521 C CA . LEU A 1 334 ? 1.236 17.244 -16.173 1.00 58.47 334 LEU A CA 1
ATOM 2522 C C . LEU A 1 334 ? 0.746 16.995 -17.598 1.00 58.47 334 LEU A C 1
ATOM 2524 O O . LEU A 1 334 ? 1.464 17.297 -18.538 1.00 58.47 334 LEU A O 1
ATOM 2528 N N . GLU A 1 335 ? -0.504 16.563 -17.767 1.00 55.03 335 GLU A N 1
ATOM 2529 C CA . GLU A 1 335 ? -1.132 16.401 -19.087 1.00 55.03 335 GLU A CA 1
ATOM 2530 C C . GLU A 1 335 ? -1.420 17.747 -19.777 1.00 55.03 335 GLU A C 1
ATOM 2532 O O . GLU A 1 335 ? -1.529 17.813 -20.998 1.00 55.03 335 GLU A O 1
ATOM 2537 N N . ARG A 1 336 ? -1.541 18.838 -19.004 1.00 51.22 336 ARG A N 1
ATOM 2538 C CA . ARG A 1 336 ? -1.709 20.206 -19.529 1.00 51.22 336 ARG A CA 1
ATOM 2539 C C . ARG A 1 336 ? -0.407 20.969 -19.705 1.00 51.22 336 ARG A C 1
ATOM 2541 O O . ARG A 1 336 ? -0.443 22.051 -20.292 1.00 51.22 336 ARG A O 1
ATOM 2548 N N . ALA A 1 337 ? 0.713 20.475 -19.177 1.00 46.34 337 ALA A N 1
ATOM 2549 C CA . ALA A 1 337 ? 1.994 21.051 -19.536 1.00 46.34 337 ALA A CA 1
ATOM 2550 C C . ALA A 1 337 ? 2.146 20.785 -21.037 1.00 46.34 337 ALA A C 1
ATOM 2552 O O . ALA A 1 337 ? 2.119 19.616 -21.427 1.00 46.34 337 ALA A O 1
ATOM 2553 N N . PRO A 1 338 ? 2.202 21.823 -21.894 1.00 42.09 338 PRO A N 1
ATOM 2554 C CA . PRO A 1 338 ? 2.416 21.588 -23.305 1.00 42.09 338 PRO A CA 1
ATOM 2555 C C . PRO A 1 338 ? 3.672 20.736 -23.393 1.00 42.09 338 PRO A C 1
ATOM 2557 O O . PRO A 1 338 ? 4.699 21.076 -22.801 1.00 42.09 338 PRO A O 1
ATOM 2560 N N . THR A 1 339 ? 3.570 19.608 -24.089 1.00 45.44 339 THR A N 1
ATOM 2561 C CA . THR A 1 339 ? 4.735 18.983 -24.682 1.00 45.44 339 THR A CA 1
ATOM 2562 C C . THR A 1 339 ? 5.349 20.074 -25.539 1.00 45.44 339 THR A C 1
ATOM 2564 O O . THR A 1 339 ? 4.937 20.312 -26.673 1.00 45.44 339 THR A O 1
ATOM 2567 N N . SER A 1 340 ? 6.281 20.825 -24.958 1.00 45.44 340 SER A N 1
ATOM 2568 C CA . SER A 1 340 ? 7.274 21.563 -25.704 1.00 45.44 340 SER A CA 1
ATOM 2569 C C . SER A 1 340 ? 7.946 20.475 -26.516 1.00 45.44 340 SER A C 1
ATOM 2571 O O . SER A 1 340 ? 8.830 19.778 -26.019 1.00 45.44 340 SER A O 1
ATOM 2573 N N . GLY A 1 341 ? 7.412 20.224 -27.715 1.00 38.22 341 GLY A N 1
ATOM 2574 C CA . GLY A 1 341 ? 8.019 19.317 -28.664 1.00 38.22 341 GLY A CA 1
ATOM 2575 C C . GLY A 1 341 ? 9.486 19.708 -28.785 1.00 38.22 341 GLY A C 1
ATOM 2576 O O . GLY A 1 341 ? 9.820 20.862 -28.487 1.00 38.22 341 GLY A O 1
ATOM 2577 N N . PRO A 1 342 ? 10.372 18.781 -29.178 1.00 40.59 342 PRO A N 1
ATOM 2578 C CA . PRO A 1 342 ? 11.749 19.152 -29.451 1.00 40.59 342 PRO A CA 1
ATOM 2579 C C . PRO A 1 342 ? 11.696 20.388 -30.342 1.00 40.59 342 PRO A C 1
ATOM 2581 O O . PRO A 1 342 ? 11.143 20.326 -31.443 1.00 40.59 342 PRO A O 1
ATOM 2584 N N . THR A 1 343 ? 12.148 21.532 -29.815 1.00 39.34 343 THR A N 1
ATOM 2585 C CA . THR A 1 343 ? 12.289 22.754 -30.592 1.00 39.34 343 THR A CA 1
ATOM 2586 C C . THR A 1 343 ? 13.080 22.315 -31.800 1.00 39.34 343 THR A C 1
ATOM 2588 O O . THR A 1 343 ? 14.229 21.900 -31.647 1.00 39.34 343 THR A O 1
ATOM 2591 N N . ALA A 1 344 ? 12.431 22.282 -32.964 1.00 36.09 344 ALA A N 1
ATOM 2592 C CA . ALA A 1 344 ? 13.095 21.943 -34.198 1.00 36.09 344 ALA A CA 1
ATOM 2593 C C . ALA A 1 344 ? 14.278 22.903 -34.281 1.00 36.09 344 ALA A C 1
ATOM 2595 O O . ALA A 1 344 ? 14.090 24.112 -34.428 1.00 36.09 344 ALA A O 1
ATOM 2596 N N . LEU A 1 345 ? 15.484 22.370 -34.083 1.00 37.53 345 LEU A N 1
ATOM 2597 C CA . LEU A 1 345 ? 16.711 23.041 -34.450 1.00 37.53 345 LEU A CA 1
ATOM 2598 C C . LEU A 1 345 ? 16.545 23.301 -35.938 1.00 37.53 345 LEU A C 1
ATOM 2600 O O . LEU A 1 345 ? 16.675 22.393 -36.759 1.00 37.53 345 LEU A O 1
ATOM 2604 N N . ALA A 1 346 ? 16.127 24.525 -36.256 1.00 39.00 346 ALA A N 1
ATOM 2605 C CA . ALA A 1 346 ? 16.087 25.018 -37.608 1.00 39.00 346 ALA A CA 1
ATOM 2606 C C . ALA A 1 346 ? 17.471 24.736 -38.185 1.00 39.00 346 ALA A C 1
ATOM 2608 O O . ALA A 1 346 ? 18.481 25.213 -37.664 1.00 39.00 346 ALA A O 1
ATOM 2609 N N . SER A 1 347 ? 17.498 23.883 -39.205 1.00 39.81 347 SER A N 1
ATOM 2610 C CA . SER A 1 347 ? 18.657 23.679 -40.053 1.00 39.81 347 SER A CA 1
ATOM 2611 C C . SER A 1 347 ? 19.065 25.057 -40.567 1.00 39.81 347 SER A C 1
ATOM 2613 O O . SER A 1 347 ? 18.404 25.635 -41.429 1.00 39.81 347 SER A O 1
ATOM 2615 N N . ALA A 1 348 ? 20.091 25.634 -39.944 1.00 39.94 348 ALA A N 1
ATOM 2616 C CA . ALA A 1 348 ? 20.753 26.816 -40.449 1.00 39.94 348 ALA A CA 1
ATOM 2617 C C . ALA A 1 348 ? 21.544 26.359 -41.671 1.00 39.94 348 ALA A C 1
ATOM 2619 O O . ALA A 1 348 ? 22.629 25.786 -41.560 1.00 39.94 348 ALA A O 1
ATOM 2620 N N . ASP A 1 349 ? 20.919 26.550 -42.825 1.00 37.59 349 ASP A N 1
ATOM 2621 C CA . ASP A 1 349 ? 21.512 26.349 -44.130 1.00 37.59 349 ASP A CA 1
ATOM 2622 C C . ASP A 1 349 ? 22.776 27.215 -44.244 1.00 37.59 349 ASP A C 1
ATOM 2624 O O . ASP A 1 349 ? 22.786 28.416 -43.948 1.00 37.59 349 ASP A O 1
ATOM 2628 N N . ALA A 1 350 ? 23.880 26.570 -44.602 1.00 46.31 350 ALA A N 1
ATOM 2629 C CA . ALA A 1 350 ? 25.199 27.167 -44.643 1.00 46.31 350 ALA A CA 1
ATOM 2630 C C . ALA A 1 350 ? 25.363 27.990 -45.926 1.00 46.31 350 ALA A C 1
ATOM 2632 O O . ALA A 1 350 ? 25.944 27.528 -46.906 1.00 46.31 350 ALA A O 1
ATOM 2633 N N . THR A 1 351 ? 24.925 29.250 -45.912 1.00 38.16 351 THR A N 1
ATOM 2634 C CA . THR A 1 351 ? 25.347 30.231 -46.922 1.00 38.16 351 THR A CA 1
ATOM 2635 C C . THR A 1 351 ? 26.372 31.208 -46.353 1.00 38.16 351 THR A C 1
ATOM 2637 O O . THR A 1 351 ? 26.068 32.050 -45.512 1.00 38.16 351 THR A O 1
ATOM 2640 N N . LYS A 1 352 ? 27.605 31.051 -46.853 1.00 37.81 352 LYS A N 1
ATOM 2641 C CA . LYS A 1 352 ? 28.763 31.965 -46.823 1.00 37.81 352 LYS A CA 1
ATOM 2642 C C . LYS A 1 352 ? 28.421 33.443 -46.538 1.00 37.81 352 LYS A C 1
ATOM 2644 O O . LYS A 1 352 ? 27.665 34.032 -47.311 1.00 37.81 352 LYS A O 1
ATOM 2649 N N . PRO A 1 353 ? 29.088 34.103 -45.572 1.00 33.31 353 PRO A N 1
ATOM 2650 C CA . PRO A 1 353 ? 29.060 35.555 -45.482 1.00 33.31 353 PRO A CA 1
ATOM 2651 C C . PRO A 1 353 ? 30.013 36.165 -46.520 1.00 33.31 353 PRO A C 1
ATOM 2653 O O . PRO A 1 353 ? 31.228 35.961 -46.481 1.00 33.31 353 PRO A O 1
ATOM 2656 N N . THR A 1 354 ? 29.453 36.937 -47.450 1.00 34.28 354 THR A N 1
ATOM 2657 C CA . THR A 1 354 ? 30.211 37.880 -48.277 1.00 34.28 354 THR A CA 1
ATOM 2658 C C . THR A 1 354 ? 30.465 39.131 -47.446 1.00 34.28 354 THR A C 1
ATOM 2660 O O . THR A 1 354 ? 29.536 39.842 -47.070 1.00 34.28 354 THR A O 1
ATOM 2663 N N . ILE A 1 355 ? 31.738 39.389 -47.158 1.00 33.56 355 ILE A N 1
ATOM 2664 C CA . ILE A 1 355 ? 32.215 40.641 -46.576 1.00 33.56 355 ILE A CA 1
ATOM 2665 C C . ILE A 1 355 ? 32.044 41.742 -47.626 1.00 33.56 355 ILE A C 1
ATOM 2667 O O . ILE A 1 355 ? 32.660 41.679 -48.689 1.00 33.56 355 ILE A O 1
ATOM 2671 N N . VAL A 1 356 ? 31.255 42.769 -47.311 1.00 33.16 356 VAL A N 1
ATOM 2672 C CA . VAL A 1 356 ? 31.339 44.068 -47.985 1.00 33.16 356 VAL A CA 1
ATOM 2673 C C . VAL A 1 356 ? 31.590 45.119 -46.916 1.00 33.16 356 VAL A C 1
ATOM 2675 O O . VAL A 1 356 ? 30.735 45.412 -46.084 1.00 33.16 356 VAL A O 1
ATOM 2678 N N . ALA A 1 357 ? 32.810 45.643 -46.931 1.00 32.09 357 ALA A N 1
ATOM 2679 C CA . ALA A 1 357 ? 33.183 46.851 -46.227 1.00 32.09 357 ALA A CA 1
ATOM 2680 C C . ALA A 1 357 ? 32.571 48.063 -46.941 1.00 32.09 357 ALA A C 1
ATOM 2682 O O . ALA A 1 357 ? 32.653 48.157 -48.165 1.00 32.09 357 ALA A O 1
ATOM 2683 N N . SER A 1 358 ? 32.036 49.016 -46.182 1.00 30.92 358 SER A N 1
ATOM 2684 C CA . SER A 1 358 ? 32.124 50.425 -46.561 1.00 30.92 358 SER A CA 1
ATOM 2685 C C . SER A 1 358 ? 32.016 51.322 -45.332 1.00 30.92 358 SER A C 1
ATOM 2687 O O . SER A 1 358 ? 31.345 50.993 -44.355 1.00 30.92 358 SER A O 1
ATOM 2689 N N . ALA A 1 359 ? 32.779 52.405 -45.394 1.00 33.75 359 ALA A N 1
ATOM 2690 C CA . ALA A 1 359 ? 33.251 53.226 -44.295 1.00 33.75 359 ALA A CA 1
ATOM 2691 C C . ALA A 1 359 ? 32.379 54.466 -44.016 1.00 33.75 359 ALA A C 1
ATOM 2693 O O . ALA A 1 359 ? 31.576 54.878 -44.847 1.00 33.75 359 ALA A O 1
ATOM 2694 N N . ASP A 1 360 ? 32.656 55.060 -42.849 1.00 33.47 360 ASP A N 1
ATOM 2695 C CA . ASP A 1 360 ? 32.565 56.481 -42.485 1.00 33.47 360 ASP A CA 1
ATOM 2696 C C . ASP A 1 360 ? 31.212 57.214 -42.570 1.00 33.47 360 ASP A C 1
ATOM 2698 O O . ASP A 1 360 ? 30.747 57.586 -43.639 1.00 33.47 360 ASP A O 1
ATOM 2702 N N . THR A 1 361 ? 30.669 57.658 -41.425 1.00 30.94 361 THR A N 1
ATOM 2703 C CA . THR A 1 361 ? 30.971 59.006 -40.886 1.00 30.94 361 THR A CA 1
ATOM 2704 C C . THR A 1 361 ? 30.357 59.280 -39.497 1.00 30.94 361 THR A C 1
ATOM 2706 O O . THR A 1 361 ? 29.219 58.959 -39.180 1.00 30.94 361 THR A O 1
ATOM 2709 N N . LYS A 1 362 ? 31.193 59.938 -38.692 1.00 31.66 362 LYS A N 1
ATOM 2710 C CA . LYS A 1 362 ? 31.019 60.732 -37.461 1.00 31.66 362 LYS A CA 1
ATOM 2711 C C . LYS A 1 362 ? 29.681 61.494 -37.319 1.00 31.66 362 LYS A C 1
ATOM 2713 O O . LYS A 1 362 ? 29.377 62.291 -38.197 1.00 31.66 362 LYS A O 1
ATOM 2718 N N . THR A 1 363 ? 29.015 61.446 -36.152 1.00 27.48 363 THR A N 1
ATOM 2719 C CA . THR A 1 363 ? 28.711 62.634 -35.302 1.00 27.48 363 THR A CA 1
ATOM 2720 C C . THR A 1 363 ? 28.047 62.282 -33.959 1.00 27.48 363 THR A C 1
ATOM 2722 O O . THR A 1 363 ? 27.287 61.333 -33.825 1.00 27.48 363 THR A O 1
ATOM 2725 N N . THR A 1 364 ? 28.390 63.090 -32.958 1.00 34.28 364 THR A N 1
ATOM 2726 C CA . THR A 1 364 ? 27.910 63.174 -31.570 1.00 34.28 364 THR A CA 1
ATOM 2727 C C . THR A 1 364 ? 26.457 63.644 -31.438 1.00 34.28 364 THR A C 1
ATOM 2729 O O . THR A 1 364 ? 26.054 64.544 -32.169 1.00 34.28 364 THR A O 1
ATOM 2732 N N . GLY A 1 365 ? 25.738 63.181 -30.407 1.00 26.36 365 GLY A N 1
ATOM 2733 C CA . GLY A 1 365 ? 24.517 63.850 -29.938 1.00 26.36 365 GLY A CA 1
ATOM 2734 C C . GLY A 1 365 ? 23.732 63.076 -28.876 1.00 26.36 365 GLY A C 1
ATOM 2735 O O . GLY A 1 365 ? 23.036 62.121 -29.194 1.00 26.36 365 GLY A O 1
ATOM 2736 N N . LEU A 1 366 ? 23.806 63.525 -27.617 1.00 33.31 366 LEU A N 1
ATOM 2737 C CA . LEU A 1 366 ? 22.737 63.318 -26.635 1.00 33.31 366 LEU A CA 1
ATOM 2738 C C . LEU A 1 366 ? 21.454 64.001 -27.136 1.00 33.31 366 LEU A C 1
ATOM 2740 O O . LEU A 1 366 ? 21.533 65.142 -27.585 1.00 33.31 366 LEU A O 1
ATOM 2744 N N . THR A 1 367 ? 20.288 63.369 -26.977 1.00 27.53 367 THR A N 1
ATOM 2745 C CA . THR A 1 367 ? 19.063 63.944 -26.368 1.00 27.53 367 THR A CA 1
ATOM 2746 C C . THR A 1 367 ? 17.882 62.970 -26.436 1.00 27.53 367 THR A C 1
ATOM 2748 O O . THR A 1 367 ? 17.822 62.066 -27.261 1.00 27.53 367 THR A O 1
ATOM 2751 N N . ALA A 1 368 ? 16.981 63.156 -25.475 1.00 29.64 368 ALA A N 1
ATOM 2752 C CA . ALA A 1 368 ? 15.827 62.343 -25.126 1.00 29.64 368 ALA A CA 1
ATOM 2753 C C . ALA A 1 368 ? 14.598 62.567 -26.017 1.00 29.64 368 ALA A C 1
ATOM 2755 O O . ALA A 1 368 ? 14.403 63.676 -26.504 1.00 29.64 368 ALA A O 1
ATOM 2756 N N . THR A 1 369 ? 13.709 61.568 -26.099 1.00 26.45 369 THR A N 1
ATOM 2757 C CA . THR A 1 369 ? 12.224 61.660 -26.050 1.00 26.45 369 THR A CA 1
ATOM 2758 C C . THR A 1 369 ? 11.655 60.225 -26.157 1.00 26.45 369 THR A C 1
ATOM 2760 O O . THR A 1 369 ? 12.312 59.371 -26.733 1.00 26.45 369 THR A O 1
ATOM 2763 N N . HIS A 1 370 ? 10.505 59.802 -25.625 1.00 25.53 370 HIS A N 1
ATOM 2764 C CA . HIS A 1 370 ? 9.239 60.479 -25.355 1.00 25.53 370 HIS A CA 1
ATOM 2765 C C . HIS A 1 370 ? 8.462 59.669 -24.290 1.00 25.53 370 HIS A C 1
ATOM 2767 O O . HIS A 1 370 ? 8.167 58.494 -24.497 1.00 25.53 370 HIS A O 1
ATOM 2773 N N . ALA A 1 371 ? 8.098 60.299 -23.174 1.00 25.34 371 ALA A N 1
ATOM 2774 C CA . ALA A 1 371 ? 7.075 59.821 -22.248 1.00 25.34 371 ALA A CA 1
ATOM 2775 C C . ALA A 1 371 ? 6.375 61.044 -21.649 1.00 25.34 371 ALA A C 1
ATOM 2777 O O . ALA A 1 371 ? 7.028 61.808 -20.949 1.00 25.34 371 ALA A O 1
ATOM 2778 N N . GLN A 1 372 ? 5.086 61.223 -21.962 1.00 26.62 372 GLN A N 1
ATOM 2779 C CA . GLN A 1 372 ? 4.006 61.787 -21.126 1.00 26.62 372 GLN A CA 1
ATOM 2780 C C . GLN A 1 372 ? 2.885 62.395 -21.971 1.00 26.62 372 GLN A C 1
ATOM 2782 O O . GLN A 1 372 ? 3.150 62.911 -23.055 1.00 26.62 372 GLN A O 1
ATOM 2787 N N . THR A 1 373 ? 1.681 62.382 -21.366 1.00 24.48 373 THR A N 1
ATOM 2788 C CA . THR A 1 373 ? 0.401 63.077 -21.669 1.00 24.48 373 THR A CA 1
ATOM 2789 C C . THR A 1 373 ? -0.708 62.015 -21.836 1.00 24.48 373 THR A C 1
ATOM 2791 O O . THR A 1 373 ? -0.580 61.167 -22.706 1.00 24.48 373 THR A O 1
ATOM 2794 N N . MET A 1 374 ? -1.798 61.912 -21.059 1.00 24.59 374 MET A N 1
ATOM 2795 C CA . MET A 1 374 ? -2.446 62.764 -20.047 1.00 24.59 374 MET A CA 1
ATOM 2796 C C . MET A 1 374 ? -3.385 61.942 -19.146 1.00 24.59 374 MET A C 1
ATOM 2798 O O . MET A 1 374 ? -3.843 60.861 -19.512 1.00 24.59 374 MET A O 1
ATOM 2802 N N . ALA A 1 375 ? -3.700 62.539 -17.996 1.00 29.47 375 ALA A N 1
ATOM 2803 C CA . ALA A 1 375 ? -4.767 62.192 -17.067 1.00 29.47 375 ALA A CA 1
ATOM 2804 C C . ALA A 1 375 ? -6.146 62.749 -17.489 1.00 29.47 375 ALA A C 1
ATOM 2806 O O . ALA A 1 375 ? -6.223 63.708 -18.249 1.00 29.47 375 ALA A O 1
ATOM 2807 N N . ASN A 1 376 ? -7.205 62.171 -16.912 1.00 28.16 376 ASN A N 1
ATOM 2808 C CA . ASN A 1 376 ? -8.480 62.787 -16.494 1.00 28.16 376 ASN A CA 1
ATOM 2809 C C . ASN A 1 376 ? -9.128 61.765 -15.527 1.00 28.16 376 ASN A C 1
ATOM 2811 O O . ASN A 1 376 ? -9.194 60.591 -15.868 1.00 28.16 376 ASN A O 1
ATOM 2815 N N . GLY A 1 377 ? -9.555 62.043 -14.291 1.00 27.88 377 GLY A N 1
ATOM 2816 C CA . GLY A 1 377 ? -9.916 63.302 -13.640 1.00 27.88 377 GLY A CA 1
ATOM 2817 C C . GLY A 1 377 ? -11.439 63.474 -13.637 1.00 27.88 377 GLY A C 1
ATOM 2818 O O . GLY A 1 377 ? -11.992 63.853 -14.661 1.00 27.88 377 GLY A O 1
ATOM 2819 N N . GLY A 1 378 ? -12.107 63.194 -12.510 1.00 25.84 378 GLY A N 1
ATOM 2820 C CA . GLY A 1 378 ? -13.547 63.424 -12.339 1.00 25.84 378 GLY A CA 1
ATOM 2821 C C . GLY A 1 378 ? -14.050 63.165 -10.914 1.00 25.84 378 GLY A C 1
ATOM 2822 O O . GLY A 1 378 ? -14.517 62.071 -10.615 1.00 25.84 378 GLY A O 1
ATOM 2823 N N . VAL A 1 379 ? -13.958 64.184 -10.056 1.00 30.92 379 VAL A N 1
ATOM 2824 C CA . VAL A 1 379 ? -14.726 64.359 -8.809 1.00 30.92 379 VAL A CA 1
ATOM 2825 C C . VAL A 1 379 ? -15.171 65.823 -8.771 1.00 30.92 379 VAL A C 1
ATOM 2827 O O . VAL A 1 379 ? -14.315 66.684 -8.946 1.00 30.92 379 VAL A O 1
ATOM 2830 N N . ASP A 1 380 ? -16.464 66.097 -8.575 1.00 37.59 380 ASP A N 1
ATOM 2831 C CA . ASP A 1 380 ? -17.091 66.830 -7.446 1.00 37.59 380 ASP A CA 1
ATOM 2832 C C . ASP A 1 380 ? -18.624 66.947 -7.719 1.00 37.59 380 ASP A C 1
ATOM 2834 O O . ASP A 1 380 ? -19.083 66.479 -8.756 1.00 37.59 380 ASP A O 1
ATOM 2838 N N . GLN A 1 381 ? -19.532 67.358 -6.823 1.00 31.25 381 GLN A N 1
ATOM 2839 C CA . GLN A 1 381 ? -19.595 68.636 -6.107 1.00 31.25 381 GLN A CA 1
ATOM 2840 C C . GLN A 1 381 ? -20.289 68.505 -4.733 1.00 31.25 381 GLN A C 1
ATOM 2842 O O . GLN A 1 381 ? -21.165 67.665 -4.538 1.00 31.25 381 GLN A O 1
ATOM 2847 N N . THR A 1 382 ? -19.987 69.455 -3.842 1.00 35.06 382 THR A N 1
ATOM 2848 C CA . THR A 1 382 ? -20.609 69.757 -2.527 1.00 35.06 382 THR A CA 1
ATOM 2849 C C . THR A 1 382 ? -20.125 68.931 -1.328 1.00 35.06 382 THR A C 1
ATOM 2851 O O . THR A 1 382 ? -20.660 67.892 -0.962 1.00 35.06 382 THR A O 1
ATOM 2854 N N . GLY A 1 383 ? -19.059 69.432 -0.701 1.00 36.06 383 GLY A N 1
ATOM 2855 C CA . GLY A 1 383 ? -18.414 68.818 0.450 1.00 36.06 383 GLY A CA 1
ATOM 2856 C C . GLY A 1 383 ? -19.187 68.882 1.774 1.00 36.06 383 GLY A C 1
ATOM 2857 O O . GLY A 1 383 ? -19.976 69.790 2.029 1.00 36.06 383 GLY A O 1
ATOM 2858 N N . ASN A 1 384 ? -18.776 67.947 2.635 1.00 31.17 384 ASN A N 1
ATOM 2859 C CA . ASN A 1 384 ? -19.016 67.779 4.073 1.00 31.17 384 ASN A CA 1
ATOM 2860 C C . ASN A 1 384 ? -20.287 67.035 4.548 1.00 31.17 384 ASN A C 1
ATOM 2862 O O . ASN A 1 384 ? -21.290 66.982 3.845 1.00 31.17 384 ASN A O 1
ATOM 2866 N N . PRO A 1 385 ? -20.180 66.344 5.711 1.00 45.84 385 PRO A N 1
ATOM 2867 C CA . PRO A 1 385 ? -20.603 64.947 5.873 1.00 45.84 385 PRO A CA 1
ATOM 2868 C C . PRO A 1 385 ? -21.850 64.783 6.762 1.00 45.84 385 PRO A C 1
ATOM 2870 O O . PRO A 1 385 ? -22.214 65.718 7.472 1.00 45.84 385 PRO A O 1
ATOM 2873 N N . PRO A 1 386 ? -22.418 63.566 6.856 1.00 28.88 386 PRO A N 1
ATOM 2874 C CA . PRO A 1 386 ? -23.132 63.145 8.064 1.00 28.88 386 PRO A CA 1
ATOM 2875 C C . PRO A 1 386 ? -22.471 61.887 8.669 1.00 28.88 386 PRO A C 1
ATOM 2877 O O . PRO A 1 386 ? -22.310 60.872 8.000 1.00 28.88 386 PRO A O 1
ATOM 2880 N N . THR A 1 387 ? -21.845 61.937 9.849 1.00 30.08 387 THR A N 1
ATOM 2881 C CA . THR A 1 387 ? -22.444 61.769 11.195 1.00 30.08 387 THR A CA 1
ATOM 2882 C C . THR A 1 387 ? -23.580 60.742 11.306 1.00 30.08 387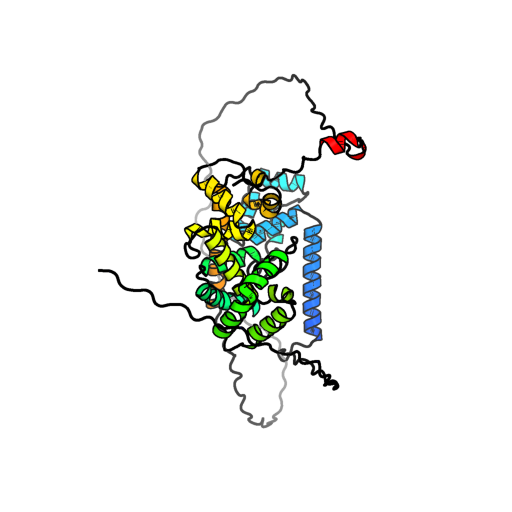 THR A C 1
ATOM 2884 O O . THR A 1 387 ? -24.714 61.042 10.959 1.00 30.08 387 THR A O 1
ATOM 2887 N N . SER A 1 388 ? -23.231 59.608 11.934 1.00 28.89 388 SER A N 1
ATOM 2888 C CA . SER A 1 388 ? -23.879 58.968 13.102 1.00 28.89 388 SER A CA 1
ATOM 2889 C C . SER A 1 388 ? -25.296 58.368 13.032 1.00 28.89 388 SER A C 1
ATOM 2891 O O . SER A 1 388 ? -26.168 58.894 12.355 1.00 28.89 388 SER A O 1
ATOM 2893 N N . LEU A 1 389 ? -25.493 57.402 13.956 1.00 28.19 389 LEU A N 1
ATOM 2894 C CA . LEU A 1 389 ? -26.741 56.872 14.559 1.00 28.19 389 LEU A CA 1
ATOM 2895 C C . LEU A 1 389 ? -27.341 55.655 13.825 1.00 28.19 389 LEU A C 1
ATOM 2897 O O . LEU A 1 389 ? -27.423 55.661 12.606 1.00 28.19 389 LEU A O 1
ATOM 2901 N N . THR A 1 390 ? -27.728 54.537 14.459 1.00 30.45 390 THR A N 1
ATOM 2902 C CA . THR A 1 390 ? -28.089 54.176 15.859 1.00 30.45 390 THR A CA 1
ATOM 2903 C C . THR A 1 390 ? -28.008 52.631 15.994 1.00 30.45 390 THR A C 1
ATOM 2905 O O . THR A 1 390 ? -28.217 51.947 14.997 1.00 30.45 390 THR A O 1
ATOM 2908 N N . GLU A 1 391 ? -27.529 52.015 17.090 1.00 29.73 391 GLU A N 1
ATOM 2909 C CA . GLU A 1 391 ? -28.228 51.756 18.382 1.00 29.73 391 GLU A CA 1
ATOM 2910 C C . GLU A 1 391 ? -29.437 50.781 18.185 1.00 29.73 391 GLU A C 1
ATOM 2912 O O . GLU A 1 391 ? -30.252 51.018 17.302 1.00 29.73 391 GLU A O 1
ATOM 2917 N N . THR A 1 392 ? -29.626 49.627 18.867 1.00 30.47 392 THR A N 1
ATOM 2918 C CA . THR A 1 392 ? -29.822 49.452 20.328 1.00 30.47 392 THR A CA 1
ATOM 2919 C C . THR A 1 392 ? -30.164 47.977 20.729 1.00 30.47 392 THR A C 1
ATOM 2921 O O . THR A 1 392 ? -30.965 47.343 20.050 1.00 30.47 392 THR A O 1
ATOM 2924 N N . HIS A 1 393 ? -29.648 47.533 21.902 1.00 28.78 393 HIS A N 1
ATOM 2925 C CA . HIS A 1 393 ? -30.124 46.520 22.904 1.00 28.78 393 HIS A CA 1
ATOM 2926 C C . HIS A 1 393 ? -30.080 44.992 22.617 1.00 28.78 393 HIS A C 1
ATOM 2928 O O . HIS A 1 393 ? -30.435 44.548 21.538 1.00 28.78 393 HIS A O 1
ATOM 2934 N N . ILE A 1 394 ? -29.690 44.093 23.549 1.00 27.39 394 ILE A N 1
ATOM 2935 C CA . ILE A 1 394 ? -29.867 44.037 25.026 1.00 27.39 394 ILE A CA 1
ATOM 2936 C C . ILE A 1 394 ? -28.577 43.615 25.774 1.00 27.39 394 ILE A C 1
ATOM 2938 O O . ILE A 1 394 ? -27.771 42.829 25.282 1.00 27.39 394 ILE A O 1
ATOM 2942 N N . GLN A 1 395 ? -28.441 44.130 27.000 1.00 27.62 395 GLN A N 1
ATOM 2943 C CA . GLN A 1 395 ? -27.342 44.001 27.961 1.00 27.62 395 GLN A CA 1
ATOM 2944 C C . GLN A 1 395 ? -27.811 43.272 29.247 1.00 27.62 395 GLN A C 1
ATOM 2946 O O . GLN A 1 395 ? -29.001 43.296 29.562 1.00 27.62 395 GLN A O 1
ATOM 2951 N N . THR A 1 396 ? -26.835 42.839 30.069 1.00 27.08 396 THR A N 1
ATOM 2952 C CA . THR A 1 396 ? -26.877 42.627 31.550 1.00 27.08 396 THR A CA 1
ATOM 2953 C C . THR A 1 396 ? -27.448 41.271 32.046 1.00 27.08 396 THR A C 1
ATOM 2955 O O . THR A 1 396 ? -28.448 40.807 31.526 1.00 27.08 396 THR A O 1
ATOM 2958 N N . LEU A 1 397 ? -26.883 40.530 33.019 1.00 25.78 397 LEU A N 1
ATOM 2959 C CA . LEU A 1 397 ? -26.122 40.876 34.233 1.00 25.78 397 LEU A CA 1
ATOM 2960 C C . LEU A 1 397 ? -25.082 39.814 34.648 1.00 25.78 397 LEU A C 1
ATOM 2962 O O . LEU A 1 397 ? -25.216 38.624 34.379 1.00 25.78 397 LEU A O 1
ATOM 2966 N N . ALA A 1 398 ? -24.076 40.319 35.359 1.00 30.48 398 ALA A N 1
ATOM 2967 C CA . ALA A 1 398 ? -22.981 39.639 36.033 1.00 30.48 398 ALA A CA 1
ATOM 2968 C C . ALA A 1 398 ? -23.288 39.331 37.517 1.00 30.48 398 ALA A C 1
ATOM 2970 O O . ALA A 1 398 ? -24.333 39.721 38.038 1.00 30.48 398 ALA A O 1
ATOM 2971 N N . ASN A 1 399 ? -22.262 38.767 38.171 1.00 29.97 399 ASN A N 1
ATOM 2972 C CA . ASN A 1 399 ? -22.035 38.502 39.604 1.00 29.97 399 ASN A CA 1
ATOM 2973 C C . ASN A 1 399 ? -22.442 37.084 40.024 1.00 29.97 399 ASN A C 1
ATOM 2975 O O . ASN A 1 399 ? -23.544 36.642 39.742 1.00 29.97 399 ASN A O 1
ATOM 2979 N N . GLY A 1 400 ? -21.613 36.284 40.690 1.00 26.83 400 GLY A N 1
ATOM 2980 C CA . GLY A 1 400 ? -20.446 36.565 41.526 1.00 26.83 400 GLY A CA 1
ATOM 2981 C C . GLY A 1 400 ? -20.613 35.701 42.781 1.00 26.83 400 GLY A C 1
ATOM 2982 O O . GLY A 1 400 ? -21.690 35.707 43.367 1.00 26.83 400 GLY A O 1
ATOM 2983 N N . GLY A 1 401 ? -19.605 34.920 43.166 1.00 26.38 401 GLY A N 1
ATOM 2984 C CA . GLY A 1 401 ? -19.716 34.046 44.334 1.00 26.38 401 GLY A CA 1
ATOM 2985 C C . GLY A 1 401 ? -18.436 33.269 44.598 1.00 26.38 401 GLY A C 1
ATOM 2986 O O . GLY A 1 401 ? -18.058 32.400 43.820 1.00 26.38 401 GLY A O 1
ATOM 2987 N N . THR A 1 402 ? -17.775 33.660 45.675 1.00 36.47 402 THR A N 1
ATOM 2988 C CA . THR A 1 402 ? -16.559 33.123 46.280 1.00 36.47 402 THR A CA 1
ATOM 2989 C C . THR A 1 402 ? -16.808 31.767 46.950 1.00 36.47 402 THR A C 1
ATOM 2991 O O . THR A 1 402 ? -17.911 31.515 47.423 1.00 36.47 402 THR A O 1
ATOM 2994 N N . ASP A 1 403 ? -15.802 30.889 46.991 1.00 32.53 403 ASP A N 1
ATOM 2995 C CA . ASP A 1 403 ? -15.137 30.501 48.249 1.00 32.53 403 ASP A CA 1
ATOM 2996 C C . ASP A 1 403 ? -14.139 29.350 48.058 1.00 32.53 403 ASP A C 1
ATOM 2998 O O . ASP A 1 403 ? -14.390 28.336 47.405 1.00 32.53 403 ASP A O 1
ATOM 3002 N N . GLU A 1 404 ? -12.979 29.552 48.679 1.00 31.61 404 GLU A N 1
ATOM 3003 C CA . GLU A 1 404 ? -11.965 28.554 48.985 1.00 31.61 404 GLU A CA 1
ATOM 3004 C C . GLU A 1 404 ? -12.507 27.480 49.936 1.00 31.61 404 GLU A C 1
ATOM 3006 O O . GLU A 1 404 ? -13.170 27.798 50.920 1.00 31.61 404 GLU A O 1
ATOM 3011 N N . SER A 1 405 ? -12.101 26.223 49.731 1.00 32.84 405 SER A N 1
ATOM 3012 C CA . SER A 1 405 ? -11.605 25.340 50.803 1.00 32.84 405 SER A CA 1
ATOM 3013 C C . SER A 1 405 ? -11.025 24.055 50.214 1.00 32.84 405 SER A C 1
ATOM 3015 O O . SER A 1 405 ? -11.724 23.204 49.670 1.00 32.84 405 SER A O 1
ATOM 3017 N N . ALA A 1 406 ? -9.709 23.930 50.344 1.00 32.47 406 ALA A N 1
ATOM 3018 C CA . ALA A 1 406 ? -8.894 22.791 49.959 1.00 32.47 406 ALA A CA 1
ATOM 3019 C C . ALA A 1 406 ? -9.203 21.506 50.753 1.00 32.47 406 ALA A C 1
ATOM 3021 O O . ALA A 1 406 ? -9.549 21.575 51.932 1.00 32.47 406 ALA A O 1
ATOM 3022 N N . LYS A 1 407 ? -8.910 20.340 50.150 1.00 28.84 407 LYS A N 1
ATOM 3023 C CA . LYS A 1 407 ? -8.132 19.257 50.793 1.00 28.84 407 LYS A CA 1
ATOM 3024 C C . LYS A 1 407 ? -7.693 18.163 49.801 1.00 28.84 407 LYS A C 1
ATOM 3026 O O . LYS A 1 407 ? -8.468 17.314 49.392 1.00 28.84 407 LYS A O 1
ATOM 3031 N N . VAL A 1 408 ? -6.410 18.246 49.443 1.00 32.59 408 VAL A N 1
ATOM 3032 C CA . VAL A 1 408 ? -5.388 17.180 49.408 1.00 32.59 408 VAL A CA 1
ATOM 3033 C C . VAL A 1 408 ? -5.832 15.758 49.019 1.00 32.59 408 VAL A C 1
ATOM 3035 O O . VAL A 1 408 ? -6.348 15.014 49.845 1.00 32.59 408 VAL A O 1
ATOM 3038 N N . ALA A 1 409 ? -5.428 15.332 47.820 1.00 29.67 409 ALA A N 1
ATOM 3039 C CA . ALA A 1 409 ? -4.962 13.968 47.555 1.00 29.67 409 ALA A CA 1
ATOM 3040 C C . ALA A 1 409 ? -3.921 14.015 46.423 1.00 29.67 409 ALA A C 1
ATOM 3042 O O . ALA A 1 409 ? -4.242 13.900 45.242 1.00 29.67 409 ALA A O 1
ATOM 3043 N N . ALA A 1 410 ? -2.660 14.250 46.791 1.00 30.36 410 ALA A N 1
ATOM 3044 C CA . ALA A 1 410 ? -1.533 14.000 45.906 1.00 30.36 410 ALA A CA 1
ATOM 3045 C C . ALA A 1 410 ? -1.370 12.478 45.789 1.00 30.36 410 ALA A C 1
ATOM 3047 O O . ALA A 1 410 ? -0.984 11.818 46.750 1.00 30.36 410 ALA A O 1
ATOM 3048 N N . ALA A 1 411 ? -1.713 11.917 44.631 1.00 32.91 411 ALA A N 1
ATOM 3049 C CA . ALA A 1 411 ? -1.350 10.550 44.299 1.00 32.91 411 ALA A CA 1
ATOM 3050 C C . ALA A 1 411 ? 0.154 10.525 43.997 1.00 32.91 411 ALA A C 1
ATOM 3052 O O . ALA A 1 411 ? 0.602 11.012 42.958 1.00 32.91 411 ALA A O 1
ATOM 3053 N N . GLU A 1 412 ? 0.933 9.987 44.931 1.00 31.33 412 GLU A N 1
ATOM 3054 C CA . GLU A 1 412 ? 2.315 9.593 44.692 1.00 31.33 412 GLU A CA 1
ATOM 3055 C C . GLU A 1 412 ? 2.355 8.578 43.545 1.00 31.33 412 GLU A C 1
ATOM 3057 O O . GLU A 1 412 ? 1.968 7.419 43.691 1.00 31.33 412 GLU A O 1
ATOM 3062 N N . THR A 1 413 ? 2.859 8.989 42.385 1.00 33.94 413 THR A N 1
ATOM 3063 C CA . THR A 1 413 ? 3.370 8.042 41.395 1.00 33.94 413 THR A CA 1
ATOM 3064 C C . THR A 1 413 ? 4.680 7.481 41.929 1.00 33.94 413 THR A C 1
ATOM 3066 O O . THR A 1 413 ? 5.748 8.072 41.744 1.00 33.94 413 THR A O 1
ATOM 3069 N N . THR A 1 414 ? 4.612 6.344 42.614 1.00 35.12 414 THR A N 1
ATOM 3070 C CA . THR A 1 414 ? 5.797 5.558 42.946 1.00 35.12 414 THR A CA 1
ATOM 3071 C C . THR A 1 414 ? 6.397 5.060 41.630 1.00 35.12 414 THR A C 1
ATOM 3073 O O . THR A 1 414 ? 5.831 4.201 40.955 1.00 35.12 414 THR A O 1
ATOM 3076 N N . LYS A 1 415 ? 7.540 5.621 41.220 1.00 38.09 415 LYS A N 1
ATOM 3077 C CA . LYS A 1 415 ? 8.369 5.007 40.178 1.00 38.09 415 LYS A CA 1
ATOM 3078 C C . LYS A 1 415 ? 8.818 3.649 40.710 1.00 38.09 415 LYS A C 1
ATOM 3080 O O . LYS A 1 415 ? 9.552 3.590 41.695 1.00 38.09 415 LYS A O 1
ATOM 3085 N N . LEU A 1 416 ? 8.354 2.576 40.075 1.00 41.38 416 LEU A N 1
ATOM 3086 C CA . LEU A 1 416 ? 8.841 1.231 40.343 1.00 41.38 416 LEU A CA 1
ATOM 3087 C C . LEU A 1 416 ? 10.316 1.188 39.923 1.00 41.38 416 LEU A C 1
ATOM 3089 O O . LEU A 1 416 ? 10.640 1.289 38.742 1.00 41.38 416 LEU A O 1
ATOM 3093 N N . ASP A 1 417 ? 11.210 1.120 40.901 1.00 59.44 417 ASP A N 1
ATOM 3094 C CA . ASP A 1 417 ? 12.647 1.008 40.681 1.00 59.44 417 ASP A CA 1
ATOM 3095 C C . ASP A 1 417 ? 12.971 -0.464 40.394 1.00 59.44 417 ASP A C 1
ATOM 3097 O O . ASP A 1 417 ? 13.118 -1.273 41.313 1.00 59.44 417 ASP A O 1
ATOM 3101 N N . LEU A 1 418 ? 13.017 -0.833 39.107 1.00 52.44 418 LEU A N 1
ATOM 3102 C CA . LEU A 1 418 ? 13.272 -2.214 38.671 1.00 52.44 418 LEU A CA 1
ATOM 3103 C C . LEU A 1 418 ? 14.606 -2.770 39.200 1.00 52.44 418 LEU A C 1
ATOM 3105 O O . LEU A 1 418 ? 14.765 -3.986 39.262 1.00 52.44 418 LEU A O 1
ATOM 3109 N N . ALA A 1 419 ? 15.538 -1.912 39.630 1.00 62.66 419 ALA A N 1
ATOM 3110 C CA . ALA A 1 419 ? 16.810 -2.330 40.214 1.00 62.66 419 ALA A CA 1
ATOM 3111 C C . ALA A 1 419 ? 16.682 -2.916 41.636 1.00 62.66 419 ALA A C 1
ATOM 3113 O O . ALA A 1 419 ? 17.662 -3.433 42.168 1.00 62.66 419 ALA A O 1
ATOM 3114 N N . LYS A 1 420 ? 15.496 -2.842 42.260 1.00 65.00 420 LYS A N 1
ATOM 3115 C CA . LYS A 1 420 ? 15.246 -3.318 43.635 1.00 65.00 420 LYS A CA 1
ATOM 3116 C C . LYS A 1 420 ? 14.359 -4.559 43.724 1.00 65.00 420 LYS A C 1
ATOM 3118 O O . LYS A 1 420 ? 14.058 -4.998 44.832 1.00 65.00 420 LYS A O 1
ATOM 3123 N N . LEU A 1 421 ? 13.927 -5.117 42.595 1.00 71.56 421 LEU A N 1
ATOM 3124 C CA . LEU A 1 421 ? 13.135 -6.345 42.600 1.00 71.56 421 LEU A CA 1
ATOM 3125 C C . LEU A 1 421 ? 14.019 -7.534 42.980 1.00 71.56 421 LEU A C 1
ATOM 3127 O O . LEU A 1 421 ? 15.098 -7.721 42.417 1.00 71.56 421 LEU A O 1
ATOM 3131 N N . THR A 1 422 ? 13.558 -8.350 43.928 1.00 84.62 422 THR A N 1
ATOM 3132 C CA . THR A 1 422 ? 14.261 -9.594 44.253 1.00 84.62 422 THR A CA 1
ATOM 3133 C C . THR A 1 422 ? 14.097 -10.603 43.112 1.00 84.62 422 THR A C 1
ATOM 3135 O O . THR A 1 422 ? 13.100 -10.559 42.380 1.00 84.62 422 THR A O 1
ATOM 3138 N N . PRO A 1 423 ? 15.031 -11.558 42.956 1.00 71.69 423 PRO A N 1
ATOM 3139 C CA . PRO A 1 423 ? 14.889 -12.631 41.976 1.00 71.69 423 PRO A CA 1
ATOM 3140 C C . PRO A 1 423 ? 13.555 -13.396 42.084 1.00 71.69 423 PRO A C 1
ATOM 3142 O O . PRO A 1 423 ? 12.992 -13.768 41.055 1.00 71.69 423 PRO A O 1
ATOM 3145 N N . GLU A 1 424 ? 12.984 -13.567 43.287 1.00 67.50 424 GLU A N 1
ATOM 3146 C CA . GLU A 1 424 ? 11.660 -14.195 43.443 1.00 67.50 424 GLU A CA 1
ATOM 3147 C C . GLU A 1 424 ? 10.507 -13.341 42.895 1.00 67.50 424 GLU A C 1
ATOM 3149 O O . GLU A 1 424 ? 9.565 -13.881 42.313 1.00 67.50 424 GLU A O 1
ATOM 3154 N N . GLN A 1 425 ? 10.572 -12.013 43.031 1.00 72.94 425 GLN A N 1
ATOM 3155 C CA . GLN A 1 425 ? 9.546 -11.108 42.497 1.00 72.94 425 GLN A CA 1
ATOM 3156 C C . GLN A 1 425 ? 9.572 -11.063 40.964 1.00 72.94 425 GLN A C 1
ATOM 3158 O O . GLN A 1 425 ? 8.523 -10.967 40.327 1.00 72.94 425 GLN A O 1
ATOM 3163 N N . ILE A 1 426 ? 10.758 -11.203 40.369 1.00 69.31 426 ILE A N 1
ATOM 3164 C CA . ILE A 1 426 ? 10.931 -11.319 38.916 1.00 69.31 426 ILE A CA 1
ATOM 3165 C C . ILE A 1 426 ? 10.383 -12.670 38.419 1.00 69.31 426 ILE A C 1
ATOM 3167 O O . ILE A 1 426 ? 9.672 -12.724 37.414 1.00 69.31 426 ILE A O 1
ATOM 3171 N N . ALA A 1 427 ? 10.628 -13.758 39.157 1.00 62.34 427 ALA A N 1
ATOM 3172 C CA . ALA A 1 427 ? 10.118 -15.086 38.814 1.00 62.34 427 ALA A CA 1
ATOM 3173 C C . ALA A 1 427 ? 8.580 -15.176 38.890 1.00 62.34 427 ALA A C 1
ATOM 3175 O O . ALA A 1 427 ? 7.963 -15.830 38.049 1.00 62.34 427 ALA A O 1
ATOM 3176 N N . ALA A 1 428 ? 7.945 -14.476 39.836 1.00 62.75 428 ALA A N 1
ATOM 3177 C CA . ALA A 1 428 ? 6.485 -14.431 39.971 1.00 62.75 428 ALA A CA 1
ATOM 3178 C C . ALA A 1 428 ? 5.779 -13.640 38.850 1.00 62.75 428 ALA A C 1
ATOM 3180 O O . ALA A 1 428 ? 4.608 -13.892 38.567 1.00 62.75 428 ALA A O 1
ATOM 3181 N N . ALA A 1 429 ? 6.479 -12.706 38.197 1.00 53.81 429 ALA A N 1
ATOM 3182 C CA . ALA A 1 429 ? 5.945 -11.891 37.103 1.00 53.81 429 ALA A CA 1
ATOM 3183 C C . ALA A 1 429 ? 6.082 -12.550 35.716 1.00 53.81 429 ALA A C 1
ATOM 3185 O O . ALA A 1 429 ? 5.603 -12.007 34.719 1.00 53.81 429 ALA A O 1
ATOM 3186 N N . THR A 1 430 ? 6.726 -13.719 35.631 1.00 50.28 430 THR A N 1
ATOM 3187 C CA . THR A 1 430 ? 6.925 -14.427 34.363 1.00 50.28 430 THR A CA 1
ATOM 3188 C C . THR A 1 430 ? 5.684 -15.276 34.041 1.00 50.28 430 THR A C 1
ATOM 3190 O O . THR A 1 430 ? 5.347 -16.173 34.819 1.00 50.28 430 THR A O 1
ATOM 3193 N N . PRO A 1 431 ? 4.968 -15.039 32.924 1.00 40.91 431 PRO A N 1
ATOM 3194 C CA . PRO A 1 431 ? 3.808 -15.851 32.574 1.00 40.91 431 PRO A CA 1
ATOM 3195 C C . PRO A 1 431 ? 4.226 -17.301 32.301 1.00 40.91 431 PRO A C 1
ATOM 3197 O O . PRO A 1 431 ? 5.168 -17.562 31.549 1.00 40.91 431 PRO A O 1
ATOM 3200 N N . LYS A 1 432 ? 3.513 -18.257 32.914 1.00 49.84 432 LYS A N 1
ATOM 3201 C CA . LYS A 1 432 ? 3.716 -19.693 32.671 1.00 49.84 432 LYS A CA 1
ATOM 3202 C C . LYS A 1 432 ? 3.528 -20.005 31.177 1.00 49.84 432 LYS A C 1
ATOM 3204 O O . LYS A 1 432 ? 2.544 -19.542 30.597 1.00 49.84 432 LYS A O 1
ATOM 3209 N N . PRO A 1 433 ? 4.408 -20.818 30.564 1.00 34.72 433 PRO A N 1
ATOM 3210 C CA . PRO A 1 433 ? 4.224 -21.260 29.190 1.00 34.72 433 PRO A CA 1
ATOM 3211 C C . PRO A 1 433 ? 2.911 -22.038 29.075 1.00 34.72 433 PRO A C 1
ATOM 3213 O O . PRO A 1 433 ? 2.636 -22.956 29.849 1.00 34.72 433 PRO A O 1
ATOM 3216 N N . MET A 1 434 ? 2.081 -21.623 28.121 1.00 33.38 434 MET A N 1
ATOM 3217 C CA . MET A 1 434 ? 0.795 -22.243 27.839 1.00 33.38 434 MET A CA 1
ATOM 3218 C C . MET A 1 434 ? 1.050 -23.577 27.125 1.00 33.38 434 MET A C 1
ATOM 3220 O O . MET A 1 434 ? 1.519 -23.605 25.988 1.00 33.38 434 MET A O 1
ATOM 3224 N N . THR A 1 435 ? 0.782 -24.688 27.810 1.00 37.59 435 THR A N 1
ATOM 3225 C CA . THR A 1 435 ? 0.844 -26.031 27.226 1.00 37.59 435 THR A CA 1
ATOM 3226 C C . THR A 1 435 ? -0.313 -26.193 26.243 1.00 37.59 435 THR A C 1
ATOM 3228 O O . THR A 1 435 ? -1.469 -26.287 26.654 1.00 37.59 435 THR A O 1
ATOM 3231 N N . ILE A 1 436 ? -0.020 -26.221 24.942 1.00 37.72 436 ILE A N 1
ATOM 3232 C CA . ILE A 1 436 ? -1.003 -26.593 23.920 1.00 37.72 436 ILE A CA 1
ATOM 3233 C C . ILE A 1 436 ? -1.129 -28.117 23.957 1.00 37.72 436 ILE A C 1
ATOM 3235 O O . ILE A 1 436 ? -0.241 -28.840 23.507 1.00 37.72 436 ILE A O 1
ATOM 3239 N N . GLY A 1 437 ? -2.215 -28.604 24.555 1.00 34.22 437 GLY A N 1
ATOM 3240 C CA . GLY A 1 437 ? -2.586 -30.011 24.505 1.00 34.22 437 GLY A CA 1
ATOM 3241 C C . GLY A 1 437 ? -3.015 -30.392 23.091 1.00 34.22 437 GLY A C 1
ATOM 3242 O O . GLY A 1 437 ? -3.937 -29.795 22.540 1.00 34.22 437 GLY A O 1
ATOM 3243 N N . ALA A 1 438 ? -2.348 -31.389 22.515 1.00 46.41 438 ALA A N 1
ATOM 3244 C CA . ALA A 1 438 ? -2.862 -32.118 21.366 1.00 46.41 438 ALA A CA 1
ATOM 3245 C C . ALA A 1 438 ? -4.098 -32.915 21.808 1.00 46.41 438 ALA A C 1
ATOM 3247 O O . ALA A 1 438 ? -4.034 -33.658 22.789 1.00 46.41 438 ALA A O 1
ATOM 3248 N N . GLY A 1 439 ? -5.215 -32.755 21.101 1.00 43.78 439 GLY A N 1
ATOM 3249 C CA . GLY A 1 439 ? -6.453 -33.456 21.414 1.00 43.78 439 GLY A CA 1
ATOM 3250 C C . GLY A 1 439 ? -7.382 -33.568 20.211 1.00 43.78 439 GLY A C 1
ATOM 3251 O O . GLY A 1 439 ? -8.011 -32.577 19.861 1.00 43.78 439 GLY A O 1
ATOM 3252 N N . ALA A 1 440 ? -7.429 -34.805 19.697 1.00 37.44 440 ALA A N 1
ATOM 3253 C CA . ALA A 1 440 ? -8.451 -35.502 18.899 1.00 37.44 440 ALA A CA 1
ATOM 3254 C C . ALA A 1 440 ? -8.895 -34.912 17.553 1.00 37.44 440 ALA A C 1
ATOM 3256 O O . ALA A 1 440 ? -9.666 -33.928 17.539 1.00 37.44 440 ALA A O 1
#

Radius of gyration: 35.01 Å; chains: 1; bounding box: 71×123×99 Å

Secondary structure (DSSP, 8-state):
-PPP--PPPP-PPPP--------------PPPPPPPP--TT--HHHHHHHHHHHHHHHHHHHHHHHT-HHHHHHHHHHHHHHHHHHHHHHHHTTSHHHHHHHHHHH--S-HHHHHHHHTTTS--S------HHHHHHHHHHHHHHHHH---HHHHHHHHHHHHTTTT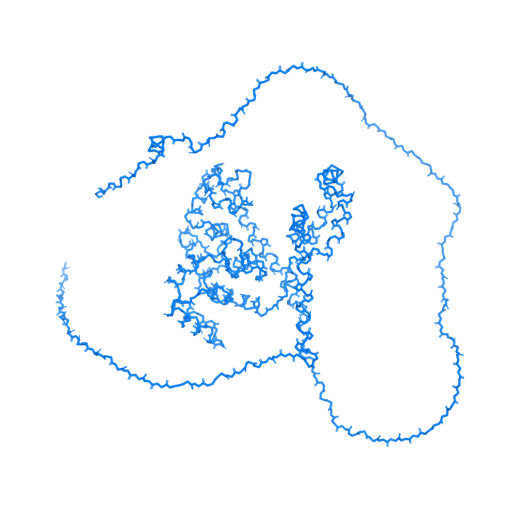--B-TTS-BTTTTB-HHHHHHHHHHHHHHHHHHHHHH-TT-HHHHHHHHHHHHHT--GGGGG-HHHHHHHHHHHHHHHHHHHT--TT-GGGHHHHHHHHHH-HHHHHHHHHHHHTT----HHHHHTHHHHHTHHHHTTT--HHHHHHHHHHHHHHHHHHHHHHHHHHTTS-------------------------------------------S------------------------------------GGG--HHHHHHTSPPP-------

pLDDT: mean 70.87, std 27.09, range [24.48, 98.81]

Sequence (440 aa):
MAEPNQPAQTESPATVAPVGPAAVTAAPAATAAPTIDGGPDDTPEKKVQRDMDRAIKNQANQDALNANPFMFFLALILAMFGKHGQDTVLSAFDNKGVNDFVRDNFHIENPRATVRAMAPNVPSLGKIEVGDRQQAVVGAIPKAAEVTGVDPKFMKGLWGFESSFGNNLKSGSGCEGDWQFSEGTWQGVMKQHGKEMVAEIKKAYPESPEIAEKFEAALKAGKTHDFQYDPVVSTFAAAHLIKDNAQTLKIDPKDQDTWKYQYAAYNVGPGRAAMMRKEEASGSTKDMGAAIGRDAALNGSFYKNGAAAGTVLARYQKAIESRYDDYNAQLAKLERAPTSGPTALASADATKPTIVASADTKTTGLTATHAQTMANGGVDQTGNPPTSLTETHIQTLANGGTDESAKVAAAETTKLDLAKLTPEQIAAATPKPMTIGAGA